Protein AF-A0AAD2GAX8-F1 (afdb_monomer)

pLDDT: mean 93.79, std 11.74, range [33.94, 98.75]

Organism: NCBI:txid2856

Radius of gyration: 29.04 Å; Cα contacts (8 Å, |Δi|>4): 718; chains: 1; bounding box: 66×58×76 Å

Mean predicted aligned error: 6.16 Å

Secondary structure (DSSP, 8-state):
--HHHHHHHHHHHHHHHTT-HHHHHHHHHTT--TT---GGG--HHHHHHHTT-HHHHHHHHHTT--TT---TT---HHHHHHHTT-HHHHHHHHHTT--TT---TT---HHHHHHHTT-HHHHHHHHHTT--TTPPPTTT---HHHHHHHHT-HHHHHHHHHTT--TT---TTS--HHHHHHHTT-HHHHHHIIIII---TT---TT---HHHHHHHTT-HHHHHHHHHTT--TT---TT---HHHHHHHHT-HHHHHHHHHTT--TT-B-GGG-BHHHHHHHTT-HHHHHHHHHTT--TT---TT---HHHHHHHTT-HHHHHHHHHTT--TT---TT---HHHHHHHHT-HHHHHHHHHTT----TTTHHHHHHHHHHHSS--

Foldseek 3Di:
DDPVLVVLLVQLLVCLVVLPLVSNLVSLVVVHDLQRADPQRDGSLLSNLLVLSQSSNVSSVVSPHDQLRAGNFSQGSLLSNLLNLSQSSNLVSLVVPHDLARATNQQDGSLLNNLLVVSQSSNVSSVVSPHDLCRQRPPWGDGSLLSNLLNLVQVSNVVSVVVPRDQCDAIPQRDGSLLSNLLNLNQSNNCCCCVPVNPDQCRAGNQQDGSLLSNLLNLSQVSNVVSVVVPHDQLRQGPQSDGSLLNNLLNLNLVSNVVSVVVPHDQQGAGHQRDGSLLNNLLNLNQSSNVVSVVVVPDQQRQGNQSDGSLLNNLLNLSQSSNVVSVVSPRPQCGQGNVRDGSLNNNVVSPNVNSNVVSVVSPRDPDPPPPVVVVVVVVVVPPPD

Nearest PDB structures (foldseek):
  5y4f-assembly2_B  TM=7.807E-01  e=2.391E-22  Homo sapiens
  8csl-assembly1_A  TM=6.889E-01  e=5.836E-22  Homo sapiens
  5y4d-assembly1_A  TM=5.859E-01  e=7.999E-23  Mus musculus
  2dwz-assembly2_C  TM=8.093E-01  e=1.083E-11  Mus musculus
  6py8-assembly2_K  TM=5.997E-01  e=4.856E-11  Homo sapiens

Structure (mmCIF, N/CA/C/O backbone):
data_AF-A0AAD2GAX8-F1
#
_entry.id   AF-A0AAD2GAX8-F1
#
loop_
_atom_site.group_PDB
_atom_site.id
_atom_site.type_symbol
_atom_site.label_atom_id
_atom_site.label_alt_id
_atom_site.label_comp_id
_atom_site.label_asym_id
_atom_site.label_entity_id
_atom_site.label_seq_id
_atom_site.pdbx_PDB_ins_code
_atom_site.Cartn_x
_atom_site.Cartn_y
_atom_site.Cartn_z
_atom_site.occupancy
_atom_site.B_iso_or_equiv
_atom_site.auth_seq_id
_atom_site.auth_comp_id
_atom_site.auth_asym_id
_atom_site.auth_atom_id
_atom_site.pdbx_PDB_model_num
ATOM 1 N N . MET A 1 1 ? -17.137 36.200 30.687 1.00 45.12 1 MET A N 1
ATOM 2 C CA . MET A 1 1 ? -16.170 35.095 30.745 1.00 45.12 1 MET A CA 1
ATOM 3 C C . MET A 1 1 ? -15.156 35.512 31.775 1.00 45.12 1 MET A C 1
ATOM 5 O O . MET A 1 1 ? -14.436 36.476 31.539 1.00 45.12 1 MET A O 1
ATOM 9 N N . ASP A 1 2 ? -15.301 34.951 32.966 1.00 47.41 2 ASP A N 1
ATOM 10 C CA . ASP A 1 2 ? -14.523 35.295 34.152 1.00 47.41 2 ASP A CA 1
ATOM 11 C C . ASP A 1 2 ? -13.159 34.586 34.049 1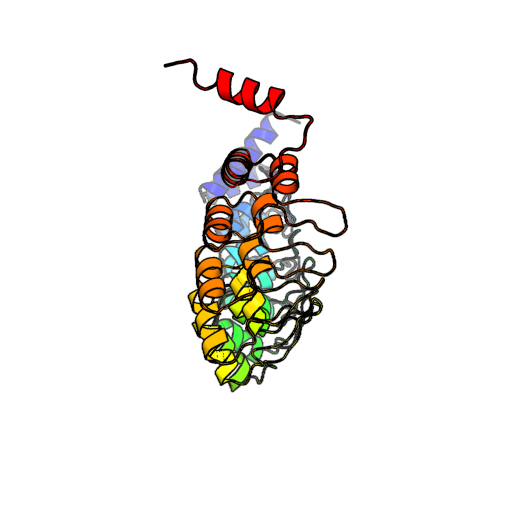.00 47.41 2 ASP A C 1
ATOM 13 O O . ASP A 1 2 ? -13.093 33.455 33.573 1.00 47.41 2 ASP A O 1
ATOM 17 N N . GLU A 1 3 ? -12.053 35.228 34.435 1.00 51.38 3 GLU A N 1
ATOM 18 C CA . GLU A 1 3 ? -10.702 34.619 34.367 1.00 51.38 3 GLU A CA 1
ATOM 19 C C . GLU A 1 3 ? -10.581 33.351 35.245 1.00 51.38 3 GLU A C 1
ATOM 21 O O . GLU A 1 3 ? -9.660 32.550 35.078 1.00 51.38 3 GLU A O 1
ATOM 26 N N . SER A 1 4 ? -11.532 33.155 36.164 1.00 57.12 4 SER A N 1
ATOM 27 C CA . SER A 1 4 ? -11.692 31.982 37.026 1.00 57.12 4 SER A CA 1
ATOM 28 C C . SER A 1 4 ? -12.100 30.713 36.257 1.00 57.12 4 SER A C 1
ATOM 30 O O . SER A 1 4 ? -11.572 29.641 36.559 1.00 57.12 4 SER A O 1
ATOM 32 N N . ASP A 1 5 ? -12.947 30.834 35.228 1.00 57.12 5 ASP A N 1
ATOM 33 C CA . ASP A 1 5 ? -13.445 29.702 34.430 1.00 57.12 5 ASP A CA 1
ATOM 34 C C . ASP A 1 5 ? -12.313 29.070 33.599 1.00 57.12 5 ASP A C 1
ATOM 36 O O . ASP A 1 5 ? -12.139 27.853 33.579 1.00 57.12 5 ASP A O 1
ATOM 40 N N . GLY A 1 6 ? -11.456 29.898 32.987 1.00 62.12 6 GLY A N 1
ATOM 41 C CA . GLY A 1 6 ? -10.317 29.421 32.191 1.00 62.12 6 GLY A CA 1
ATOM 42 C C . GLY A 1 6 ? -9.245 28.695 33.015 1.00 62.12 6 GLY A C 1
ATOM 43 O O . GLY A 1 6 ? -8.604 27.766 32.526 1.00 62.12 6 GLY A O 1
ATOM 44 N N . ASN A 1 7 ? -9.069 29.079 34.284 1.00 74.94 7 ASN A N 1
ATOM 45 C CA . ASN A 1 7 ? -8.112 28.430 35.181 1.00 74.94 7 ASN A CA 1
ATOM 46 C C . ASN A 1 7 ? -8.632 27.073 35.686 1.00 74.94 7 ASN A C 1
ATOM 48 O O . ASN A 1 7 ? -7.861 26.122 35.792 1.00 74.94 7 ASN A O 1
ATOM 52 N N . ASN A 1 8 ? -9.936 26.955 35.957 1.00 76.06 8 ASN A N 1
ATOM 53 C CA . ASN A 1 8 ? -10.542 25.697 36.403 1.00 76.06 8 ASN A CA 1
ATOM 54 C C . ASN A 1 8 ? -10.571 24.640 35.292 1.00 76.06 8 ASN A C 1
ATOM 56 O O . ASN A 1 8 ? -10.277 23.477 35.564 1.00 76.06 8 ASN A O 1
ATOM 60 N N . ASN A 1 9 ? -10.809 25.049 34.044 1.00 81.88 9 ASN A N 1
ATOM 61 C CA . ASN A 1 9 ? -10.746 24.160 32.882 1.00 81.88 9 ASN A CA 1
ATOM 62 C C . ASN A 1 9 ? -9.353 23.525 32.738 1.00 81.88 9 ASN A C 1
ATOM 64 O O . ASN A 1 9 ? -9.223 22.303 32.675 1.00 81.88 9 ASN A O 1
ATOM 68 N N . LEU A 1 10 ? -8.291 24.337 32.800 1.00 86.88 10 LEU A N 1
ATOM 69 C CA . LEU A 1 10 ? -6.913 23.839 32.751 1.00 86.88 10 LEU A CA 1
ATOM 70 C C . LEU A 1 10 ? -6.582 22.911 33.935 1.00 86.88 10 LEU A C 1
ATOM 72 O O . LEU A 1 10 ? -5.842 21.937 33.781 1.00 86.88 10 LEU A O 1
ATOM 76 N N . LEU A 1 11 ? -7.127 23.197 35.122 1.00 92.69 11 LEU A N 1
ATOM 77 C CA . LEU A 1 11 ? -6.940 22.361 36.309 1.00 92.69 11 LEU A CA 1
ATOM 78 C C . LEU A 1 11 ? -7.626 20.997 36.182 1.00 92.69 11 LEU A C 1
ATOM 80 O O . LEU A 1 11 ? -7.052 20.017 36.655 1.00 92.69 11 LEU A O 1
ATOM 84 N N . LEU A 1 12 ? -8.805 20.917 35.553 1.00 95.19 12 LEU A N 1
ATOM 85 C CA . LEU A 1 12 ? -9.502 19.647 35.328 1.00 95.19 12 LEU A CA 1
ATOM 86 C C . LEU A 1 12 ? -8.713 18.757 34.368 1.00 95.19 12 LEU A C 1
ATOM 88 O O . LEU A 1 12 ? -8.404 17.620 34.716 1.00 95.19 12 LEU A O 1
ATOM 92 N N . HIS A 1 13 ? -8.289 19.305 33.228 1.00 95.12 13 HIS A N 1
ATOM 93 C CA . HIS A 1 13 ? -7.400 18.623 32.279 1.00 95.12 13 HIS A CA 1
ATOM 94 C C . HIS A 1 13 ? -6.127 18.107 32.951 1.00 95.12 13 HIS A C 1
ATOM 96 O O . HIS A 1 13 ? -5.751 16.947 32.796 1.00 95.12 13 HIS A O 1
ATOM 102 N N . LYS A 1 14 ? -5.484 18.946 33.770 1.00 95.38 14 LYS A N 1
ATOM 103 C CA . LYS A 1 14 ? -4.289 18.554 34.521 1.00 95.38 14 LYS A CA 1
ATOM 104 C C . LYS A 1 14 ? -4.557 17.437 35.530 1.00 95.38 14 LYS A C 1
ATOM 106 O O . LYS A 1 14 ? -3.755 16.514 35.615 1.00 95.38 14 LYS A O 1
ATOM 111 N N . ALA A 1 15 ? -5.663 17.502 36.269 1.00 96.75 15 ALA A N 1
ATOM 112 C CA . ALA A 1 15 ? -6.031 16.461 37.225 1.00 96.75 15 ALA A CA 1
ATOM 113 C C . ALA A 1 15 ? -6.278 15.109 36.533 1.00 96.75 15 ALA A C 1
ATOM 115 O O . ALA A 1 15 ? -5.862 14.079 37.061 1.00 96.75 15 ALA A O 1
ATOM 116 N N . VAL A 1 16 ? -6.885 15.117 35.338 1.00 97.25 16 VAL A N 1
ATOM 117 C CA . VAL A 1 16 ? -7.036 13.915 34.503 1.00 97.25 16 VAL A CA 1
ATOM 118 C C . VAL A 1 16 ? -5.674 13.391 34.039 1.00 97.25 16 VAL A C 1
ATOM 120 O O . VAL A 1 16 ? -5.382 12.219 34.246 1.00 97.25 16 VAL A O 1
ATOM 123 N N . MET A 1 17 ? -4.793 14.241 33.501 1.00 95.25 17 MET A N 1
ATOM 124 C CA . MET A 1 17 ? -3.440 13.819 33.089 1.00 95.25 17 MET A CA 1
ATOM 125 C C . MET A 1 17 ? -2.612 13.231 34.244 1.00 95.25 17 MET A C 1
ATOM 127 O O . MET A 1 17 ? -1.772 12.359 34.040 1.00 95.25 17 MET A O 1
ATOM 131 N N . GLU A 1 18 ? -2.822 13.713 35.470 1.00 96.56 18 GLU A N 1
ATOM 132 C CA . GLU A 1 18 ? -2.157 13.199 36.673 1.00 96.56 18 GLU A CA 1
ATOM 133 C C . GLU A 1 18 ? -2.830 11.931 37.237 1.00 96.56 18 GLU A C 1
ATOM 135 O O . GLU A 1 18 ? -2.278 11.296 38.139 1.00 96.56 18 GLU A O 1
ATOM 140 N N . GLY A 1 19 ? -4.002 11.544 36.719 1.00 96.25 19 GLY A N 1
ATOM 141 C CA . GLY A 1 19 ? -4.795 10.418 37.214 1.00 96.25 19 GLY A CA 1
ATOM 142 C C . GLY A 1 19 ? -5.386 10.647 38.611 1.00 96.25 19 GLY A C 1
ATOM 143 O O . GLY A 1 19 ? -5.723 9.687 39.310 1.00 96.25 19 GLY A O 1
ATOM 144 N N . ASP A 1 20 ? -5.500 11.903 39.057 1.00 97.12 20 ASP A N 1
ATOM 145 C CA . ASP A 1 20 ? -5.972 12.247 40.400 1.00 97.12 20 ASP A CA 1
ATOM 146 C C . ASP A 1 20 ? -7.506 12.260 40.462 1.00 97.12 20 ASP A C 1
ATOM 148 O O . ASP A 1 20 ? -8.173 13.286 40.310 1.00 97.12 20 ASP A O 1
ATOM 152 N N . VAL A 1 21 ? -8.077 11.082 40.724 1.00 96.19 21 VAL A N 1
ATOM 153 C CA . VAL A 1 21 ? -9.531 10.872 40.810 1.00 96.19 21 VAL A CA 1
ATOM 154 C C . VAL A 1 21 ? -10.193 11.775 41.855 1.00 96.19 21 VAL A C 1
ATOM 156 O O . VAL A 1 21 ? -11.318 12.235 41.650 1.00 96.19 21 VAL A O 1
ATOM 159 N N . LEU A 1 22 ? -9.526 12.021 42.988 1.00 96.25 22 LEU A N 1
ATOM 160 C CA . LEU A 1 22 ? -10.079 12.869 44.046 1.00 96.25 22 LEU A CA 1
ATOM 161 C C . LEU A 1 22 ? -10.144 14.311 43.567 1.00 96.25 22 LEU A C 1
ATOM 163 O O . LEU A 1 22 ? -11.190 14.947 43.694 1.00 96.25 22 LEU A O 1
ATOM 167 N N . ARG A 1 23 ? -9.064 14.796 42.949 1.00 95.94 23 ARG A N 1
ATOM 168 C CA . ARG A 1 23 ? -9.014 16.159 42.434 1.00 95.94 23 ARG A CA 1
ATOM 169 C C . ARG A 1 23 ? -10.014 16.393 41.308 1.00 95.94 23 ARG A C 1
ATOM 171 O O . ARG A 1 23 ? -10.648 17.445 41.289 1.00 95.94 23 ARG A O 1
ATOM 178 N N . VAL A 1 24 ? -10.200 15.418 40.416 1.00 96.94 24 VAL A N 1
ATOM 179 C CA . VAL A 1 24 ? -11.249 15.465 39.385 1.00 96.94 24 VAL A CA 1
ATOM 180 C C . VAL A 1 24 ? -12.626 15.632 40.033 1.00 96.94 24 VAL A C 1
ATOM 182 O O . VAL A 1 24 ? -13.354 16.554 39.677 1.00 96.94 24 VAL A O 1
ATOM 185 N N . ARG A 1 25 ? -12.976 14.811 41.032 1.00 96.06 25 ARG A N 1
ATOM 186 C CA . ARG A 1 25 ? -14.282 14.903 41.715 1.00 96.06 25 ARG A CA 1
ATOM 187 C C . ARG A 1 25 ? -14.490 16.242 42.416 1.00 96.06 25 ARG A C 1
ATOM 189 O O . ARG A 1 25 ? -15.554 16.828 42.267 1.00 96.06 25 ARG A O 1
ATOM 196 N N . GLU A 1 26 ? -13.477 16.749 43.119 1.00 95.38 26 GLU A N 1
ATOM 197 C CA . GLU A 1 26 ? -13.539 18.069 43.761 1.00 95.38 26 GLU A CA 1
ATOM 198 C C . GLU A 1 26 ? -13.813 19.193 42.753 1.00 95.38 26 GLU A C 1
ATOM 200 O O . GLU A 1 26 ? -14.594 20.102 43.033 1.00 95.38 26 GLU A O 1
ATOM 205 N N . LEU A 1 27 ? -13.168 19.150 41.583 1.00 95.00 27 LEU A N 1
ATOM 206 C CA . LEU A 1 27 ? -13.346 20.156 40.534 1.00 95.00 27 LEU A CA 1
ATOM 207 C C . LEU A 1 27 ? -14.744 20.086 39.906 1.00 95.00 27 LEU A C 1
ATOM 209 O O . LEU A 1 27 ? -15.350 21.134 39.674 1.00 95.00 27 LEU A O 1
ATOM 213 N N . LEU A 1 28 ? -15.277 18.882 39.686 1.00 94.31 28 LEU A N 1
ATOM 214 C CA . LEU A 1 28 ? -16.638 18.684 39.175 1.00 94.31 28 LEU A CA 1
ATOM 215 C C . LEU A 1 28 ? -17.697 19.128 40.198 1.00 94.31 28 LEU A C 1
ATOM 217 O O . LEU A 1 28 ? -18.622 19.856 39.847 1.00 94.31 28 LEU A O 1
ATOM 221 N N . GLU A 1 29 ? -17.529 18.794 41.483 1.00 93.88 29 GLU A N 1
ATOM 222 C CA . GLU A 1 29 ? -18.409 19.261 42.570 1.00 93.88 29 GLU A CA 1
ATOM 223 C C . GLU A 1 29 ? -18.391 20.790 42.729 1.00 93.88 29 GLU A C 1
ATOM 225 O O . GLU A 1 29 ? -19.398 21.392 43.110 1.00 93.88 29 GLU A O 1
ATOM 230 N N . ALA A 1 30 ? -17.264 21.434 42.408 1.00 92.69 30 ALA A N 1
ATOM 231 C CA . ALA A 1 30 ? -17.136 22.889 42.384 1.00 92.69 30 ALA A CA 1
ATOM 232 C C . ALA A 1 30 ? -17.829 23.554 41.175 1.00 92.69 30 ALA A C 1
ATOM 234 O O . ALA A 1 30 ? -17.835 24.783 41.090 1.00 92.69 30 ALA A O 1
ATOM 235 N N . GLY A 1 31 ? -18.425 22.772 40.267 1.00 90.12 31 GLY A N 1
ATOM 236 C CA . GLY A 1 31 ? -19.138 23.264 39.089 1.00 90.12 31 GLY A CA 1
ATOM 237 C C . GLY A 1 31 ? -18.234 23.594 37.902 1.00 90.12 31 GLY A C 1
ATOM 238 O O . GLY A 1 31 ? -18.626 24.408 37.069 1.00 90.12 31 GLY A O 1
ATOM 239 N N . THR A 1 32 ? -17.031 23.008 37.832 1.00 93.06 32 THR A N 1
ATOM 240 C CA . THR A 1 32 ? -16.188 23.103 36.627 1.00 93.06 32 THR A CA 1
ATOM 241 C C . THR A 1 32 ? -16.914 22.456 35.452 1.00 93.06 32 THR A C 1
ATOM 243 O O . THR A 1 32 ? -17.544 21.413 35.623 1.00 93.06 32 THR A O 1
ATOM 246 N N . ASP A 1 33 ? -16.817 23.069 34.273 1.00 94.31 33 ASP A N 1
ATOM 247 C CA . ASP A 1 33 ? -17.359 22.506 33.040 1.00 94.31 33 ASP A CA 1
ATOM 248 C C . ASP A 1 33 ? -16.739 21.125 32.773 1.00 94.31 33 ASP A C 1
ATOM 250 O O . ASP A 1 33 ? -15.520 20.992 32.650 1.00 94.31 33 ASP A O 1
ATOM 254 N N . VAL A 1 34 ? -17.576 20.088 32.746 1.00 96.00 34 VAL A N 1
ATOM 255 C CA . VAL A 1 34 ? -17.139 18.695 32.579 1.00 96.00 34 VAL A CA 1
ATOM 256 C C . VAL A 1 34 ? -16.583 18.442 31.175 1.00 96.00 34 VAL A C 1
ATOM 258 O O . VAL A 1 34 ? -15.666 17.634 31.025 1.00 96.00 34 VAL A O 1
ATOM 261 N N . ASP A 1 35 ? -17.064 19.203 30.189 1.00 96.19 35 ASP A N 1
ATOM 262 C CA . ASP A 1 35 ? -16.636 19.159 28.789 1.00 96.19 35 ASP A CA 1
ATOM 263 C C . ASP A 1 35 ? -15.724 20.343 28.445 1.00 96.19 35 ASP A C 1
ATOM 265 O O . ASP A 1 35 ? -15.603 20.742 27.287 1.00 96.19 35 ASP A O 1
ATOM 269 N N . ALA A 1 36 ? -15.054 20.902 29.462 1.00 91.81 36 ALA A N 1
ATOM 270 C CA . ALA A 1 36 ? -14.105 21.993 29.308 1.00 91.81 36 ALA A CA 1
ATOM 271 C C . ALA A 1 36 ? -13.168 21.739 28.110 1.00 91.81 36 ALA A C 1
ATOM 273 O O . ALA A 1 36 ? -12.426 20.753 28.128 1.00 91.81 36 ALA A O 1
ATOM 274 N N . PRO A 1 37 ? -13.143 22.612 27.089 1.00 89.31 37 PRO A N 1
ATOM 275 C CA . PRO A 1 37 ? -12.347 22.358 25.898 1.00 89.31 37 PRO A CA 1
ATOM 276 C C . PRO A 1 37 ? -10.855 22.479 26.218 1.00 89.31 37 PRO A C 1
ATOM 278 O O . PRO A 1 37 ? -10.409 23.470 26.805 1.00 89.31 37 PRO A O 1
ATOM 281 N N . GLY A 1 38 ? -10.094 21.455 25.843 1.00 88.62 38 GLY A N 1
ATOM 282 C CA . GLY A 1 38 ? -8.636 21.452 25.829 1.00 88.62 38 GLY A CA 1
ATOM 283 C C . GLY A 1 38 ? -8.070 21.865 24.471 1.00 88.62 38 GLY A C 1
ATOM 284 O O . GLY A 1 38 ? -8.784 22.334 23.581 1.00 88.62 38 GLY A O 1
ATOM 285 N N . ASP A 1 39 ? -6.764 21.667 24.304 1.00 88.00 39 ASP A N 1
ATOM 286 C CA . ASP A 1 39 ? -6.123 21.823 22.999 1.00 88.00 39 ASP A CA 1
ATOM 287 C C . ASP A 1 39 ? -6.646 20.753 22.021 1.00 88.00 39 ASP A C 1
ATOM 289 O O . ASP A 1 39 ? -6.938 19.624 22.417 1.00 88.00 39 ASP A O 1
ATOM 293 N N . PHE A 1 40 ? -6.749 21.106 20.736 1.00 89.75 40 PHE A N 1
ATOM 294 C CA . PHE A 1 40 ? -7.209 20.216 19.656 1.00 89.75 40 PHE A CA 1
ATOM 295 C C . PHE A 1 40 ? -8.629 19.648 19.834 1.00 89.75 40 PHE A C 1
ATOM 297 O O . PHE A 1 40 ? -8.926 18.570 19.326 1.00 89.75 40 PHE A O 1
ATOM 304 N N . GLY A 1 41 ? -9.485 20.320 20.609 1.00 91.19 41 GLY A N 1
ATOM 305 C CA . GLY A 1 41 ? -10.843 19.846 20.886 1.00 91.19 41 GLY A CA 1
ATOM 306 C C . GLY A 1 41 ? -10.909 18.704 21.905 1.00 91.19 41 GLY A C 1
ATOM 307 O O . GLY A 1 41 ? -11.955 18.084 22.064 1.00 91.19 41 GLY A O 1
ATOM 308 N N . TRP A 1 42 ? -9.821 18.401 22.623 1.00 94.75 42 TRP A N 1
ATOM 309 C CA . TRP A 1 42 ? -9.838 17.317 23.607 1.00 94.75 42 TRP A CA 1
ATOM 310 C C . TRP A 1 42 ? -10.707 17.680 24.808 1.00 94.75 42 TRP A C 1
ATOM 312 O O . TRP A 1 42 ? -10.492 18.705 25.454 1.00 94.75 42 TRP A O 1
ATOM 322 N N . THR A 1 43 ? -11.648 16.807 25.157 1.00 96.81 43 THR A N 1
ATOM 323 C CA . THR A 1 43 ? -12.388 16.880 26.421 1.00 96.81 43 THR A CA 1
ATOM 324 C C . THR A 1 43 ? -11.634 16.137 27.532 1.00 96.81 43 THR A C 1
ATOM 32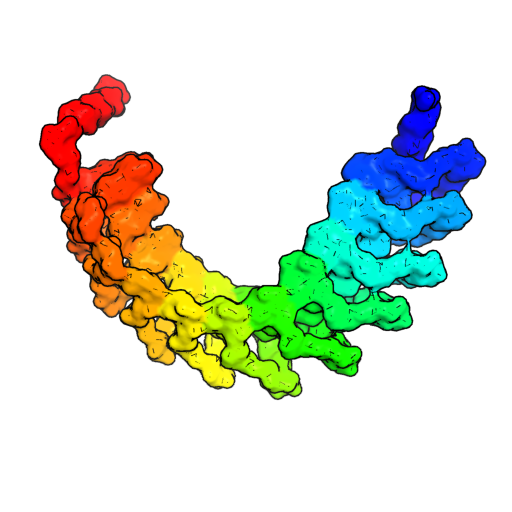6 O O . THR A 1 43 ? -10.813 15.251 27.251 1.00 96.81 43 THR A O 1
ATOM 329 N N . PRO A 1 44 ? -11.916 16.424 28.818 1.00 97.56 44 PRO A N 1
ATOM 330 C CA . PRO A 1 44 ? -11.391 15.631 29.928 1.00 97.56 44 PRO A CA 1
ATOM 331 C C . PRO A 1 44 ? -11.758 14.144 29.804 1.00 97.56 44 PRO A C 1
ATOM 333 O O . PRO A 1 44 ? -10.968 13.279 30.184 1.00 97.56 44 PRO A O 1
ATOM 336 N N . LEU A 1 45 ? -12.934 13.835 29.239 1.00 98.38 45 LEU A N 1
ATOM 337 C CA . LEU A 1 45 ? -13.378 12.459 29.006 1.00 98.38 45 LEU A CA 1
ATOM 338 C C . LEU A 1 45 ? -12.484 11.747 27.992 1.00 98.38 45 LEU A C 1
ATOM 340 O O . LEU A 1 45 ? -12.041 10.628 28.257 1.00 98.38 45 LEU A O 1
ATOM 344 N N . LYS A 1 46 ? -12.171 12.399 26.869 1.00 97.06 46 LYS A N 1
ATOM 345 C CA . LYS A 1 46 ? -11.275 11.850 25.849 1.00 97.06 46 LYS A CA 1
ATOM 346 C C . LYS A 1 46 ? -9.874 11.582 26.409 1.00 97.06 46 LYS A C 1
ATOM 348 O O . LYS A 1 46 ? -9.366 10.480 26.222 1.00 97.06 46 LYS A O 1
ATOM 353 N N . LEU A 1 47 ? -9.294 12.523 27.167 1.00 97.19 47 LEU A N 1
ATOM 354 C CA . LEU A 1 47 ? -8.009 12.318 27.865 1.00 97.19 47 LEU A CA 1
ATOM 355 C C . LEU A 1 47 ? -8.040 11.082 28.773 1.00 97.19 47 LEU A C 1
ATOM 357 O O . LEU A 1 47 ? -7.155 10.231 28.709 1.00 97.19 47 LEU A O 1
ATOM 361 N N . ALA A 1 48 ? -9.078 10.962 29.603 1.00 98.25 48 ALA A N 1
ATOM 362 C CA . ALA A 1 48 ? -9.218 9.837 30.521 1.00 98.25 48 ALA A CA 1
ATOM 363 C C . ALA A 1 48 ? -9.374 8.498 29.781 1.00 98.25 48 ALA A C 1
ATOM 365 O O . ALA A 1 48 ? -8.884 7.472 30.258 1.00 98.25 48 ALA A O 1
ATOM 366 N N . CYS A 1 49 ? -10.039 8.501 28.620 1.00 98.38 49 CYS A N 1
ATOM 367 C CA . CYS A 1 49 ? -10.181 7.325 27.764 1.00 98.38 49 CYS A CA 1
ATOM 368 C C . CYS A 1 49 ? -8.863 6.944 27.089 1.00 98.38 49 CYS A C 1
ATOM 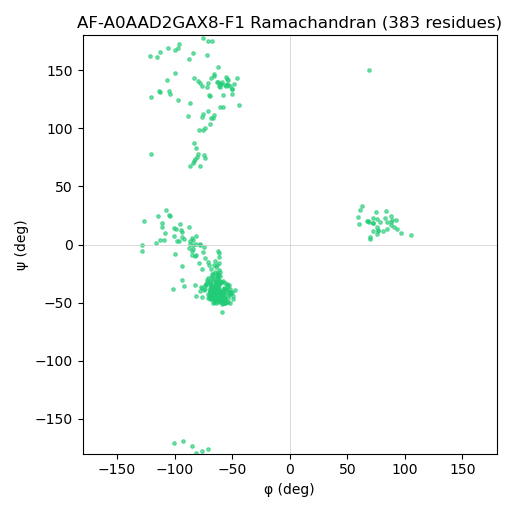370 O O . CYS A 1 49 ? -8.526 5.765 27.093 1.00 98.38 49 CYS A O 1
ATOM 372 N N . TYR A 1 50 ? -8.098 7.918 26.591 1.00 97.56 50 TYR A N 1
ATOM 373 C CA . TYR A 1 50 ? -6.762 7.712 26.026 1.00 97.56 50 TYR A CA 1
ATOM 374 C C . TYR A 1 50 ? -5.802 7.059 27.039 1.00 97.56 50 TYR A C 1
ATOM 376 O O . TYR A 1 50 ? -5.098 6.103 26.706 1.00 97.56 50 TYR A O 1
ATOM 384 N N . ASP A 1 51 ? -5.841 7.494 28.302 1.00 97.56 51 ASP A N 1
ATOM 385 C CA . ASP A 1 51 ? -5.011 6.939 29.382 1.00 97.56 51 ASP A CA 1
ATOM 386 C C . ASP A 1 51 ? -5.608 5.684 30.058 1.00 97.56 51 ASP A C 1
ATOM 388 O O . ASP A 1 51 ? -4.967 5.077 30.920 1.00 97.56 51 ASP A O 1
ATOM 392 N N . GLY A 1 52 ? -6.834 5.280 29.709 1.00 98.00 52 GLY A N 1
ATOM 393 C CA . GLY A 1 52 ? -7.486 4.092 30.277 1.00 98.00 52 GLY A CA 1
ATOM 394 C C . GLY A 1 52 ? -7.957 4.239 31.726 1.00 98.00 52 GLY A C 1
ATOM 395 O O . GLY A 1 52 ? -8.119 3.248 32.445 1.00 98.00 52 GLY A O 1
ATOM 396 N N . GLN A 1 53 ? -8.174 5.466 32.192 1.00 98.25 53 GLN A N 1
ATOM 397 C CA . GLN A 1 53 ? -8.462 5.786 33.590 1.00 98.25 53 GLN A CA 1
ATOM 398 C C . GLN A 1 53 ? -9.948 5.576 33.932 1.00 98.25 53 GLN A C 1
ATOM 400 O O . GLN A 1 53 ? -10.704 6.531 34.118 1.00 98.25 53 GLN A O 1
ATOM 405 N N . LEU A 1 54 ? -10.383 4.317 34.050 1.00 98.50 54 LEU A N 1
ATOM 406 C CA . LEU A 1 54 ? -11.799 3.945 34.219 1.00 98.50 54 LEU A CA 1
ATOM 407 C C . LEU A 1 54 ? -12.543 4.708 35.331 1.00 98.50 54 LEU A C 1
ATOM 409 O O . LEU A 1 54 ? -13.699 5.083 35.148 1.00 98.50 54 LEU A O 1
ATOM 413 N N . ASP A 1 55 ? -11.916 4.937 36.486 1.00 98.38 55 ASP A N 1
ATOM 414 C CA . ASP A 1 55 ? -12.568 5.638 37.603 1.00 98.38 55 ASP A CA 1
ATOM 415 C C . ASP A 1 55 ? -12.802 7.128 37.312 1.00 98.38 55 ASP A C 1
ATOM 417 O O . ASP A 1 55 ? -13.795 7.703 37.776 1.00 98.38 55 ASP A O 1
ATOM 421 N N . ILE A 1 56 ? -11.920 7.748 36.525 1.00 98.56 56 ILE A N 1
ATOM 422 C CA . ILE A 1 56 ? -12.071 9.130 36.059 1.00 98.56 56 ILE A CA 1
ATOM 423 C C . ILE A 1 56 ? -13.109 9.184 34.945 1.00 98.56 56 ILE A C 1
ATOM 425 O O . ILE A 1 56 ? -14.024 9.996 35.045 1.00 98.56 56 ILE A O 1
ATOM 429 N N . VAL A 1 57 ? -13.065 8.262 33.978 1.00 98.75 57 VAL A N 1
ATOM 430 C CA . VAL A 1 57 ? -14.103 8.114 32.941 1.00 98.75 57 VAL A CA 1
ATOM 431 C C . VAL A 1 57 ? -15.492 8.006 33.580 1.00 98.75 57 VAL A C 1
ATOM 433 O O . VAL A 1 57 ? -16.390 8.776 33.249 1.00 98.75 57 VAL A O 1
ATOM 436 N N . LYS A 1 58 ? -15.665 7.117 34.568 1.00 98.56 58 LYS A N 1
ATOM 437 C CA . LYS A 1 58 ? -16.925 6.975 35.317 1.00 98.56 58 LYS A CA 1
ATOM 438 C C . LYS A 1 58 ? -17.343 8.270 36.001 1.00 98.56 58 LYS A C 1
ATOM 440 O O . LYS A 1 58 ? -18.518 8.621 35.955 1.00 98.56 58 LYS A O 1
ATOM 445 N N . SER A 1 59 ? -16.400 8.960 36.643 1.00 97.88 59 SER A N 1
ATOM 446 C CA . SER A 1 59 ? -16.685 10.212 37.349 1.00 97.88 59 SER A CA 1
ATOM 447 C C . SER A 1 59 ? -17.129 11.311 36.376 1.00 97.88 59 SER A C 1
ATOM 449 O O . SER A 1 59 ? -18.087 12.017 36.673 1.00 97.88 59 SER A O 1
ATOM 451 N N . LEU A 1 60 ? -16.491 11.426 35.210 1.00 98.38 60 LEU A N 1
ATOM 452 C CA . LEU A 1 60 ? -16.834 12.408 34.178 1.00 98.38 60 LEU A CA 1
ATOM 453 C C . LEU A 1 60 ? -18.214 12.124 33.568 1.00 98.38 60 LEU A C 1
ATOM 455 O O . LEU A 1 60 ? -19.079 12.996 33.591 1.00 98.38 60 LEU A O 1
ATOM 459 N N . VAL A 1 61 ? -18.476 10.887 33.133 1.00 98.19 61 VAL A N 1
ATOM 460 C CA . VAL A 1 61 ? -19.776 10.514 32.540 1.00 98.19 61 VAL A CA 1
ATOM 461 C C . VAL A 1 61 ? -20.928 10.673 33.541 1.00 98.19 61 VAL A C 1
ATOM 463 O O . VAL A 1 61 ? -21.988 11.184 33.192 1.00 98.19 61 VAL A O 1
ATOM 466 N N . GLN A 1 62 ? -20.728 10.328 34.819 1.00 97.00 62 GLN A N 1
ATOM 467 C CA . GLN A 1 62 ? -21.741 10.543 35.868 1.00 97.00 62 GLN A CA 1
ATOM 468 C C . GLN A 1 62 ? -22.049 12.023 36.135 1.00 97.00 62 GLN A C 1
ATOM 470 O O . GLN A 1 62 ? -23.132 12.331 36.633 1.00 97.00 62 GLN A O 1
ATOM 475 N N . ASN A 1 63 ? -21.118 12.925 35.813 1.00 97.06 63 ASN A N 1
ATOM 476 C CA . ASN A 1 63 ? -21.311 14.373 35.893 1.00 97.06 63 ASN A CA 1
ATOM 477 C C . ASN A 1 63 ? -21.787 14.986 34.565 1.00 97.06 63 ASN A C 1
ATOM 479 O O . ASN A 1 63 ? -21.852 16.206 34.454 1.00 97.06 63 ASN A O 1
ATOM 483 N N . GLY A 1 64 ? -22.182 14.156 33.595 1.00 97.00 64 GLY A N 1
ATOM 484 C CA . GLY A 1 64 ? -22.827 14.602 32.364 1.00 97.00 64 GLY A CA 1
ATOM 485 C C . GLY A 1 64 ? -21.878 14.942 31.220 1.00 97.00 64 GLY A C 1
ATOM 486 O O . GLY A 1 64 ? -22.309 15.674 30.339 1.00 97.00 64 GLY A O 1
ATOM 487 N N . ALA A 1 65 ? -20.641 14.427 31.230 1.00 97.94 65 ALA A N 1
ATOM 488 C CA . ALA A 1 65 ? -19.736 14.541 30.085 1.00 97.94 65 ALA A CA 1
ATOM 489 C C . ALA A 1 65 ? -20.395 14.024 28.798 1.00 97.94 65 ALA A C 1
ATOM 491 O O . ALA A 1 65 ? -21.030 12.960 28.811 1.00 97.94 65 ALA A O 1
ATOM 492 N N . GLU A 1 66 ? -20.211 14.737 27.691 1.00 98.06 66 GLU A N 1
ATOM 493 C CA . GLU A 1 66 ? -20.681 14.315 26.374 1.00 98.06 66 GLU A CA 1
ATOM 494 C C . GLU A 1 66 ? -19.911 13.065 25.911 1.00 98.06 66 GLU A C 1
ATOM 496 O O . GLU A 1 66 ? -18.720 13.104 25.603 1.00 98.06 66 GLU A O 1
ATOM 501 N N . ILE A 1 67 ? -20.604 11.919 25.903 1.00 97.88 67 ILE A N 1
ATOM 502 C CA . ILE A 1 67 ? -20.005 10.591 25.678 1.00 97.88 67 ILE A CA 1
ATOM 503 C C . ILE A 1 67 ? -19.366 10.467 24.292 1.00 97.88 67 ILE A C 1
ATOM 505 O O . ILE A 1 67 ? -18.310 9.847 24.171 1.00 97.88 67 ILE A O 1
ATOM 509 N N . ASP A 1 68 ? -19.992 11.067 23.281 1.00 98.00 68 ASP A N 1
ATOM 510 C CA . ASP A 1 68 ? -19.564 11.009 21.882 1.00 98.00 68 ASP A CA 1
ATOM 511 C C . ASP A 1 68 ? -18.906 12.324 21.428 1.00 98.00 68 ASP A C 1
ATOM 513 O O . ASP A 1 68 ? -18.916 12.645 20.245 1.00 98.00 68 ASP A O 1
ATOM 517 N N . ALA A 1 69 ? -18.335 13.102 22.358 1.00 96.81 69 ALA A N 1
ATOM 518 C CA . ALA A 1 69 ? -17.671 14.360 22.023 1.00 96.81 69 ALA A CA 1
ATOM 519 C C . ALA A 1 69 ? -16.498 14.135 21.056 1.00 96.81 69 ALA A C 1
ATOM 521 O O . ALA A 1 69 ? -15.516 13.464 21.384 1.00 96.81 69 ALA A O 1
ATOM 522 N N . GLU A 1 70 ? -16.593 14.723 19.8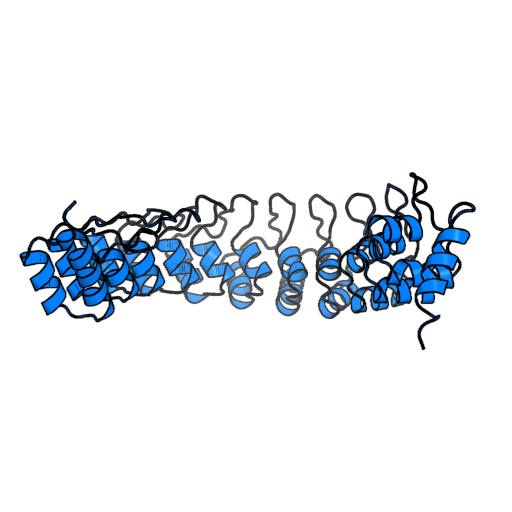71 1.00 96.69 70 GLU A N 1
ATOM 523 C CA . GLU A 1 70 ? -15.556 14.669 18.847 1.00 96.69 70 GLU A CA 1
ATOM 524 C C . GLU A 1 70 ? -14.479 15.736 19.090 1.00 96.69 70 GLU A C 1
ATOM 526 O O . GLU A 1 70 ? -14.769 16.854 19.520 1.00 96.69 70 GLU A O 1
ATOM 531 N N . ASP A 1 71 ? -13.225 15.386 18.802 1.00 95.00 71 ASP A N 1
ATOM 532 C CA . ASP A 1 71 ? -12.129 16.354 18.741 1.00 95.00 71 ASP A CA 1
ATOM 533 C C . ASP A 1 71 ? -12.050 17.033 17.358 1.00 95.00 71 ASP A C 1
ATOM 535 O O . ASP A 1 71 ? -12.899 16.816 16.492 1.00 95.00 71 ASP A O 1
ATOM 539 N N . ASP A 1 72 ? -11.012 17.841 17.120 1.00 95.44 72 ASP A N 1
ATOM 540 C CA . ASP A 1 72 ? -10.835 18.576 15.854 1.00 95.44 72 ASP A CA 1
ATOM 541 C C . ASP A 1 72 ? -10.695 17.676 14.600 1.00 95.44 72 ASP A C 1
ATOM 543 O O . ASP A 1 72 ? -10.633 18.201 13.486 1.00 95.44 72 ASP A O 1
ATOM 547 N N . VAL A 1 73 ? -10.592 16.350 14.764 1.00 95.00 73 VAL A N 1
ATOM 548 C CA . VAL A 1 73 ? -10.502 15.351 13.682 1.00 95.00 73 VAL A CA 1
ATOM 549 C C . VAL A 1 73 ? -11.564 14.244 13.802 1.00 95.00 73 VAL A C 1
ATOM 551 O O . VAL A 1 73 ? -11.393 13.147 13.258 1.00 95.00 73 VAL A O 1
ATOM 554 N N . GLY A 1 74 ? -12.653 14.490 14.536 1.00 95.81 74 GLY A N 1
ATOM 555 C CA . GLY A 1 74 ? -13.788 13.566 14.633 1.00 95.81 74 GLY A CA 1
ATOM 556 C C . GLY A 1 74 ? -13.553 12.353 15.543 1.00 95.81 74 GLY A C 1
ATOM 557 O O . GLY A 1 74 ? -14.297 11.378 15.488 1.00 95.81 74 GLY A O 1
ATOM 558 N N . VAL A 1 75 ? -12.494 12.325 16.360 1.00 97.19 75 VAL A N 1
ATOM 559 C CA . VAL A 1 75 ? -12.171 11.148 17.183 1.00 97.19 75 VAL A CA 1
ATOM 560 C C . VAL A 1 75 ? -12.889 11.211 18.533 1.00 97.19 75 VAL A C 1
ATOM 562 O O . VAL A 1 75 ? -12.510 11.982 19.417 1.00 97.19 75 VAL A O 1
ATOM 565 N N . THR A 1 76 ? -13.859 10.316 18.723 1.00 98.00 76 THR A N 1
ATOM 566 C CA . THR A 1 76 ? -14.635 10.153 19.965 1.00 98.00 76 THR A CA 1
ATOM 567 C C . THR A 1 76 ? -13.822 9.525 21.117 1.00 98.00 76 THR A C 1
ATOM 569 O O . THR A 1 76 ? -12.788 8.881 20.886 1.00 98.00 76 THR A O 1
ATOM 572 N N . PRO A 1 77 ? -14.280 9.622 22.384 1.00 98.31 77 PRO A N 1
ATOM 573 C CA . PRO A 1 77 ? -13.635 8.955 23.518 1.00 98.31 77 PRO A CA 1
ATOM 574 C C . PRO A 1 77 ? -13.605 7.426 23.376 1.00 98.31 77 PRO A C 1
ATOM 576 O O . PRO A 1 77 ? -12.640 6.781 23.793 1.00 98.31 77 PRO A O 1
ATOM 579 N N . LEU A 1 78 ? -14.633 6.837 22.752 1.00 98.56 78 LEU A N 1
ATOM 580 C CA . LEU A 1 78 ? -14.687 5.400 22.482 1.00 98.56 78 LEU A CA 1
ATOM 581 C C . LEU A 1 78 ? -13.586 4.959 21.509 1.00 98.56 78 LEU A C 1
ATOM 583 O O . LEU A 1 78 ? -12.960 3.922 21.739 1.00 98.56 78 LEU A O 1
ATOM 587 N N . LEU A 1 79 ? -13.320 5.740 20.457 1.00 97.75 79 LEU A N 1
ATOM 588 C CA . LEU A 1 79 ? -12.226 5.473 19.521 1.00 97.75 79 LEU A CA 1
ATOM 589 C C . LEU A 1 79 ? -10.866 5.458 20.234 1.00 97.75 79 LEU A C 1
ATOM 591 O O . LEU A 1 79 ? -10.097 4.516 20.041 1.00 97.75 79 LEU A O 1
ATOM 595 N N . GLU A 1 80 ? -10.593 6.423 21.120 1.00 97.50 80 GLU A N 1
ATOM 596 C CA . GLU A 1 80 ? -9.346 6.443 21.907 1.00 97.50 80 GLU A CA 1
ATOM 597 C C . GLU A 1 80 ? -9.229 5.241 22.848 1.00 97.50 80 GLU A C 1
ATOM 599 O O . GLU A 1 80 ? -8.175 4.605 22.935 1.00 97.50 80 GLU A O 1
ATOM 604 N N . ALA A 1 81 ? -10.323 4.873 23.520 1.00 98.44 81 ALA A N 1
ATOM 605 C CA . ALA A 1 81 ? -10.347 3.690 24.374 1.00 98.44 81 ALA A CA 1
ATOM 606 C C . ALA A 1 81 ? -10.061 2.406 23.574 1.00 98.44 81 ALA A C 1
ATOM 608 O O . ALA A 1 81 ? -9.335 1.525 24.049 1.00 98.44 81 ALA A O 1
ATOM 609 N N . CYS A 1 82 ? -10.592 2.307 22.350 1.00 98.31 82 CYS A N 1
ATOM 610 C CA . CYS A 1 82 ? -10.330 1.188 21.449 1.00 98.31 82 CYS A CA 1
ATOM 611 C C . CYS A 1 82 ? -8.874 1.165 20.993 1.00 98.31 82 CYS A C 1
ATOM 613 O O . CYS A 1 82 ? -8.238 0.118 21.088 1.00 98.31 82 CYS A O 1
ATOM 615 N N . ARG A 1 83 ? -8.318 2.311 20.587 1.00 96.94 83 ARG A N 1
ATOM 616 C CA . ARG A 1 83 ? -6.908 2.470 20.201 1.00 96.94 83 ARG A CA 1
ATOM 617 C C . ARG A 1 83 ? -5.943 2.035 21.299 1.00 96.94 83 ARG A C 1
ATOM 619 O O . ARG A 1 83 ? -4.987 1.303 21.038 1.00 96.94 83 ARG A O 1
ATOM 626 N N . GLY A 1 84 ? -6.218 2.459 22.532 1.00 97.00 84 GLY A N 1
ATOM 627 C CA . GLY A 1 84 ? -5.402 2.193 23.717 1.00 97.00 84 GLY A CA 1
ATOM 628 C C . GLY A 1 84 ? -5.554 0.793 24.326 1.00 97.00 84 GLY A C 1
ATOM 629 O O . GLY A 1 84 ? -4.881 0.498 25.310 1.00 97.00 84 GLY A O 1
ATOM 630 N N . CYS A 1 85 ? -6.393 -0.085 23.760 1.00 97.88 85 CYS A N 1
ATOM 631 C CA . CYS A 1 85 ? -6.722 -1.409 24.317 1.00 97.88 85 CYS A CA 1
ATOM 632 C C . CYS A 1 85 ? -7.396 -1.359 25.706 1.00 97.88 85 CYS A C 1
ATOM 634 O O . CYS A 1 85 ? -7.271 -2.284 26.519 1.00 97.88 85 CYS A O 1
ATOM 636 N N . HIS A 1 86 ? -8.148 -0.301 26.003 1.00 98.44 86 HIS A N 1
ATOM 637 C CA . HIS A 1 86 ? -8.746 -0.085 27.322 1.00 98.44 86 HIS A CA 1
ATOM 638 C C . HIS A 1 86 ? -10.098 -0.788 27.452 1.00 98.44 86 HIS A C 1
ATOM 640 O O . HIS A 1 86 ? -11.143 -0.150 27.555 1.00 98.44 86 HIS A O 1
ATOM 646 N N . LEU A 1 87 ? -10.089 -2.125 27.460 1.00 98.56 87 LEU A N 1
ATOM 647 C CA . LEU A 1 87 ? -11.296 -2.965 27.408 1.00 98.56 87 LEU A CA 1
ATOM 648 C C . LEU A 1 87 ? -12.380 -2.572 28.424 1.00 98.56 87 LEU A C 1
ATOM 650 O O . LEU A 1 87 ? -13.557 -2.521 28.083 1.00 98.56 87 LEU A O 1
ATOM 654 N N . GLU A 1 88 ? -12.004 -2.296 29.671 1.00 98.62 88 GLU A N 1
ATOM 655 C CA . GLU A 1 88 ? -12.981 -1.941 30.708 1.00 98.62 88 GLU A CA 1
ATOM 656 C C . GLU A 1 88 ? -13.581 -0.541 30.495 1.00 98.62 88 GLU A C 1
ATOM 658 O O . GLU A 1 88 ? -14.736 -0.313 30.851 1.00 98.62 88 GLU A O 1
ATOM 663 N N . VAL A 1 89 ? -12.835 0.376 29.868 1.00 98.75 89 VAL A N 1
ATOM 664 C CA . VAL A 1 89 ? -13.358 1.678 29.426 1.00 98.75 89 VAL A CA 1
ATOM 665 C C . VAL A 1 89 ? -14.309 1.484 28.248 1.00 98.75 89 VAL A C 1
ATOM 667 O O . VAL A 1 89 ? -15.416 2.006 28.289 1.00 98.75 89 VAL A O 1
ATOM 670 N N . VAL A 1 90 ? -13.938 0.669 27.254 1.00 98.75 90 VAL A N 1
ATOM 671 C CA . VAL A 1 90 ? -14.795 0.344 26.097 1.00 98.75 90 VAL A CA 1
ATOM 672 C C . VAL A 1 90 ? -16.126 -0.261 26.547 1.00 98.75 90 VAL A C 1
ATOM 674 O O . VAL A 1 90 ? -17.181 0.200 26.111 1.00 98.75 90 VAL A O 1
ATOM 677 N N . LYS A 1 91 ? -16.100 -1.244 27.458 1.00 98.56 91 LYS A N 1
ATOM 678 C CA . LYS A 1 91 ? -17.315 -1.835 28.046 1.00 98.56 91 LYS A CA 1
ATOM 679 C C . LYS A 1 91 ? -18.182 -0.778 28.713 1.00 98.56 91 LYS A C 1
ATOM 681 O O . LYS A 1 91 ? -19.370 -0.699 28.429 1.00 98.56 91 LYS A O 1
ATOM 686 N N . PHE A 1 92 ? -17.581 0.045 29.572 1.00 98.69 92 PHE A N 1
ATOM 687 C CA . PHE A 1 92 ? -18.316 1.079 30.289 1.00 98.69 92 PHE A CA 1
ATOM 688 C C . PHE A 1 92 ? -18.954 2.093 29.333 1.00 98.69 92 PHE A C 1
ATOM 690 O O . PHE A 1 92 ? -20.144 2.356 29.453 1.00 98.69 92 PHE A O 1
ATOM 697 N N . LEU A 1 93 ? -18.207 2.626 28.362 1.00 98.56 93 LEU A N 1
ATOM 698 C CA . LEU A 1 93 ? -18.741 3.574 27.379 1.00 98.56 93 LEU A CA 1
ATOM 699 C C . LEU A 1 93 ? -19.873 2.952 26.547 1.00 98.56 93 LEU A C 1
ATOM 701 O O . LEU A 1 93 ? -20.909 3.587 26.362 1.00 98.56 93 LEU A O 1
ATOM 705 N N . SER A 1 94 ? -19.725 1.689 26.135 1.00 97.56 94 SER A N 1
ATOM 706 C CA . SER A 1 94 ? -20.775 0.949 25.415 1.00 97.56 94 SER A CA 1
ATOM 707 C C . SER A 1 94 ? -22.047 0.803 26.261 1.00 97.56 94 SER A C 1
ATOM 709 O O . SER A 1 94 ? -23.149 1.057 25.782 1.00 97.56 94 SER A O 1
ATOM 711 N N . GLU A 1 95 ? -21.913 0.472 27.552 1.00 97.62 95 GLU A N 1
ATOM 712 C CA . GLU A 1 95 ? -23.038 0.395 28.498 1.00 97.62 95 GLU A CA 1
ATOM 713 C C . GLU A 1 95 ? -23.729 1.749 28.721 1.00 97.62 95 GLU A C 1
ATOM 715 O O . GLU A 1 95 ? -24.924 1.783 29.023 1.00 97.62 95 GLU A O 1
ATOM 720 N N . GLN A 1 96 ? -22.993 2.858 28.599 1.00 98.19 96 GLN A N 1
ATOM 721 C CA . GLN A 1 96 ? -23.542 4.214 28.697 1.00 98.19 96 GLN A CA 1
ATOM 722 C C . GLN A 1 96 ? -24.131 4.730 27.373 1.00 98.19 96 GLN A C 1
ATOM 724 O O . GLN A 1 96 ? -24.689 5.826 27.352 1.00 98.19 96 GLN A O 1
ATOM 729 N N . GLY A 1 97 ? -24.085 3.932 26.303 1.00 96.69 97 GLY A N 1
ATOM 730 C CA . GLY A 1 97 ? -24.715 4.250 25.024 1.00 96.69 97 GLY A CA 1
ATOM 731 C C . GLY A 1 97 ? -23.852 5.062 24.062 1.00 96.69 97 GLY A C 1
ATOM 732 O O . GLY A 1 97 ? -24.429 5.729 23.210 1.00 96.69 97 GLY A O 1
ATOM 733 N N . ALA A 1 98 ? -22.519 5.000 24.185 1.00 98.12 98 ALA A N 1
ATOM 734 C CA . ALA A 1 98 ? -21.610 5.529 23.165 1.00 98.12 98 ALA A CA 1
ATOM 735 C C . ALA A 1 98 ? -21.915 4.918 21.789 1.00 98.12 98 ALA A C 1
ATOM 737 O O . ALA A 1 98 ? -22.221 3.720 21.698 1.00 98.12 98 ALA A O 1
ATOM 738 N N . ASP A 1 99 ? -21.804 5.704 20.719 1.00 97.88 99 ASP A N 1
ATOM 739 C CA . ASP A 1 99 ? -22.018 5.191 19.365 1.00 97.88 99 ASP A CA 1
ATOM 740 C C . ASP A 1 99 ? -20.886 4.235 18.959 1.00 97.88 99 ASP A C 1
ATOM 742 O O . ASP A 1 99 ? -19.776 4.625 18.595 1.00 97.88 99 ASP A O 1
ATOM 746 N N . ILE A 1 100 ? -21.198 2.938 18.988 1.00 97.81 100 ILE A N 1
ATOM 747 C CA . ILE A 1 100 ? -20.268 1.842 18.696 1.00 97.81 100 ILE A CA 1
ATOM 748 C C . ILE A 1 100 ? -19.744 1.852 17.248 1.00 97.81 100 ILE A C 1
ATOM 750 O O . ILE A 1 100 ? -18.757 1.175 16.946 1.00 97.81 100 ILE A O 1
ATOM 754 N N . ASN A 1 101 ? -20.410 2.575 16.341 1.00 96.69 101 ASN A N 1
ATOM 755 C CA . ASN A 1 101 ? -20.099 2.608 14.913 1.00 96.69 101 ASN A CA 1
ATOM 756 C C . ASN A 1 101 ? -19.644 3.987 14.409 1.00 96.69 101 ASN A C 1
ATOM 758 O O . ASN A 1 101 ? -19.370 4.086 13.213 1.00 96.69 101 ASN A O 1
ATOM 762 N N . ALA A 1 102 ? -19.540 5.003 15.272 1.00 94.81 102 ALA A N 1
ATOM 763 C CA . ALA A 1 102 ? -19.103 6.343 14.875 1.00 94.81 102 ALA A CA 1
ATOM 764 C C . ALA A 1 102 ? -17.710 6.307 14.233 1.00 94.81 102 ALA A C 1
ATOM 766 O O . ALA A 1 102 ? -16.783 5.722 14.794 1.00 94.81 102 ALA A O 1
ATOM 767 N N . ASP A 1 103 ? -17.558 6.902 13.053 1.00 93.75 103 ASP A N 1
ATOM 768 C CA . ASP A 1 103 ? -16.276 7.034 12.375 1.00 93.75 103 ASP A CA 1
ATOM 769 C C . ASP A 1 103 ? -15.667 8.425 12.574 1.00 93.75 103 ASP A C 1
ATOM 771 O O . ASP A 1 103 ? -16.376 9.417 12.689 1.00 93.75 103 ASP A O 1
ATOM 775 N N . ASN A 1 104 ? -14.336 8.494 12.629 1.00 94.94 104 ASN A N 1
ATOM 776 C CA . ASN A 1 104 ? -13.620 9.773 12.644 1.00 94.94 104 ASN A CA 1
ATOM 777 C C . ASN A 1 104 ? -13.463 10.366 11.233 1.00 94.94 104 ASN A C 1
ATOM 779 O O . ASN A 1 104 ? -13.827 9.737 10.240 1.00 94.94 104 ASN A O 1
ATOM 783 N N . ASP A 1 105 ? -12.809 11.524 11.112 1.00 95.44 105 ASP A N 1
ATOM 784 C CA . ASP A 1 105 ? -12.573 12.185 9.816 1.00 95.44 105 ASP A CA 1
ATOM 785 C C . ASP A 1 105 ? -11.663 11.386 8.860 1.00 95.44 105 ASP A C 1
ATOM 787 O O . ASP A 1 105 ? -11.590 11.671 7.661 1.00 95.44 105 ASP A O 1
ATOM 791 N N . TYR A 1 106 ? -10.964 10.362 9.361 1.00 92.06 106 TYR A N 1
ATOM 792 C CA . TYR A 1 106 ? -10.219 9.398 8.542 1.00 92.06 106 TYR A CA 1
ATOM 793 C C . TYR A 1 106 ? -11.091 8.217 8.079 1.00 92.06 106 TYR A C 1
ATOM 795 O O . TYR A 1 106 ? -10.621 7.343 7.343 1.00 92.06 106 TYR A O 1
ATOM 803 N N . GLY A 1 107 ? -12.350 8.179 8.510 1.00 94.12 107 GLY A N 1
ATOM 804 C CA . GLY A 1 107 ? -13.348 7.147 8.267 1.00 94.12 107 GLY A CA 1
ATOM 805 C C . GLY A 1 107 ? -13.234 5.920 9.162 1.00 94.12 107 GLY A C 1
ATOM 806 O O . GLY A 1 107 ? -13.850 4.896 8.875 1.00 94.12 107 GLY A O 1
ATOM 807 N N . TRP A 1 108 ? -12.433 5.965 10.222 1.00 95.88 108 TRP A N 1
ATOM 808 C CA . TRP A 1 108 ? -12.188 4.811 11.083 1.00 95.88 108 TRP A CA 1
ATOM 809 C C . TRP A 1 108 ? -13.239 4.705 12.176 1.00 95.88 108 TRP A C 1
ATOM 811 O O . TRP A 1 108 ? -13.357 5.604 13.001 1.00 95.88 108 TRP A O 1
ATOM 821 N N . SER A 1 109 ? -13.943 3.572 12.213 1.00 97.19 109 SER A N 1
ATOM 822 C CA . SER A 1 109 ? -14.811 3.203 13.337 1.00 97.19 109 SER A CA 1
ATOM 823 C C . SER A 1 109 ? -14.020 2.531 14.473 1.00 97.19 109 SER A C 1
ATOM 825 O O . SER A 1 109 ? -12.915 2.028 14.228 1.00 97.19 109 SER A O 1
ATOM 827 N N . PRO A 1 110 ? -14.582 2.414 15.696 1.00 98.12 110 PRO A N 1
ATOM 828 C CA . PRO A 1 110 ? -13.972 1.680 16.807 1.00 98.12 110 PRO A CA 1
ATOM 829 C C . PRO A 1 110 ? -13.457 0.293 16.419 1.00 98.12 110 PRO A C 1
ATOM 831 O O . PRO A 1 110 ? -12.375 -0.126 16.837 1.00 98.12 110 PRO A O 1
ATOM 834 N N . LEU A 1 111 ? -14.207 -0.410 15.563 1.00 98.19 111 LEU A N 1
ATOM 835 C CA . LEU A 1 111 ? -13.850 -1.749 15.111 1.00 98.19 111 LEU A CA 1
ATOM 836 C C . LEU A 1 111 ? -12.652 -1.750 14.149 1.00 98.19 111 LEU A C 1
ATOM 838 O O . LEU A 1 111 ? -11.863 -2.695 14.186 1.00 98.19 111 LEU A O 1
ATOM 842 N N . HIS A 1 112 ? -12.479 -0.709 13.327 1.00 98.19 112 HIS A N 1
ATOM 843 C CA . HIS A 1 112 ? -11.285 -0.550 12.491 1.00 98.19 112 HIS A CA 1
ATOM 844 C C . HIS A 1 112 ? -10.039 -0.329 13.348 1.00 98.19 112 HIS A C 1
ATOM 846 O O . HIS A 1 112 ? -9.050 -1.035 13.154 1.00 98.19 112 HIS A O 1
ATOM 852 N N . GLU A 1 113 ? -10.111 0.581 14.324 1.00 97.56 113 GLU A N 1
ATOM 853 C CA . GLU A 1 113 ? -8.984 0.913 15.205 1.00 97.56 113 GLU A CA 1
ATOM 854 C C . GLU A 1 113 ? -8.547 -0.308 16.024 1.00 97.56 113 GLU A C 1
ATOM 856 O O . GLU A 1 113 ? -7.379 -0.698 16.012 1.00 97.56 113 GLU A O 1
ATOM 861 N N . ALA A 1 114 ? -9.502 -0.994 16.661 1.00 98.25 114 ALA A N 1
ATOM 862 C CA . ALA A 1 114 ? -9.218 -2.213 17.413 1.00 98.25 114 ALA A CA 1
ATOM 863 C C . ALA A 1 114 ? -8.646 -3.330 16.519 1.00 98.25 114 ALA A C 1
ATOM 865 O O . ALA A 1 114 ? -7.790 -4.099 16.967 1.00 98.25 114 ALA A O 1
ATOM 866 N N . SER A 1 115 ? -9.090 -3.418 15.259 1.00 98.38 115 SER A N 1
ATOM 867 C CA . SER A 1 115 ? -8.618 -4.444 14.325 1.00 98.38 115 SER A CA 1
ATOM 868 C C . SER A 1 115 ? -7.232 -4.157 13.756 1.00 98.38 115 SER A C 1
ATOM 870 O O . SER A 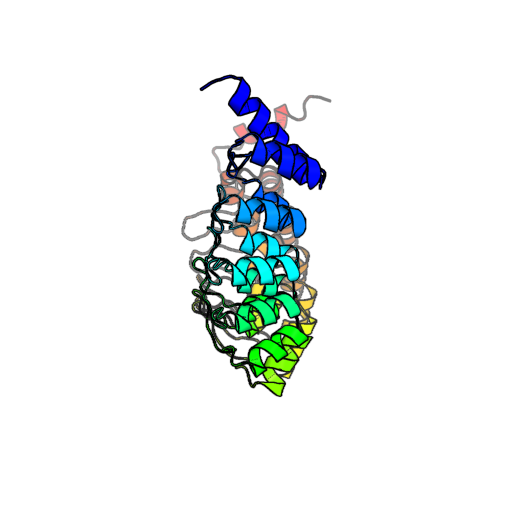1 115 ? -6.456 -5.096 13.595 1.00 98.38 115 SER A O 1
ATOM 872 N N . GLU A 1 116 ? -6.880 -2.898 13.480 1.00 97.81 116 GLU A N 1
ATOM 873 C CA . GLU A 1 116 ? -5.517 -2.538 13.055 1.00 97.81 116 GLU A CA 1
ATOM 874 C C . GLU A 1 116 ? -4.500 -2.785 14.174 1.00 97.81 116 GLU A C 1
ATOM 876 O O . GLU A 1 116 ? -3.406 -3.277 13.912 1.00 97.81 116 GLU A O 1
ATOM 881 N N . GLN A 1 117 ? -4.872 -2.537 15.432 1.00 98.00 117 GLN A N 1
ATOM 882 C CA . GLN A 1 117 ? -3.971 -2.711 16.576 1.00 98.00 117 GLN A CA 1
ATOM 883 C C . GLN A 1 117 ? -3.946 -4.136 17.163 1.00 98.00 117 GLN A C 1
ATOM 885 O O . GLN A 1 117 ? -3.201 -4.397 18.106 1.00 98.00 117 GLN A O 1
ATOM 890 N N . ASN A 1 118 ? -4.717 -5.076 16.599 1.00 98.12 118 ASN A N 1
ATOM 891 C CA . ASN A 1 118 ? -4.852 -6.463 17.073 1.00 98.12 118 ASN A CA 1
ATOM 892 C C . ASN A 1 118 ? -5.440 -6.620 18.489 1.00 98.12 118 ASN A C 1
ATOM 894 O O . ASN A 1 118 ? -5.102 -7.555 19.224 1.00 98.12 118 ASN A O 1
ATOM 898 N N . HIS A 1 119 ? -6.347 -5.734 18.894 1.00 98.31 119 HIS A N 1
ATOM 899 C CA . HIS A 1 119 ? -6.960 -5.782 20.222 1.00 98.31 119 HIS A CA 1
ATOM 900 C C . HIS A 1 119 ? -8.152 -6.743 20.236 1.00 98.31 119 HIS A C 1
ATOM 902 O O . HIS A 1 119 ? -9.304 -6.329 20.338 1.00 98.31 119 HIS A O 1
ATOM 908 N N . LEU A 1 120 ? -7.884 -8.050 20.131 1.00 98.06 120 LEU A N 1
ATOM 909 C CA . LEU A 1 120 ? -8.906 -9.095 19.945 1.00 98.06 120 LEU A CA 1
ATOM 910 C C . LEU A 1 120 ? -10.053 -9.044 20.971 1.00 98.06 120 LEU A C 1
ATOM 912 O O . LEU A 1 120 ? -11.212 -9.227 20.608 1.00 98.06 120 LEU A O 1
ATOM 916 N N . GLU A 1 121 ? -9.760 -8.800 22.249 1.00 98.31 121 GLU A N 1
ATOM 917 C CA . GLU A 1 121 ? -10.808 -8.724 23.279 1.00 98.31 121 GLU A CA 1
ATOM 918 C C . GLU A 1 121 ? -11.656 -7.447 23.163 1.00 98.31 121 GLU A C 1
ATOM 920 O O . GLU A 1 121 ? -12.850 -7.477 23.459 1.00 98.31 121 GLU A O 1
ATOM 925 N N . VAL A 1 122 ? -11.076 -6.346 22.672 1.00 98.69 122 VAL A N 1
ATOM 926 C CA . VAL A 1 122 ? -11.830 -5.130 22.333 1.00 98.69 122 VAL A CA 1
ATOM 927 C C . VAL A 1 122 ? -12.703 -5.386 21.107 1.00 98.69 122 VAL A C 1
ATOM 929 O O . VAL A 1 122 ? -13.887 -5.081 21.152 1.00 98.69 122 VAL A O 1
ATOM 932 N N . VAL A 1 123 ? -12.174 -6.025 20.057 1.00 98.69 123 VAL A N 1
ATOM 933 C CA . VAL A 1 123 ? -12.949 -6.425 18.866 1.00 98.69 123 VAL A CA 1
ATOM 934 C C . VAL A 1 123 ? -14.176 -7.254 19.256 1.00 98.69 123 VAL A C 1
ATOM 936 O O . VAL A 1 123 ? -15.288 -6.940 18.836 1.00 98.69 123 VAL A O 1
ATOM 939 N N . LYS A 1 124 ? -13.993 -8.278 20.100 1.00 98.44 124 LYS A N 1
ATOM 940 C CA . LYS A 1 124 ? -15.097 -9.096 20.628 1.00 98.44 124 LYS A CA 1
ATOM 941 C C . LYS A 1 124 ? -16.127 -8.246 21.360 1.00 98.44 124 LYS A C 1
ATOM 943 O O . LYS A 1 124 ? -17.311 -8.332 21.059 1.00 98.44 124 LYS A O 1
ATOM 948 N N . CYS A 1 125 ? -15.666 -7.393 22.276 1.00 98.31 125 CYS A N 1
ATOM 949 C CA . CYS A 1 125 ? -16.535 -6.499 23.034 1.00 98.31 125 CYS A CA 1
ATOM 950 C C . CYS A 1 125 ? -17.359 -5.587 22.116 1.00 98.31 125 CYS A C 1
ATOM 952 O O . CYS A 1 125 ? -18.558 -5.440 22.327 1.00 98.31 125 CYS A O 1
ATOM 954 N N . LEU A 1 126 ? -16.746 -4.994 21.092 1.00 98.44 126 LEU A N 1
ATOM 955 C CA . LEU A 1 126 ? -17.441 -4.123 20.143 1.00 98.44 126 LEU A CA 1
ATOM 956 C C . LEU A 1 126 ? -18.535 -4.882 19.379 1.00 98.44 126 LEU A C 1
ATOM 958 O O . LEU A 1 126 ? -19.658 -4.395 19.264 1.00 98.44 126 LEU A O 1
ATOM 962 N N . LEU A 1 127 ? -18.240 -6.092 18.898 1.00 97.94 127 LEU A N 1
ATOM 963 C CA . LEU A 1 127 ? -19.205 -6.918 18.165 1.00 97.94 127 LEU A CA 1
ATOM 964 C C . LEU A 1 127 ? -20.355 -7.408 19.053 1.00 97.94 127 LEU A C 1
ATOM 966 O O . LEU A 1 127 ? -21.509 -7.357 18.628 1.00 97.94 127 LEU A O 1
ATOM 970 N N . ASP A 1 128 ? -20.070 -7.794 20.299 1.00 97.44 128 ASP A N 1
ATOM 971 C CA . ASP A 1 128 ? -21.097 -8.142 21.293 1.00 97.44 128 ASP A CA 1
ATOM 972 C C . ASP A 1 128 ? -22.040 -6.956 21.585 1.00 97.44 128 ASP A C 1
ATOM 974 O O . ASP A 1 128 ? -23.208 -7.158 21.921 1.00 97.44 128 ASP A O 1
ATOM 978 N N . ASN A 1 129 ? -21.552 -5.720 21.414 1.00 97.00 129 ASN A N 1
ATOM 979 C CA . ASN A 1 129 ? -22.316 -4.476 21.560 1.00 97.00 129 ASN A CA 1
ATOM 980 C C . ASN A 1 129 ? -22.888 -3.940 20.231 1.00 97.00 129 ASN A C 1
ATOM 982 O O . ASN A 1 129 ? -23.387 -2.818 20.180 1.00 97.00 129 ASN A O 1
ATOM 986 N N . GLY A 1 130 ? -22.878 -4.739 19.159 1.00 96.50 130 GLY A N 1
ATOM 987 C CA . GLY A 1 130 ? -23.555 -4.405 17.902 1.00 96.50 130 GLY A CA 1
ATOM 988 C C . GLY A 1 130 ? -22.729 -3.593 16.903 1.00 96.50 130 GLY A C 1
ATOM 989 O O . GLY A 1 130 ? -23.309 -2.986 15.997 1.00 96.50 130 GLY A O 1
ATOM 990 N N . ALA A 1 131 ? -21.398 -3.585 17.023 1.00 97.94 131 ALA A N 1
ATOM 991 C CA . ALA A 1 131 ? -20.542 -3.078 15.954 1.00 97.94 131 ALA A CA 1
ATOM 992 C C . ALA A 1 131 ? -20.774 -3.860 14.650 1.00 97.94 131 ALA A C 1
ATOM 994 O O . ALA A 1 131 ? -20.926 -5.085 14.648 1.00 97.94 131 ALA A O 1
ATOM 995 N N . ASN A 1 132 ? -20.791 -3.157 13.521 1.00 97.19 132 ASN A N 1
ATOM 996 C CA . ASN A 1 132 ? -20.927 -3.791 12.215 1.00 97.19 132 ASN A CA 1
ATOM 997 C C . ASN A 1 132 ? -19.601 -4.454 11.801 1.00 97.19 132 ASN A C 1
ATOM 999 O O . ASN A 1 132 ? -18.634 -3.758 11.499 1.00 97.19 132 ASN A O 1
ATOM 1003 N N . ILE A 1 133 ? -19.571 -5.791 11.736 1.00 98.12 133 ILE A N 1
ATOM 1004 C CA . ILE A 1 133 ? -18.369 -6.569 11.386 1.00 98.12 133 ILE A CA 1
ATOM 1005 C C . ILE A 1 133 ? -17.781 -6.212 10.012 1.00 98.12 133 ILE A C 1
ATOM 1007 O O . ILE A 1 133 ? -16.564 -6.230 9.837 1.00 98.12 133 ILE A O 1
ATOM 1011 N N . ASP A 1 134 ? -18.643 -5.817 9.073 1.00 98.00 134 ASP A N 1
ATOM 1012 C CA . ASP A 1 134 ? -18.286 -5.385 7.722 1.00 98.00 134 ASP A CA 1
ATOM 1013 C C . ASP A 1 134 ? -18.457 -3.864 7.559 1.00 98.00 134 ASP A C 1
ATOM 1015 O O . ASP A 1 134 ? -18.765 -3.376 6.466 1.00 98.00 134 ASP A O 1
ATOM 1019 N N . ALA A 1 135 ? -18.294 -3.093 8.644 1.00 97.06 135 ALA A N 1
ATOM 1020 C CA . ALA A 1 135 ? -18.277 -1.634 8.577 1.00 97.06 135 ALA A CA 1
ATOM 1021 C C . ALA A 1 135 ? -17.292 -1.189 7.495 1.00 97.06 135 ALA A C 1
ATOM 1023 O O . ALA A 1 135 ? -16.157 -1.645 7.478 1.00 97.06 135 ALA A O 1
ATOM 1024 N N . ARG A 1 136 ? -17.719 -0.309 6.590 1.00 97.19 136 ARG A N 1
ATOM 1025 C CA . ARG A 1 136 ? -16.839 0.273 5.576 1.00 97.19 136 ARG A CA 1
ATOM 1026 C C . ARG A 1 136 ? -16.361 1.625 6.071 1.00 97.19 136 ARG A C 1
ATOM 1028 O O . ARG A 1 136 ? -17.203 2.465 6.374 1.00 97.19 136 ARG A O 1
ATOM 1035 N N . CYS A 1 137 ? -15.053 1.843 6.134 1.00 94.56 137 CYS A N 1
ATOM 1036 C CA . CYS A 1 137 ? -14.519 3.161 6.438 1.00 94.56 137 CYS A CA 1
ATOM 1037 C C . CYS A 1 137 ? -14.912 4.156 5.339 1.00 94.56 137 CYS A C 1
ATOM 1039 O O . CYS A 1 137 ? -14.892 3.819 4.152 1.00 94.56 137 CYS A O 1
ATOM 1041 N N . SER A 1 138 ? -15.274 5.380 5.713 1.00 92.56 138 SER A N 1
ATOM 1042 C CA . SER A 1 138 ? -15.869 6.346 4.778 1.00 92.56 138 SER A CA 1
ATOM 1043 C C . SER A 1 138 ? -14.901 6.897 3.723 1.00 92.56 138 SER A C 1
ATOM 1045 O O . SER A 1 138 ? -15.351 7.395 2.694 1.00 92.56 138 SER A O 1
ATOM 1047 N N . ILE A 1 139 ? -13.584 6.774 3.935 1.00 94.56 139 ILE A N 1
ATOM 1048 C CA . ILE A 1 139 ? -12.558 7.318 3.026 1.00 94.56 139 ILE A CA 1
ATOM 1049 C C . ILE A 1 139 ? -12.092 6.324 1.959 1.00 94.56 139 ILE A C 1
ATOM 1051 O O . ILE A 1 139 ? -11.761 6.735 0.850 1.00 94.56 139 ILE A O 1
ATOM 1055 N N . THR A 1 140 ? -12.000 5.034 2.292 1.00 95.12 140 THR A N 1
ATOM 1056 C CA . THR A 1 140 ? -11.459 4.022 1.360 1.00 95.12 140 THR A CA 1
ATOM 1057 C C . THR A 1 140 ? -12.371 2.823 1.168 1.00 95.12 140 THR A C 1
ATOM 1059 O O . THR A 1 140 ? -12.039 1.937 0.391 1.00 95.12 140 THR A O 1
ATOM 1062 N N . GLY A 1 141 ? -13.481 2.721 1.901 1.00 97.12 141 GLY A N 1
ATOM 1063 C CA . GLY A 1 141 ? -14.385 1.576 1.832 1.00 97.12 141 GLY A CA 1
ATOM 1064 C C . GLY A 1 141 ? -13.817 0.279 2.413 1.00 97.12 141 GLY A C 1
ATOM 1065 O O . GLY A 1 141 ? -14.449 -0.774 2.291 1.00 97.12 141 GLY A O 1
ATOM 1066 N N . ARG A 1 142 ? -12.631 0.323 3.033 1.00 97.69 142 ARG A N 1
ATOM 1067 C CA . ARG A 1 142 ? -12.036 -0.825 3.724 1.00 97.69 142 ARG A CA 1
ATOM 1068 C C . ARG A 1 142 ? -12.918 -1.266 4.880 1.00 97.69 142 ARG A C 1
ATOM 1070 O O . ARG A 1 142 ? -13.623 -0.461 5.467 1.00 97.69 142 ARG A O 1
ATOM 1077 N N . THR A 1 143 ? -12.822 -2.544 5.208 1.00 98.38 143 THR A N 1
ATOM 1078 C CA . THR A 1 143 ? -13.512 -3.161 6.346 1.00 98.38 143 THR A CA 1
ATOM 1079 C C . THR A 1 143 ? -12.503 -3.591 7.414 1.00 98.38 143 THR A C 1
ATOM 1081 O O . THR A 1 143 ? -11.310 -3.683 7.109 1.00 98.38 143 THR A O 1
ATOM 1084 N N . PRO A 1 144 ? -12.922 -3.916 8.650 1.00 98.31 144 PRO A N 1
ATOM 1085 C CA . PRO A 1 144 ? -12.006 -4.341 9.710 1.00 98.31 144 PRO A CA 1
ATOM 1086 C C . PRO A 1 144 ? -11.099 -5.520 9.324 1.00 98.31 144 PRO A C 1
ATOM 1088 O O . PRO A 1 144 ? -9.913 -5.524 9.663 1.00 98.31 144 PRO A O 1
ATOM 1091 N N . ILE A 1 145 ? -11.607 -6.484 8.539 1.00 98.31 145 ILE A N 1
ATOM 1092 C CA . ILE A 1 145 ? -10.793 -7.609 8.049 1.00 98.31 145 ILE A CA 1
ATOM 1093 C C . ILE A 1 145 ? -9.703 -7.158 7.063 1.00 98.31 145 ILE A C 1
ATOM 1095 O O . ILE A 1 145 ? -8.626 -7.748 7.047 1.00 98.31 145 ILE A O 1
ATOM 1099 N N . HIS A 1 146 ? -9.913 -6.080 6.295 1.00 98.56 146 HIS A N 1
ATOM 1100 C CA . HIS A 1 146 ? -8.858 -5.495 5.462 1.00 98.56 146 HIS A CA 1
ATOM 1101 C C . HIS A 1 146 ? -7.700 -4.969 6.318 1.00 98.56 146 HIS A C 1
ATOM 1103 O O . HIS A 1 146 ? -6.545 -5.262 6.008 1.00 98.56 146 HIS A O 1
ATOM 1109 N N . SER A 1 147 ? -7.996 -4.245 7.405 1.00 97.88 147 SER A N 1
ATOM 1110 C CA . SER A 1 147 ? -6.977 -3.743 8.340 1.00 97.88 147 SER A CA 1
ATOM 1111 C C . SER A 1 147 ? -6.225 -4.889 9.019 1.00 97.88 147 SER A C 1
ATOM 1113 O O . SER A 1 147 ? -4.996 -4.917 8.990 1.00 97.88 147 SER A O 1
ATOM 1115 N N . ALA A 1 148 ? -6.939 -5.895 9.534 1.00 98.50 148 ALA A N 1
ATOM 1116 C CA . ALA A 1 148 ? -6.316 -7.065 10.156 1.00 98.50 148 ALA A CA 1
ATOM 1117 C C . ALA A 1 148 ? -5.415 -7.843 9.174 1.00 98.50 148 ALA A C 1
ATOM 1119 O O . ALA A 1 148 ? -4.316 -8.270 9.535 1.00 98.50 148 ALA A O 1
ATOM 1120 N N . CYS A 1 149 ? -5.838 -7.987 7.912 1.00 98.62 149 CY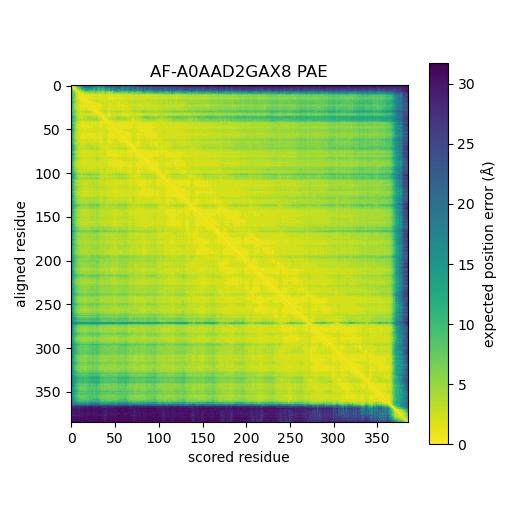S A N 1
ATOM 1121 C CA . CYS A 1 149 ? -5.044 -8.631 6.865 1.00 98.62 149 CYS A CA 1
ATOM 1122 C C . CYS A 1 149 ? -3.818 -7.809 6.450 1.00 98.62 149 CYS A C 1
ATOM 1124 O O . CYS A 1 149 ? -2.754 -8.389 6.239 1.00 98.62 149 CYS A O 1
ATOM 1126 N N . LYS A 1 150 ? -3.945 -6.479 6.354 1.00 98.44 150 LYS A N 1
ATOM 1127 C CA . LYS A 1 150 ? -2.836 -5.554 6.064 1.00 98.44 150 LYS A CA 1
ATOM 1128 C C . LYS A 1 150 ? -1.741 -5.647 7.130 1.00 98.44 150 LYS A C 1
ATOM 1130 O O . LYS A 1 150 ? -0.561 -5.694 6.784 1.00 98.44 150 LYS A O 1
ATOM 1135 N N . GLU A 1 151 ? -2.124 -5.707 8.400 1.00 98.44 151 GLU A N 1
ATOM 1136 C CA . GLU A 1 151 ? -1.182 -5.748 9.526 1.00 98.44 151 GLU A CA 1
ATOM 1137 C C . GLU A 1 151 ? -0.678 -7.159 9.868 1.00 98.44 151 GLU A C 1
ATOM 1139 O O . GLU A 1 151 ? 0.279 -7.310 10.624 1.00 98.44 151 GLU A O 1
ATOM 1144 N N . GLY A 1 152 ? -1.255 -8.203 9.267 1.00 98.38 152 GLY A N 1
ATOM 1145 C CA . GLY A 1 152 ? -0.780 -9.578 9.441 1.00 98.38 152 GLY A CA 1
ATOM 1146 C C . GLY A 1 152 ? -1.324 -10.284 10.682 1.00 98.38 152 GLY A C 1
ATOM 1147 O O . GLY A 1 152 ? -0.762 -11.296 11.110 1.00 98.38 152 GLY A O 1
ATOM 1148 N N . HIS A 1 153 ? -2.427 -9.797 11.252 1.00 98.62 153 HIS A N 1
ATOM 1149 C CA . HIS A 1 153 ? -3.022 -10.314 12.488 1.00 98.62 153 HIS A CA 1
ATOM 1150 C C . HIS A 1 153 ? -3.806 -11.607 12.243 1.00 98.62 153 HIS A C 1
ATOM 1152 O O . HIS A 1 153 ? -5.029 -11.646 12.348 1.00 98.62 153 HIS A O 1
ATOM 1158 N N . LEU A 1 154 ? -3.103 -12.690 11.902 1.00 98.50 154 LEU A N 1
ATOM 1159 C CA . LEU A 1 154 ? -3.694 -13.948 11.428 1.00 98.50 154 LEU A CA 1
ATOM 1160 C C . LEU A 1 154 ? -4.788 -14.518 12.346 1.00 98.50 154 LEU A C 1
ATOM 1162 O O . LEU A 1 154 ? -5.819 -14.970 11.856 1.00 98.50 154 LEU A O 1
ATOM 1166 N N . GLU A 1 155 ? -4.582 -14.510 13.663 1.00 98.44 155 GLU A N 1
ATOM 1167 C CA . GLU A 1 155 ? -5.576 -15.048 14.602 1.00 98.44 155 GLU A CA 1
ATOM 1168 C C . GLU A 1 155 ? -6.835 -14.176 14.677 1.00 98.44 155 GLU A C 1
ATOM 1170 O O . GLU A 1 155 ? -7.940 -14.706 14.775 1.00 98.44 155 GLU A O 1
ATOM 1175 N N . LEU A 1 156 ? -6.690 -12.855 14.546 1.00 98.69 156 LEU A N 1
ATOM 1176 C CA . LEU A 1 156 ? -7.827 -11.949 14.433 1.00 98.69 156 LEU A CA 1
ATOM 1177 C C . LEU A 1 156 ? -8.560 -12.139 13.099 1.00 98.69 156 LEU A C 1
ATOM 1179 O O . LEU A 1 156 ? -9.784 -12.199 13.090 1.00 98.69 156 LEU A O 1
ATOM 1183 N N . VAL A 1 157 ? -7.835 -12.290 11.986 1.00 98.62 157 VAL A N 1
ATOM 1184 C CA . VAL A 1 157 ? -8.422 -12.559 10.660 1.00 98.62 157 VAL A CA 1
ATOM 1185 C C . VAL A 1 157 ? -9.266 -13.836 10.684 1.00 98.62 157 VAL A C 1
ATOM 1187 O O . VAL A 1 157 ? -10.418 -13.814 10.252 1.00 98.62 157 VAL A O 1
ATOM 1190 N N . LYS A 1 158 ? -8.723 -14.929 11.239 1.00 98.44 158 LYS A N 1
ATOM 1191 C CA . LYS A 1 158 ? -9.454 -16.192 11.436 1.00 98.44 158 LYS A CA 1
ATOM 1192 C C . LYS A 1 158 ? -10.714 -15.981 12.259 1.00 98.44 158 LYS A C 1
ATOM 1194 O O . LYS A 1 158 ? -11.790 -16.410 11.862 1.00 98.44 158 LYS A O 1
ATOM 1199 N N . TRP A 1 159 ? -10.577 -15.293 13.389 1.00 98.25 159 TRP A N 1
ATOM 1200 C CA . TRP A 1 159 ? -11.691 -15.071 14.295 1.00 98.25 159 TRP A CA 1
ATOM 1201 C C . TRP A 1 159 ? -12.791 -14.209 13.651 1.00 98.25 159 TRP A C 1
ATOM 1203 O O . TRP A 1 159 ? -13.964 -14.555 13.761 1.00 98.25 159 TRP A O 1
ATOM 1213 N N . LEU A 1 160 ? -12.441 -13.137 12.930 1.00 98.38 160 LEU A N 1
ATOM 1214 C CA . LEU A 1 160 ? -13.400 -12.306 12.188 1.00 98.38 160 LEU A CA 1
ATOM 1215 C C . LEU A 1 160 ? -14.147 -13.127 11.129 1.00 98.38 160 LEU A C 1
ATOM 1217 O O . LEU A 1 160 ? -15.371 -13.051 11.043 1.00 98.38 160 LEU A O 1
ATOM 1221 N N . PHE A 1 161 ? -13.430 -13.949 10.361 1.00 97.94 161 PHE A N 1
ATOM 1222 C CA . PHE A 1 161 ? -14.029 -14.839 9.366 1.00 97.94 161 PHE A CA 1
ATOM 1223 C C . PHE A 1 161 ? -14.991 -15.857 9.994 1.00 97.94 161 PHE A C 1
ATOM 1225 O O . PHE A 1 161 ? -16.124 -15.993 9.533 1.00 97.94 161 PHE A O 1
ATOM 1232 N N . ASP A 1 162 ? -14.587 -16.514 11.084 1.00 97.44 162 ASP A N 1
ATOM 1233 C CA . ASP A 1 162 ? -15.427 -17.478 11.808 1.00 97.44 162 ASP A CA 1
ATOM 1234 C C . ASP A 1 162 ? -16.708 -16.832 12.378 1.00 97.44 162 ASP A C 1
ATOM 1236 O O . ASP A 1 162 ? -17.702 -17.523 12.607 1.00 97.44 162 ASP A O 1
ATOM 1240 N N . ASN A 1 163 ? -16.707 -15.506 12.571 1.00 97.44 163 ASN A N 1
ATOM 1241 C CA . ASN A 1 163 ? -17.858 -14.711 13.015 1.00 97.44 163 ASN A CA 1
ATOM 1242 C C . ASN A 1 163 ? -18.601 -14.004 11.866 1.00 97.44 163 ASN A C 1
ATOM 1244 O O . ASN A 1 163 ? -19.466 -13.165 12.114 1.00 97.44 163 ASN A O 1
ATOM 1248 N N . GLY A 1 164 ? -18.322 -14.376 10.614 1.00 96.75 164 GLY A N 1
ATOM 1249 C CA . GLY A 1 164 ? -19.108 -13.967 9.451 1.00 96.75 164 GLY A CA 1
ATOM 1250 C C . GLY A 1 164 ? -18.617 -12.719 8.721 1.00 96.75 164 GLY A C 1
ATOM 1251 O O . GLY A 1 164 ? -19.363 -12.213 7.886 1.00 96.75 164 GLY A O 1
ATOM 1252 N N . ALA A 1 165 ? -17.400 -12.236 8.991 1.00 97.94 165 ALA A N 1
ATOM 1253 C CA . ALA A 1 165 ? -16.804 -11.157 8.204 1.00 97.94 165 ALA A CA 1
ATOM 1254 C C . ALA A 1 165 ? -16.654 -11.573 6.733 1.00 97.94 165 ALA A C 1
ATOM 1256 O O . ALA A 1 165 ? -16.165 -12.667 6.424 1.00 97.94 165 ALA A O 1
ATOM 1257 N N . ASN A 1 166 ? -17.021 -10.686 5.813 1.00 97.00 166 ASN A N 1
ATOM 1258 C CA . ASN A 1 166 ? -16.908 -10.948 4.387 1.00 97.00 166 ASN A CA 1
ATOM 1259 C C . ASN A 1 166 ? -15.463 -10.757 3.898 1.00 97.00 166 ASN A C 1
ATOM 1261 O O . ASN A 1 166 ? -15.023 -9.650 3.589 1.00 97.00 166 ASN A O 1
ATOM 1265 N N . VAL A 1 167 ? -14.733 -11.862 3.771 1.00 92.88 167 VAL A N 1
ATOM 1266 C CA . VAL A 1 167 ? -13.352 -11.901 3.256 1.00 92.88 167 VAL A CA 1
ATOM 1267 C C . VAL A 1 167 ? -13.213 -11.437 1.797 1.00 92.88 167 VAL A C 1
ATOM 1269 O O . VAL A 1 167 ? -12.157 -10.933 1.408 1.00 92.88 167 VAL A O 1
ATOM 1272 N N . ASP A 1 168 ? -14.284 -11.568 1.008 1.00 92.31 168 ASP A N 1
ATOM 1273 C CA . ASP A 1 168 ? -14.350 -11.167 -0.401 1.00 92.31 168 ASP A CA 1
ATOM 1274 C C . ASP A 1 168 ? -14.854 -9.727 -0.575 1.00 92.31 168 ASP A C 1
ATOM 1276 O O . ASP A 1 168 ? -15.058 -9.265 -1.705 1.00 92.31 168 ASP A O 1
ATOM 1280 N N . ALA A 1 169 ? -15.074 -9.001 0.529 1.00 97.06 169 ALA A N 1
ATOM 1281 C CA . ALA A 1 169 ? -15.390 -7.584 0.478 1.00 97.06 169 ALA A CA 1
ATOM 1282 C C . ALA A 1 169 ? -14.326 -6.839 -0.339 1.00 97.06 169 ALA A C 1
ATOM 1284 O O . ALA A 1 169 ? -13.134 -7.140 -0.274 1.00 97.06 169 ALA A O 1
ATOM 1285 N N . ARG A 1 170 ? -14.782 -5.858 -1.117 1.00 98.19 170 ARG A N 1
ATOM 1286 C CA . ARG A 1 170 ? -13.922 -4.984 -1.913 1.00 98.19 170 ARG A CA 1
ATOM 1287 C C . ARG A 1 170 ? -13.981 -3.579 -1.365 1.00 98.19 170 ARG A C 1
ATOM 1289 O O . ARG A 1 170 ? -15.080 -3.075 -1.142 1.00 98.19 170 ARG A O 1
ATOM 1296 N N . ASP A 1 171 ? -12.835 -2.960 -1.154 1.00 98.31 171 ASP A N 1
ATOM 1297 C CA . ASP A 1 171 ? -12.759 -1.537 -0.838 1.00 98.31 171 ASP A CA 1
ATOM 1298 C C . ASP A 1 171 ? -13.114 -0.671 -2.068 1.00 98.31 171 ASP A C 1
ATOM 1300 O O . ASP A 1 171 ? -13.556 -1.195 -3.096 1.00 98.31 171 ASP A O 1
ATOM 1304 N N . ASP A 1 172 ? -13.016 0.651 -1.956 1.00 98.31 172 ASP A N 1
ATOM 1305 C CA . ASP A 1 172 ? -13.440 1.577 -3.018 1.00 98.31 172 ASP A CA 1
ATOM 1306 C C . ASP A 1 172 ? -12.516 1.561 -4.250 1.00 98.31 172 ASP A C 1
ATOM 1308 O O . ASP A 1 172 ? -12.923 2.009 -5.318 1.00 98.31 172 ASP A O 1
ATOM 1312 N N . ASP A 1 173 ? -11.311 0.991 -4.130 1.00 97.81 173 ASP A N 1
ATOM 1313 C CA . ASP A 1 173 ? -10.396 0.725 -5.247 1.00 97.81 173 ASP A CA 1
ATOM 1314 C C . ASP A 1 173 ? -10.569 -0.704 -5.806 1.00 97.81 173 ASP A C 1
ATOM 1316 O O . ASP A 1 173 ? -9.782 -1.172 -6.639 1.00 97.81 173 ASP A O 1
ATOM 1320 N N . GLY A 1 174 ? -11.569 -1.447 -5.326 1.00 98.19 174 GLY A N 1
ATOM 1321 C CA . GLY A 1 174 ? -11.833 -2.828 -5.716 1.00 98.19 174 GLY A CA 1
ATOM 1322 C C . GLY A 1 174 ? -10.877 -3.853 -5.092 1.00 98.19 174 GLY A C 1
ATOM 1323 O O . GLY A 1 174 ? -10.893 -5.020 -5.501 1.00 98.19 174 GLY A O 1
ATOM 1324 N N . CYS A 1 175 ? -10.028 -3.459 -4.138 1.00 98.50 175 CYS A N 1
ATOM 1325 C CA . CYS A 1 175 ? -9.060 -4.343 -3.491 1.00 98.50 175 CYS A CA 1
ATOM 1326 C C . CYS A 1 175 ? -9.740 -5.228 -2.440 1.00 98.50 175 CYS A C 1
ATOM 1328 O O . CYS A 1 175 ? -10.586 -4.776 -1.677 1.00 98.50 175 CYS A O 1
ATOM 1330 N N . THR A 1 176 ? -9.336 -6.498 -2.391 1.00 98.38 176 THR A N 1
ATOM 1331 C CA . THR A 1 176 ? -9.787 -7.482 -1.389 1.00 98.38 176 THR A CA 1
ATOM 1332 C C . THR A 1 176 ? -8.798 -7.595 -0.229 1.00 98.38 176 THR A C 1
ATOM 1334 O O . THR A 1 176 ? -7.665 -7.107 -0.305 1.00 98.38 176 THR A O 1
ATOM 1337 N N . ALA A 1 177 ? -9.158 -8.340 0.818 1.00 97.94 177 ALA A N 1
ATOM 1338 C CA . ALA A 1 177 ? -8.261 -8.646 1.933 1.00 97.94 177 ALA A CA 1
ATOM 1339 C C . ALA A 1 177 ? -6.930 -9.292 1.482 1.00 97.94 177 ALA A C 1
ATOM 1341 O O . ALA A 1 177 ? -5.868 -8.979 2.024 1.00 97.94 177 ALA A O 1
ATOM 1342 N N . LEU A 1 178 ? -6.966 -10.125 0.432 1.00 98.38 178 LEU A N 1
ATOM 1343 C CA . LEU A 1 178 ? -5.775 -10.748 -0.156 1.00 98.38 178 LEU A CA 1
ATOM 1344 C C . LEU A 1 178 ? -4.837 -9.724 -0.820 1.00 98.38 178 LEU A C 1
ATOM 1346 O O . LEU A 1 178 ? -3.618 -9.872 -0.732 1.00 98.38 178 LEU A O 1
ATOM 1350 N N . HIS A 1 179 ? -5.375 -8.669 -1.441 1.00 98.62 179 HIS A N 1
ATOM 1351 C CA . HIS A 1 179 ? -4.556 -7.595 -2.013 1.00 98.62 179 HIS A CA 1
ATOM 1352 C C . HIS A 1 179 ? -3.766 -6.868 -0.926 1.00 98.62 179 HIS A C 1
ATOM 1354 O O . HIS A 1 179 ? -2.558 -6.691 -1.069 1.00 98.62 179 HIS A O 1
ATOM 1360 N N . TRP A 1 180 ? -4.427 -6.496 0.174 1.00 98.38 180 TRP A N 1
ATOM 1361 C CA . TRP A 1 180 ? -3.788 -5.783 1.281 1.00 98.38 180 TRP A CA 1
ATOM 1362 C C . TRP A 1 180 ? -2.764 -6.643 2.023 1.00 98.38 180 TRP A C 1
ATOM 1364 O O . TRP A 1 180 ? -1.656 -6.173 2.276 1.00 98.38 180 TRP A O 1
ATOM 1374 N N . ALA A 1 181 ? -3.079 -7.915 2.291 1.00 98.56 181 ALA A N 1
ATOM 1375 C CA . ALA A 1 181 ? -2.112 -8.852 2.862 1.00 98.56 181 ALA A CA 1
ATOM 1376 C C . ALA A 1 181 ? -0.883 -9.013 1.951 1.00 98.56 181 ALA A C 1
ATOM 1378 O O . ALA A 1 181 ? 0.253 -9.008 2.423 1.00 98.56 181 ALA A O 1
ATOM 1379 N N . SER A 1 182 ? -1.101 -9.104 0.635 1.00 98.56 182 SER A N 1
ATOM 1380 C CA . SER A 1 182 ? -0.024 -9.236 -0.345 1.00 98.56 182 SER A CA 1
ATOM 1381 C C . SER A 1 182 ? 0.827 -7.981 -0.491 1.00 98.56 182 SER A C 1
ATOM 1383 O O . SER A 1 182 ? 2.044 -8.095 -0.622 1.00 98.56 182 SER A O 1
ATOM 1385 N N . LEU A 1 183 ? 0.212 -6.798 -0.468 1.00 97.88 183 LEU A N 1
ATOM 1386 C CA . LEU A 1 183 ? 0.923 -5.524 -0.493 1.00 97.88 183 LEU A CA 1
ATOM 1387 C C . LEU A 1 183 ? 1.814 -5.385 0.749 1.00 97.88 183 LEU A C 1
ATOM 1389 O O . LEU A 1 183 ? 2.977 -5.030 0.628 1.00 97.88 183 LEU A O 1
ATOM 1393 N N . SER A 1 184 ? 1.311 -5.734 1.931 1.00 97.94 184 SER A N 1
ATOM 1394 C CA . SER A 1 184 ? 2.071 -5.636 3.184 1.00 97.94 184 SER A CA 1
ATOM 1395 C C . SER A 1 184 ? 3.033 -6.801 3.448 1.00 97.94 184 SER A C 1
ATOM 1397 O O . SER A 1 184 ? 3.700 -6.817 4.479 1.00 97.94 184 SER A O 1
ATOM 1399 N N . GLY A 1 185 ? 3.120 -7.792 2.557 1.00 98.12 185 GLY A N 1
ATOM 1400 C CA . GLY A 1 185 ? 4.044 -8.918 2.719 1.00 98.12 185 GLY A CA 1
ATOM 1401 C C . GLY A 1 185 ? 3.616 -9.969 3.757 1.00 98.12 185 GLY A C 1
ATOM 1402 O O . GLY A 1 185 ? 4.458 -10.717 4.252 1.00 98.12 185 GLY A O 1
ATOM 1403 N N . GLN A 1 186 ? 2.326 -10.059 4.091 1.00 98.56 186 GLN A N 1
ATOM 1404 C CA . GLN A 1 186 ? 1.804 -10.890 5.184 1.00 98.56 186 GLN A CA 1
ATOM 1405 C C . GLN A 1 186 ? 1.587 -12.350 4.760 1.00 98.56 186 GLN A C 1
ATOM 1407 O O . GLN A 1 186 ? 0.457 -12.818 4.608 1.00 98.56 186 GLN A O 1
ATOM 1412 N N . LEU A 1 187 ? 2.679 -13.096 4.570 1.00 98.50 187 LEU A N 1
ATOM 1413 C CA . LEU A 1 187 ? 2.650 -14.454 4.008 1.00 98.50 187 LEU A CA 1
ATOM 1414 C C . LEU A 1 187 ? 1.719 -15.425 4.758 1.00 98.50 187 LEU A C 1
ATOM 1416 O O . LEU A 1 187 ? 0.987 -16.174 4.117 1.00 98.50 187 LEU A O 1
ATOM 1420 N N . GLY A 1 188 ? 1.707 -15.401 6.094 1.00 98.50 188 GLY A N 1
ATOM 1421 C CA . GLY A 1 188 ? 0.858 -16.300 6.888 1.00 98.50 188 GLY A CA 1
ATOM 1422 C C . GLY A 1 188 ? -0.642 -16.053 6.689 1.00 98.50 188 GLY A C 1
ATOM 1423 O O . GLY A 1 188 ? -1.422 -17.002 6.621 1.00 98.50 188 GLY A O 1
ATOM 1424 N N . VAL A 1 189 ? -1.043 -14.787 6.534 1.00 98.75 189 VAL A N 1
ATOM 1425 C CA . VAL A 1 189 ? -2.428 -14.410 6.206 1.00 98.75 189 VAL A CA 1
ATOM 1426 C C . VAL A 1 189 ? -2.776 -14.850 4.789 1.00 98.75 189 VAL A C 1
ATOM 1428 O O . VAL A 1 189 ? -3.814 -15.468 4.585 1.00 98.75 189 VAL A O 1
ATOM 1431 N N . ILE A 1 190 ? -1.891 -14.604 3.824 1.00 98.69 190 ILE A N 1
ATOM 1432 C CA . ILE A 1 190 ? -2.080 -14.993 2.417 1.00 98.69 190 ILE A CA 1
ATOM 1433 C C . ILE A 1 190 ? -2.283 -16.503 2.280 1.00 98.69 190 ILE A C 1
ATOM 1435 O O . ILE A 1 190 ? -3.237 -16.936 1.636 1.00 98.69 190 ILE A O 1
ATOM 1439 N N . GLN A 1 191 ? -1.420 -17.295 2.923 1.00 98.56 191 GLN A N 1
ATOM 1440 C CA . GLN A 1 191 ? -1.518 -18.755 2.945 1.00 98.56 191 GLN A CA 1
ATOM 1441 C C . GLN A 1 191 ? -2.874 -19.206 3.471 1.00 98.56 191 GLN A C 1
ATOM 1443 O O . GLN A 1 191 ? -3.559 -19.998 2.832 1.00 98.56 191 GLN A O 1
ATOM 1448 N N . TRP A 1 192 ? -3.298 -18.656 4.607 1.00 98.56 192 TRP A N 1
ATOM 1449 C CA . TRP A 1 192 ? -4.576 -19.019 5.199 1.00 98.56 192 TRP A CA 1
ATOM 1450 C C . TRP A 1 192 ? -5.773 -18.607 4.322 1.00 98.56 192 TRP A C 1
ATOM 1452 O O . TRP A 1 192 ? -6.659 -19.428 4.083 1.00 98.56 192 TRP A O 1
ATOM 1462 N N . LEU A 1 193 ? -5.773 -17.385 3.776 1.00 98.38 193 LEU A N 1
ATOM 1463 C CA . LEU A 1 193 ? -6.827 -16.887 2.883 1.00 98.38 193 LEU A CA 1
ATOM 1464 C C . LEU A 1 193 ? -6.984 -17.761 1.632 1.00 98.38 193 LEU A C 1
ATOM 1466 O O . LEU A 1 193 ? -8.096 -18.091 1.232 1.00 98.38 193 LEU A O 1
ATOM 1470 N N . VAL A 1 194 ? -5.887 -18.161 1.001 1.00 98.12 194 VAL A N 1
ATOM 1471 C CA . VAL A 1 194 ? -5.954 -18.930 -0.248 1.00 98.12 194 VAL A CA 1
ATOM 1472 C C . VAL A 1 194 ? -6.208 -20.415 0.022 1.00 98.12 194 VAL A C 1
ATOM 1474 O O . VAL A 1 194 ? -7.052 -21.016 -0.636 1.00 98.12 194 VAL A O 1
ATOM 1477 N N . GLU A 1 195 ? -5.523 -21.023 0.994 1.00 97.81 195 GLU A N 1
ATOM 1478 C CA . GLU A 1 195 ? -5.592 -22.475 1.218 1.00 97.81 195 GLU A CA 1
ATOM 1479 C C . GLU A 1 195 ? -6.813 -22.913 2.033 1.00 97.81 195 GLU A C 1
ATOM 1481 O O . GLU A 1 195 ? -7.332 -24.005 1.802 1.00 97.81 195 GLU A O 1
ATOM 1486 N N . GLN A 1 196 ? -7.249 -22.107 3.007 1.00 97.12 196 GLN A N 1
ATOM 1487 C CA . GLN A 1 196 ? -8.335 -22.482 3.924 1.00 97.12 196 GLN A CA 1
ATOM 1488 C C . GLN A 1 196 ? -9.664 -21.831 3.550 1.00 97.12 196 GLN A C 1
ATOM 1490 O O . GLN A 1 196 ? -10.706 -22.472 3.665 1.00 97.12 196 GLN A O 1
ATOM 1495 N N . VAL A 1 197 ? -9.630 -20.577 3.096 1.00 96.88 197 VAL A N 1
ATOM 1496 C CA . VAL A 1 197 ? -10.842 -19.830 2.729 1.00 96.88 197 VAL A CA 1
ATOM 1497 C C . VAL A 1 197 ? -11.163 -19.957 1.237 1.00 96.88 197 VAL A C 1
ATOM 1499 O O . VAL A 1 197 ? -12.333 -19.972 0.863 1.00 96.88 197 VAL A O 1
ATOM 1502 N N . GLY A 1 198 ? -10.146 -20.120 0.386 1.00 96.50 198 GLY A N 1
ATOM 1503 C CA . GLY A 1 198 ? -10.318 -20.198 -1.066 1.00 96.50 198 GLY A CA 1
ATOM 1504 C C . GLY A 1 198 ? -10.396 -18.830 -1.746 1.00 96.50 198 GLY A C 1
ATOM 1505 O O . GLY A 1 198 ? -11.051 -18.708 -2.780 1.00 96.50 198 GLY A O 1
ATOM 1506 N N . ALA A 1 199 ? -9.749 -17.807 -1.175 1.00 97.12 199 ALA A N 1
ATOM 1507 C CA . ALA A 1 199 ? -9.677 -16.475 -1.768 1.00 97.12 199 ALA A CA 1
ATOM 1508 C C . ALA A 1 199 ? -9.079 -16.521 -3.187 1.00 97.12 199 ALA A C 1
ATOM 1510 O O . ALA A 1 199 ? -8.076 -17.197 -3.433 1.00 97.12 199 ALA A O 1
ATOM 1511 N N . ASP A 1 200 ? -9.678 -15.773 -4.116 1.00 97.50 200 ASP A N 1
ATOM 1512 C CA . ASP A 1 200 ? -9.252 -15.754 -5.517 1.00 97.50 200 ASP A CA 1
ATOM 1513 C C . ASP A 1 200 ? -7.874 -15.090 -5.682 1.00 97.50 200 ASP A C 1
ATOM 1515 O O . ASP A 1 200 ? -7.722 -13.869 -5.584 1.00 97.50 200 ASP A O 1
ATOM 1519 N N . ILE A 1 201 ? -6.864 -15.904 -5.993 1.00 97.25 201 ILE A N 1
ATOM 1520 C CA . ILE A 1 201 ? -5.489 -15.457 -6.243 1.00 97.25 201 ILE A CA 1
ATOM 1521 C C . ILE A 1 201 ? -5.360 -14.556 -7.483 1.00 97.25 201 ILE A C 1
ATOM 1523 O O . ILE A 1 201 ? -4.387 -13.810 -7.617 1.00 97.25 201 ILE A O 1
ATOM 1527 N N . HIS A 1 202 ? -6.345 -14.603 -8.382 1.00 97.69 202 HIS A N 1
ATOM 1528 C CA . HIS A 1 202 ? -6.421 -13.799 -9.599 1.00 97.69 202 HIS A CA 1
ATOM 1529 C C . HIS A 1 202 ? -7.359 -12.600 -9.466 1.00 97.69 202 HIS A C 1
ATOM 1531 O O . HIS A 1 202 ? -7.591 -11.912 -10.468 1.00 97.69 202 HIS A O 1
ATOM 1537 N N . ALA A 1 203 ? -7.876 -12.329 -8.262 1.00 97.88 203 ALA A N 1
ATOM 1538 C CA . ALA A 1 203 ? -8.739 -11.188 -8.021 1.00 97.88 203 ALA A CA 1
ATOM 1539 C C . ALA A 1 203 ? -8.069 -9.911 -8.541 1.00 97.88 203 ALA A C 1
ATOM 1541 O O . ALA A 1 203 ? -6.871 -9.702 -8.357 1.00 97.88 203 ALA A O 1
ATOM 1542 N N . LYS A 1 204 ? -8.857 -9.074 -9.217 1.00 98.25 204 LYS A N 1
ATOM 1543 C CA . LYS A 1 204 ? -8.410 -7.790 -9.752 1.00 98.25 204 LYS A CA 1
ATOM 1544 C C . LYS A 1 204 ? -9.101 -6.645 -9.034 1.00 98.25 204 LYS A C 1
ATOM 1546 O O . LYS A 1 204 ? -10.335 -6.659 -8.928 1.00 98.25 204 LYS A O 1
ATOM 1551 N N . SER A 1 205 ? -8.300 -5.668 -8.621 1.00 98.50 205 SER A N 1
ATOM 1552 C CA . SER A 1 205 ? -8.773 -4.336 -8.248 1.00 98.50 205 SER A CA 1
ATOM 1553 C C . SER A 1 205 ? -9.321 -3.580 -9.463 1.00 98.50 205 SER A C 1
ATOM 1555 O O . SER A 1 205 ? -9.201 -4.045 -10.604 1.00 98.50 205 SER A O 1
ATOM 1557 N N . ASP A 1 206 ? -9.870 -2.390 -9.248 1.00 98.44 206 ASP A N 1
ATOM 1558 C CA . ASP A 1 206 ? -10.439 -1.563 -10.319 1.00 98.44 206 ASP A CA 1
ATOM 1559 C C . ASP A 1 206 ? -9.362 -1.032 -11.282 1.00 98.44 206 ASP A C 1
ATOM 1561 O O . ASP A 1 206 ? -9.625 -0.779 -12.458 1.00 98.44 206 ASP A O 1
ATOM 1565 N N . TYR A 1 207 ? -8.103 -0.996 -10.837 1.00 97.50 207 TYR A N 1
ATOM 1566 C CA . TYR A 1 207 ? -6.934 -0.731 -11.685 1.00 97.50 207 TYR A CA 1
ATOM 1567 C C . TYR A 1 207 ? -6.398 -1.991 -12.382 1.00 97.50 207 TYR A C 1
ATOM 1569 O O . TYR A 1 207 ? -5.338 -1.957 -13.007 1.00 97.50 207 TYR A O 1
ATOM 1577 N N . GLY A 1 208 ? -7.079 -3.132 -12.264 1.00 98.00 208 GLY A N 1
ATOM 1578 C CA . GLY A 1 208 ? -6.650 -4.414 -12.821 1.00 98.00 208 GLY A CA 1
ATOM 1579 C C . GLY A 1 208 ? -5.465 -5.058 -12.092 1.00 98.00 208 GLY A C 1
ATOM 1580 O O . GLY A 1 208 ? -4.880 -6.004 -12.619 1.00 98.00 208 GLY A O 1
ATOM 1581 N N . MET A 1 209 ? -5.087 -4.551 -10.917 1.00 98.44 209 MET A N 1
ATOM 1582 C CA . MET A 1 209 ? -3.962 -5.070 -10.137 1.00 98.44 209 MET A CA 1
ATOM 1583 C C . MET A 1 209 ? -4.366 -6.374 -9.455 1.00 98.44 209 MET A C 1
ATOM 1585 O O . MET A 1 209 ? -5.454 -6.453 -8.903 1.00 98.44 209 MET A O 1
ATOM 1589 N N . THR A 1 210 ? -3.482 -7.369 -9.484 1.00 98.69 210 THR A N 1
ATOM 1590 C CA . THR A 1 210 ? -3.639 -8.648 -8.766 1.00 98.69 210 THR A CA 1
ATOM 1591 C C . THR A 1 210 ? -2.822 -8.648 -7.468 1.00 98.69 210 THR A C 1
ATOM 1593 O O . THR A 1 210 ? -1.920 -7.814 -7.327 1.00 98.69 210 THR A O 1
ATOM 1596 N N . PRO A 1 211 ? -3.023 -9.606 -6.541 1.00 98.56 211 PRO A N 1
ATOM 1597 C CA . PRO A 1 211 ? -2.159 -9.756 -5.368 1.00 98.56 211 PRO A CA 1
ATOM 1598 C C . PRO A 1 211 ? -0.661 -9.807 -5.721 1.00 98.56 211 PRO A C 1
ATOM 1600 O O . PRO A 1 211 ? 0.143 -9.101 -5.114 1.00 98.56 211 PRO A O 1
ATOM 1603 N N . LEU A 1 212 ? -0.278 -10.522 -6.789 1.00 98.75 212 LEU A N 1
ATOM 1604 C CA . LEU A 1 212 ? 1.124 -10.592 -7.227 1.00 98.75 212 LEU A CA 1
ATOM 1605 C C 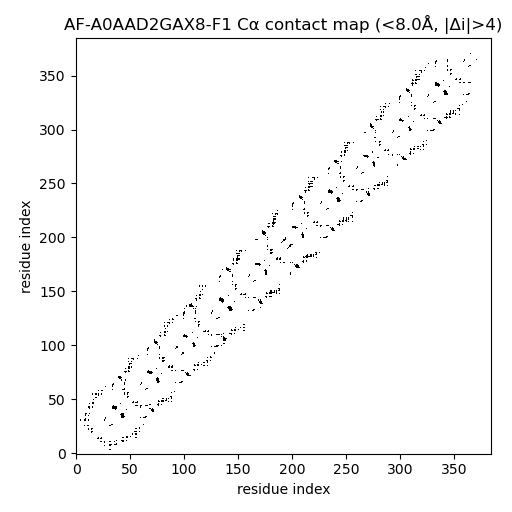. LEU A 1 212 ? 1.696 -9.221 -7.635 1.00 98.75 212 LEU A C 1
ATOM 1607 O O . LEU A 1 212 ? 2.884 -8.963 -7.415 1.00 98.75 212 LEU A O 1
ATOM 1611 N N . HIS A 1 213 ? 0.867 -8.308 -8.156 1.00 98.69 213 HIS A N 1
ATOM 1612 C CA . HIS A 1 213 ? 1.298 -6.925 -8.355 1.00 98.69 213 HIS A CA 1
ATOM 1613 C C . HIS A 1 213 ? 1.605 -6.244 -7.022 1.00 98.69 213 HIS A C 1
ATOM 1615 O O . HIS A 1 213 ? 2.644 -5.603 -6.917 1.00 98.69 213 HIS A O 1
ATOM 1621 N N . GLY A 1 214 ? 0.747 -6.404 -6.008 1.00 97.69 214 GLY A N 1
ATOM 1622 C CA . GLY A 1 214 ? 0.962 -5.851 -4.667 1.00 97.69 214 GLY A CA 1
ATOM 1623 C C . GLY A 1 214 ? 2.274 -6.328 -4.040 1.00 97.69 214 GLY A C 1
ATOM 1624 O O . GLY A 1 214 ? 3.082 -5.506 -3.614 1.00 97.69 214 GLY A O 1
ATOM 1625 N N . ALA A 1 215 ? 2.548 -7.636 -4.086 1.00 98.44 215 ALA A N 1
ATOM 1626 C CA . ALA A 1 215 ? 3.818 -8.190 -3.598 1.00 98.44 215 ALA A CA 1
ATOM 1627 C C . ALA A 1 215 ? 5.033 -7.605 -4.337 1.00 98.44 215 ALA A C 1
ATOM 1629 O O . ALA A 1 215 ? 6.059 -7.293 -3.732 1.00 98.44 215 ALA A O 1
ATOM 1630 N N . SER A 1 216 ? 4.909 -7.420 -5.653 1.00 98.31 216 SER A N 1
ATOM 1631 C CA . SER A 1 216 ? 5.979 -6.864 -6.487 1.00 98.31 216 SER A CA 1
ATOM 1632 C C . SER A 1 216 ? 6.174 -5.360 -6.269 1.00 98.31 216 SER A C 1
ATOM 1634 O O . SER A 1 216 ? 7.311 -4.893 -6.285 1.00 98.31 216 SER A O 1
ATOM 1636 N N . CYS A 1 217 ? 5.094 -4.616 -6.000 1.00 96.31 217 CYS A N 1
ATOM 1637 C CA . CYS A 1 217 ? 5.109 -3.192 -5.650 1.00 96.31 217 CYS A CA 1
ATOM 1638 C C . CYS A 1 217 ? 5.861 -2.893 -4.354 1.00 96.31 217 CYS A C 1
ATOM 1640 O O . CYS A 1 217 ? 6.326 -1.770 -4.206 1.00 96.31 217 CYS A O 1
ATOM 1642 N N . MET A 1 218 ? 5.942 -3.854 -3.431 1.00 96.38 218 MET A N 1
ATOM 1643 C CA . MET A 1 218 ? 6.608 -3.691 -2.131 1.00 96.38 218 MET A CA 1
ATOM 1644 C C . MET A 1 218 ? 7.869 -4.553 -1.996 1.00 96.38 218 MET A C 1
ATOM 1646 O O . MET A 1 218 ? 8.504 -4.579 -0.943 1.00 96.38 218 MET A O 1
ATOM 1650 N N . GLY A 1 219 ? 8.253 -5.262 -3.062 1.00 96.75 219 GLY A N 1
ATOM 1651 C CA . GLY A 1 219 ? 9.460 -6.083 -3.080 1.00 96.75 219 GLY A CA 1
ATOM 1652 C C . GLY A 1 219 ? 9.391 -7.311 -2.175 1.00 96.75 219 GLY A C 1
ATOM 1653 O O . GLY A 1 219 ? 10.433 -7.869 -1.833 1.00 96.75 219 GLY A O 1
ATOM 1654 N N . SER A 1 220 ? 8.193 -7.752 -1.790 1.00 97.69 220 SER A N 1
ATOM 1655 C CA . SER A 1 220 ? 7.966 -8.903 -0.915 1.00 97.69 220 SER A CA 1
ATOM 1656 C C . SER A 1 220 ? 8.223 -10.215 -1.665 1.00 97.69 220 SER A C 1
ATOM 1658 O O . SER A 1 220 ? 7.297 -10.932 -2.044 1.00 97.69 220 SER A O 1
ATOM 1660 N N . LEU A 1 221 ? 9.500 -10.535 -1.893 1.00 98.00 221 LEU A N 1
ATOM 1661 C CA . LEU A 1 221 ? 9.944 -11.684 -2.690 1.00 98.00 221 LEU A CA 1
ATOM 1662 C C . LEU A 1 221 ? 9.373 -13.021 -2.194 1.00 98.00 221 LEU A C 1
ATOM 1664 O O . LEU A 1 221 ? 9.019 -13.873 -3.004 1.00 98.00 221 LEU A O 1
ATOM 1668 N N . GLU A 1 222 ? 9.264 -13.213 -0.879 1.00 98.31 222 GLU A N 1
ATOM 1669 C CA . GLU A 1 222 ? 8.686 -14.438 -0.308 1.00 98.31 222 GLU A CA 1
ATOM 1670 C C . GLU A 1 222 ? 7.206 -14.598 -0.669 1.00 98.31 222 GLU A C 1
ATOM 1672 O O . GLU A 1 222 ? 6.782 -15.684 -1.067 1.00 98.31 222 GLU A O 1
ATOM 1677 N N . VAL A 1 223 ? 6.438 -13.507 -0.619 1.00 98.69 223 VAL A N 1
ATOM 1678 C CA . VAL A 1 223 ? 5.034 -13.500 -1.036 1.00 98.69 223 VAL A CA 1
ATOM 1679 C C . VAL A 1 223 ? 4.909 -13.706 -2.542 1.00 98.69 223 VAL A C 1
ATOM 1681 O O . VAL A 1 223 ? 4.105 -14.531 -2.969 1.00 98.69 223 VAL A O 1
ATOM 1684 N N . ALA A 1 224 ? 5.722 -13.023 -3.353 1.00 98.50 224 ALA A N 1
ATOM 1685 C CA . ALA A 1 224 ? 5.704 -13.188 -4.808 1.00 98.50 224 ALA A CA 1
ATOM 1686 C C . ALA A 1 224 ? 5.989 -14.644 -5.221 1.00 98.50 224 ALA A C 1
ATOM 1688 O O . ALA A 1 224 ? 5.261 -15.211 -6.038 1.00 98.50 224 ALA A O 1
ATOM 1689 N N . ARG A 1 225 ? 6.990 -15.275 -4.589 1.00 98.50 225 ARG A N 1
ATOM 1690 C CA . ARG A 1 225 ? 7.309 -16.703 -4.752 1.00 98.50 225 ARG A CA 1
ATOM 1691 C C . ARG A 1 225 ? 6.129 -17.591 -4.425 1.00 98.50 225 ARG A C 1
ATOM 1693 O O . ARG A 1 225 ? 5.787 -18.479 -5.204 1.00 98.50 225 ARG A O 1
ATOM 1700 N N . TRP A 1 226 ? 5.531 -17.364 -3.263 1.00 98.62 226 TRP A N 1
ATOM 1701 C CA . TRP A 1 226 ? 4.432 -18.191 -2.804 1.00 98.62 226 TRP A CA 1
ATOM 1702 C C . TRP A 1 226 ? 3.213 -18.059 -3.724 1.00 98.62 226 TRP A C 1
ATOM 1704 O O . TRP A 1 226 ? 2.694 -19.075 -4.178 1.00 98.62 226 TRP A O 1
ATOM 1714 N N . LEU A 1 227 ? 2.819 -16.833 -4.088 1.00 98.62 227 LEU A N 1
ATOM 1715 C CA . LEU A 1 227 ? 1.688 -16.579 -4.988 1.00 98.62 227 LEU A CA 1
ATOM 1716 C C . LEU A 1 227 ? 1.880 -17.233 -6.359 1.00 98.62 227 LEU A C 1
ATOM 1718 O O . LEU A 1 227 ? 0.959 -17.858 -6.878 1.00 98.62 227 LEU A O 1
ATOM 1722 N N . PHE A 1 228 ? 3.076 -17.137 -6.939 1.00 98.38 228 PHE A N 1
ATOM 1723 C CA . PHE A 1 228 ? 3.387 -17.797 -8.208 1.00 98.38 228 PHE A CA 1
ATOM 1724 C C . PHE A 1 228 ? 3.263 -19.322 -8.114 1.00 98.38 228 PHE A C 1
ATOM 1726 O O . PHE A 1 228 ? 2.628 -19.945 -8.960 1.00 98.38 228 PHE A O 1
ATOM 1733 N N . HIS A 1 229 ? 3.806 -19.936 -7.057 1.00 98.12 229 HIS A N 1
ATOM 1734 C CA . HIS A 1 229 ? 3.667 -21.380 -6.843 1.00 98.12 229 HIS A CA 1
ATOM 1735 C C . HIS A 1 229 ? 2.224 -21.812 -6.557 1.00 98.12 229 HIS A C 1
ATOM 1737 O O . HIS A 1 229 ? 1.855 -22.936 -6.895 1.00 98.12 229 HIS A O 1
ATOM 1743 N N . ALA A 1 230 ? 1.410 -20.923 -5.990 1.00 98.06 230 ALA A N 1
ATOM 1744 C CA . ALA A 1 230 ? -0.027 -21.111 -5.821 1.00 98.06 230 ALA A CA 1
ATOM 1745 C C . ALA A 1 230 ? -0.836 -20.860 -7.114 1.00 98.06 230 ALA A C 1
ATOM 1747 O O . ALA A 1 230 ? -2.049 -21.052 -7.118 1.00 98.06 230 ALA A O 1
ATOM 1748 N N . GLY A 1 231 ? -0.181 -20.493 -8.222 1.00 97.88 231 GLY A N 1
ATOM 1749 C CA . GLY A 1 231 ? -0.785 -20.401 -9.553 1.00 97.88 231 GLY A CA 1
ATOM 1750 C C . GLY A 1 231 ? -1.049 -18.985 -10.059 1.00 97.88 231 GLY A C 1
ATOM 1751 O O . GLY A 1 231 ? -1.680 -18.848 -11.104 1.00 97.88 231 GLY A O 1
ATOM 1752 N N . ALA A 1 232 ? -0.584 -17.936 -9.372 1.00 98.38 232 ALA A N 1
ATOM 1753 C CA . ALA A 1 232 ? -0.727 -16.564 -9.856 1.00 98.38 232 ALA A CA 1
ATOM 1754 C C . ALA A 1 232 ? -0.048 -16.370 -11.225 1.00 98.38 232 ALA A C 1
ATOM 1756 O O . ALA A 1 232 ? 1.071 -16.827 -11.455 1.00 98.38 232 ALA A O 1
ATOM 1757 N N . ASP A 1 233 ? -0.723 -15.644 -12.118 1.00 98.44 233 ASP A N 1
ATOM 1758 C CA . ASP A 1 233 ? -0.197 -15.295 -13.438 1.00 98.44 233 ASP A CA 1
ATOM 1759 C C . ASP A 1 233 ? 0.933 -14.260 -13.310 1.00 98.44 233 ASP A C 1
ATOM 1761 O O . ASP A 1 233 ? 0.706 -13.130 -12.864 1.00 98.44 233 ASP A O 1
ATOM 1765 N N . ILE A 1 234 ? 2.149 -14.665 -13.691 1.00 98.31 234 ILE A N 1
ATOM 1766 C CA . ILE A 1 234 ? 3.375 -13.869 -13.558 1.00 98.31 234 ILE A CA 1
ATOM 1767 C C . ILE A 1 234 ? 3.388 -12.632 -14.465 1.00 98.31 234 ILE A C 1
ATOM 1769 O O . ILE A 1 234 ? 4.013 -11.631 -14.114 1.00 98.31 234 ILE A O 1
ATOM 1773 N N . ASP A 1 235 ? 2.643 -12.677 -15.573 1.00 98.44 235 ASP A N 1
ATOM 1774 C CA . ASP A 1 235 ? 2.535 -11.607 -16.570 1.00 98.44 235 ASP A CA 1
ATOM 1775 C C . ASP A 1 235 ? 1.147 -10.953 -16.571 1.00 98.44 235 ASP A C 1
ATOM 1777 O O . ASP A 1 235 ? 0.766 -10.268 -17.529 1.00 98.44 235 ASP A O 1
ATOM 1781 N N . ALA A 1 236 ? 0.384 -11.128 -15.484 1.00 98.44 236 ALA A N 1
ATOM 1782 C CA . ALA A 1 236 ? -0.901 -10.466 -15.314 1.00 98.44 236 ALA A CA 1
ATOM 1783 C C . ALA A 1 236 ? -0.755 -8.962 -15.580 1.00 98.44 236 ALA A C 1
ATOM 1785 O O . ALA A 1 236 ? 0.164 -8.326 -15.075 1.00 98.44 236 ALA A O 1
ATOM 1786 N N . LYS A 1 237 ? -1.677 -8.384 -16.354 1.00 98.12 237 LYS A N 1
ATOM 1787 C CA . LYS A 1 237 ? -1.655 -6.956 -16.694 1.00 98.12 237 LYS A CA 1
ATOM 1788 C C . LYS A 1 237 ? -2.712 -6.172 -15.924 1.00 98.12 237 LYS A C 1
ATOM 1790 O O . LYS A 1 237 ? -3.887 -6.568 -15.925 1.00 98.12 237 LYS A O 1
ATOM 1795 N N . SER A 1 238 ? -2.296 -5.050 -15.340 1.00 98.00 238 SER A N 1
ATOM 1796 C CA . SER A 1 238 ? -3.187 -3.978 -14.890 1.00 98.00 238 SER A CA 1
ATOM 1797 C C . SER A 1 238 ? -3.799 -3.218 -16.070 1.00 98.00 238 SER A C 1
ATOM 1799 O O . SER A 1 238 ? -3.488 -3.481 -17.235 1.00 98.00 238 SER A O 1
ATOM 1801 N N . ILE A 1 239 ? -4.705 -2.280 -15.783 1.00 97.31 239 ILE A N 1
ATOM 1802 C CA . ILE A 1 239 ? -5.425 -1.505 -16.806 1.00 97.31 239 ILE A CA 1
ATOM 1803 C C . ILE A 1 239 ? -4.489 -0.683 -17.700 1.00 97.31 239 ILE A C 1
ATOM 1805 O O . ILE A 1 239 ? -4.739 -0.529 -18.891 1.00 97.31 239 ILE A O 1
ATOM 1809 N N . ASP A 1 240 ? -3.376 -0.219 -17.140 1.00 95.06 240 ASP A N 1
ATOM 1810 C CA . ASP A 1 240 ? -2.296 0.481 -17.831 1.00 95.06 240 ASP A CA 1
ATOM 1811 C C . ASP A 1 240 ? -1.245 -0.483 -18.407 1.00 95.06 240 ASP A C 1
ATOM 1813 O O . ASP A 1 240 ? -0.133 -0.072 -18.710 1.00 95.06 240 ASP A O 1
ATOM 1817 N N . GLY A 1 241 ? -1.537 -1.781 -18.505 1.00 97.06 241 GLY A N 1
ATOM 1818 C CA . GLY A 1 241 ? -0.633 -2.778 -19.075 1.00 97.06 241 GLY A CA 1
ATOM 1819 C C . GLY A 1 241 ? 0.614 -3.091 -18.241 1.00 97.06 241 GLY A C 1
ATOM 1820 O O . GLY A 1 241 ? 1.462 -3.849 -18.715 1.00 97.06 241 GLY A O 1
ATOM 1821 N N . LYS A 1 242 ? 0.766 -2.540 -17.027 1.00 98.06 242 LYS A N 1
ATOM 1822 C CA . LYS A 1 242 ? 1.892 -2.892 -16.147 1.00 98.06 242 LYS A CA 1
ATOM 1823 C C . LYS A 1 242 ? 1.747 -4.339 -15.668 1.00 98.06 242 LYS A C 1
ATOM 1825 O O . LYS A 1 242 ? 0.645 -4.814 -15.430 1.00 98.06 242 LYS A O 1
ATOM 1830 N N . THR A 1 243 ? 2.882 -5.020 -15.548 1.00 98.56 243 THR A N 1
ATOM 1831 C CA . THR A 1 243 ? 3.006 -6.392 -15.037 1.00 98.56 243 THR A CA 1
ATOM 1832 C C . THR A 1 243 ? 3.606 -6.357 -13.627 1.00 98.56 243 THR A C 1
ATOM 1834 O O . THR A 1 243 ? 4.127 -5.312 -13.208 1.00 98.56 243 THR A O 1
ATOM 1837 N N . PRO A 1 244 ? 3.615 -7.474 -12.879 1.00 98.62 244 PRO A N 1
ATOM 1838 C CA . PRO A 1 244 ? 4.369 -7.578 -11.632 1.00 98.62 244 PRO A CA 1
ATOM 1839 C C . PRO A 1 244 ? 5.845 -7.164 -11.782 1.00 98.62 244 PRO A C 1
ATOM 1841 O O . PRO A 1 244 ? 6.355 -6.407 -10.953 1.00 98.62 244 PRO A O 1
ATOM 1844 N N . LEU A 1 245 ? 6.507 -7.548 -12.883 1.00 98.50 245 LEU A N 1
ATOM 1845 C CA . LEU A 1 245 ? 7.893 -7.151 -13.172 1.00 98.50 245 LEU A CA 1
ATOM 1846 C C . LEU A 1 245 ? 8.029 -5.631 -13.312 1.00 98.50 245 LEU A C 1
ATOM 1848 O O . LEU A 1 245 ? 8.909 -5.040 -12.687 1.00 98.50 245 LEU A O 1
ATOM 1852 N N . HIS A 1 246 ? 7.114 -4.977 -14.035 1.00 98.44 246 HIS A N 1
ATOM 1853 C CA . HIS A 1 246 ? 7.088 -3.515 -14.133 1.00 98.44 246 HIS A CA 1
ATOM 1854 C C . HIS A 1 246 ? 6.987 -2.839 -12.758 1.00 98.44 246 HIS A C 1
ATOM 1856 O O . HIS A 1 246 ? 7.704 -1.872 -12.494 1.00 98.44 246 HIS A O 1
ATOM 1862 N N . ARG A 1 247 ? 6.144 -3.354 -11.853 1.00 98.06 247 ARG A N 1
ATOM 1863 C CA . ARG A 1 247 ? 6.012 -2.815 -10.488 1.00 98.06 247 ARG A CA 1
ATOM 1864 C C . ARG A 1 247 ? 7.292 -2.992 -9.669 1.00 98.06 247 ARG A C 1
ATOM 1866 O O . ARG A 1 247 ? 7.722 -2.043 -9.016 1.00 98.06 247 ARG A O 1
ATOM 1873 N N . ALA A 1 248 ? 7.944 -4.150 -9.770 1.00 98.38 248 ALA A N 1
ATOM 1874 C CA . ALA A 1 248 ? 9.229 -4.391 -9.115 1.00 98.38 248 ALA A CA 1
ATOM 1875 C C . ALA A 1 248 ? 10.348 -3.473 -9.652 1.00 98.38 248 ALA A C 1
ATOM 1877 O O . ALA A 1 248 ? 11.191 -3.019 -8.875 1.00 98.38 248 ALA A O 1
ATOM 1878 N N . CYS A 1 249 ? 10.338 -3.143 -10.951 1.00 98.06 249 CYS A N 1
ATOM 1879 C CA . CYS A 1 249 ? 11.287 -2.202 -11.556 1.00 98.06 249 CYS A CA 1
ATOM 1880 C C . CYS A 1 249 ? 11.116 -0.765 -11.038 1.00 98.06 249 CYS A C 1
ATOM 1882 O O . CYS A 1 249 ? 12.118 -0.114 -10.730 1.00 98.06 249 CYS A O 1
ATOM 1884 N N . VAL A 1 250 ? 9.872 -0.293 -10.896 1.00 96.94 250 VAL A N 1
ATOM 1885 C CA . VAL A 1 250 ? 9.554 1.019 -10.292 1.00 96.94 250 VAL A CA 1
ATOM 1886 C C . VAL A 1 250 ? 10.006 1.069 -8.830 1.00 96.94 250 VAL A C 1
ATOM 1888 O O . VAL A 1 250 ? 10.638 2.030 -8.404 1.00 96.94 250 VAL A O 1
ATOM 1891 N N . GLY A 1 251 ? 9.744 0.012 -8.059 1.00 95.62 251 GLY A N 1
ATOM 1892 C CA . GLY A 1 251 ? 10.152 -0.065 -6.652 1.00 95.62 251 GLY A CA 1
ATOM 1893 C C . GLY A 1 251 ? 11.652 -0.297 -6.425 1.00 95.62 251 GLY A C 1
ATOM 1894 O O . GLY A 1 251 ? 12.134 -0.173 -5.304 1.00 95.62 251 GLY A O 1
ATOM 1895 N N . GLY A 1 252 ? 12.410 -0.633 -7.474 1.00 97.62 252 GLY A N 1
ATOM 1896 C CA . GLY A 1 252 ? 13.857 -0.854 -7.382 1.00 97.62 252 GLY A CA 1
ATOM 1897 C C . GLY A 1 252 ? 14.247 -2.184 -6.743 1.00 97.62 252 GLY A C 1
ATOM 1898 O O . GLY A 1 252 ? 15.406 -2.378 -6.369 1.00 97.62 252 GLY A O 1
ATOM 1899 N N . TYR A 1 253 ? 13.304 -3.119 -6.631 1.00 98.38 253 TYR A N 1
ATOM 1900 C CA . TYR A 1 253 ? 13.491 -4.396 -5.949 1.00 98.38 253 TYR A CA 1
ATOM 1901 C C . TYR A 1 253 ? 14.213 -5.399 -6.846 1.00 98.38 253 TYR A C 1
ATOM 1903 O O . TYR A 1 253 ? 13.611 -6.323 -7.389 1.00 98.38 253 TYR A O 1
ATOM 1911 N N . LEU A 1 254 ? 15.523 -5.207 -7.006 1.00 98.38 254 LEU A N 1
ATOM 1912 C CA . LEU A 1 254 ? 16.360 -5.970 -7.936 1.00 98.38 254 LEU A CA 1
ATOM 1913 C C . LEU A 1 254 ? 16.221 -7.492 -7.781 1.00 98.38 254 LEU A C 1
ATOM 1915 O O . LEU A 1 254 ? 16.137 -8.197 -8.780 1.00 98.38 254 LEU A O 1
ATOM 1919 N N . GLU A 1 255 ? 16.173 -8.002 -6.552 1.00 98.44 255 GLU A N 1
ATOM 1920 C CA . GLU A 1 255 ? 16.041 -9.446 -6.316 1.00 98.44 255 GLU A CA 1
ATOM 1921 C C . GLU A 1 255 ? 14.662 -9.979 -6.733 1.00 98.44 255 GLU A C 1
ATOM 1923 O O . GLU A 1 255 ? 14.567 -11.077 -7.277 1.00 98.44 255 GLU A O 1
ATOM 1928 N N . THR A 1 256 ? 13.603 -9.181 -6.574 1.00 98.50 256 THR A N 1
ATOM 1929 C CA . THR A 1 256 ? 12.263 -9.505 -7.084 1.00 98.50 256 THR A CA 1
ATOM 1930 C C . THR A 1 256 ? 12.220 -9.451 -8.607 1.00 98.50 256 THR A C 1
ATOM 1932 O O . THR A 1 256 ? 11.673 -10.361 -9.222 1.00 98.50 256 THR A O 1
ATOM 1935 N N . VAL A 1 257 ? 12.849 -8.447 -9.230 1.00 98.50 257 VAL A N 1
ATOM 1936 C CA . VAL A 1 257 ? 12.964 -8.341 -10.697 1.00 98.50 257 VAL A CA 1
AT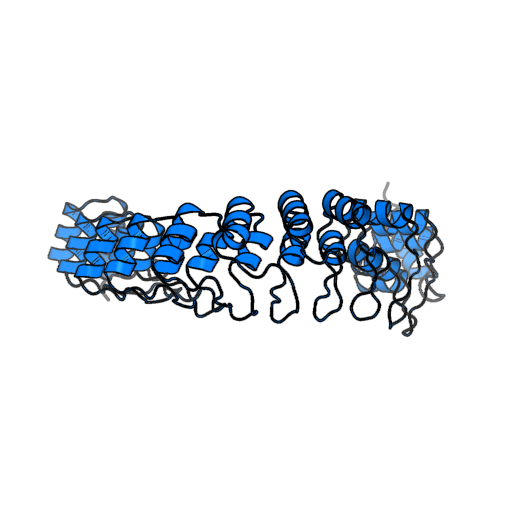OM 1937 C C . VAL A 1 257 ? 13.681 -9.563 -11.280 1.00 98.50 257 VAL A C 1
ATOM 1939 O O . VAL A 1 257 ? 13.148 -10.209 -12.180 1.00 98.50 257 VAL A O 1
ATOM 1942 N N . LYS A 1 258 ? 14.857 -9.912 -10.740 1.00 98.38 258 LYS A N 1
ATOM 1943 C CA . LYS A 1 258 ? 15.626 -11.094 -11.159 1.00 98.38 258 LYS A CA 1
ATOM 1944 C C . LYS A 1 258 ? 14.803 -12.362 -11.035 1.00 98.38 258 LYS A C 1
ATOM 1946 O O . LYS A 1 258 ? 14.719 -13.132 -11.983 1.00 98.38 258 LYS A O 1
ATOM 1951 N N . TRP A 1 259 ? 14.175 -12.556 -9.879 1.00 98.44 259 TRP A N 1
ATOM 1952 C CA . TRP A 1 259 ? 13.402 -13.758 -9.624 1.00 98.44 259 TRP A CA 1
ATOM 1953 C C . TRP A 1 259 ? 12.188 -13.874 -10.559 1.00 98.44 259 TRP A C 1
ATOM 1955 O O . TRP A 1 259 ? 11.938 -14.960 -11.077 1.00 98.44 259 TRP A O 1
ATOM 1965 N N . LEU A 1 260 ? 11.467 -12.778 -10.827 1.00 98.38 260 LEU A N 1
ATOM 1966 C CA . LEU A 1 260 ? 10.353 -12.773 -11.783 1.00 98.38 260 LEU A CA 1
ATOM 1967 C C . LEU A 1 260 ? 10.829 -13.172 -13.187 1.00 98.38 260 LEU A C 1
ATOM 1969 O O . LEU A 1 260 ? 10.244 -14.058 -13.808 1.00 98.38 260 LEU A O 1
ATOM 1973 N N . PHE A 1 261 ? 11.927 -12.582 -13.660 1.00 97.69 261 PHE A N 1
ATOM 1974 C CA . PHE A 1 261 ? 12.521 -12.921 -14.955 1.00 97.69 261 PHE A CA 1
ATOM 1975 C C . PHE A 1 261 ? 12.977 -14.385 -15.037 1.00 97.69 261 PHE A C 1
ATOM 1977 O O . PHE A 1 261 ? 12.651 -15.085 -15.993 1.00 97.69 261 PHE A O 1
ATOM 1984 N N . GLU A 1 262 ? 13.672 -14.883 -14.013 1.00 97.69 262 GLU A N 1
ATOM 1985 C CA . GLU A 1 262 ? 14.117 -16.283 -13.933 1.00 97.69 262 GLU A CA 1
ATOM 1986 C C . GLU A 1 262 ? 12.947 -17.283 -13.956 1.00 97.69 262 GLU A C 1
ATOM 1988 O O . GLU A 1 262 ? 13.136 -18.435 -14.348 1.00 97.69 262 GLU A O 1
ATOM 1993 N N . ASN A 1 263 ? 11.741 -16.850 -13.570 1.00 97.62 263 ASN A N 1
ATOM 1994 C CA . ASN A 1 263 ? 10.516 -17.655 -13.582 1.00 97.62 263 ASN A CA 1
ATOM 1995 C C . ASN A 1 263 ? 9.611 -17.376 -14.793 1.00 97.62 263 ASN A C 1
ATOM 1997 O O . ASN A 1 263 ? 8.470 -17.833 -14.825 1.00 97.62 263 ASN A O 1
ATOM 2001 N N . GLY A 1 264 ? 10.137 -16.699 -15.817 1.00 96.38 264 GLY A N 1
ATOM 2002 C CA . GLY A 1 264 ? 9.495 -16.574 -17.123 1.00 96.38 264 GLY A CA 1
ATOM 2003 C C . GLY A 1 264 ? 8.683 -15.302 -17.340 1.00 96.38 264 GLY A C 1
ATOM 2004 O O . GLY A 1 264 ? 8.000 -15.238 -18.355 1.00 96.38 264 GLY A O 1
ATOM 2005 N N . ALA A 1 265 ? 8.766 -14.310 -16.446 1.00 97.75 265 ALA A N 1
ATOM 2006 C CA . ALA A 1 265 ? 8.160 -13.003 -16.692 1.00 97.75 265 ALA A CA 1
ATOM 2007 C C . ALA A 1 265 ? 8.782 -12.334 -17.926 1.00 97.75 265 ALA A C 1
ATOM 2009 O O . ALA A 1 265 ? 10.011 -12.309 -18.081 1.00 97.75 265 ALA A O 1
ATOM 2010 N N . ASP A 1 266 ? 7.947 -11.738 -18.772 1.00 96.50 266 ASP A N 1
ATOM 2011 C CA . ASP A 1 266 ? 8.405 -11.035 -19.968 1.00 96.50 266 ASP A CA 1
ATOM 2012 C C . ASP A 1 266 ? 9.025 -9.676 -19.605 1.00 96.50 266 ASP A C 1
ATOM 2014 O O . ASP A 1 266 ? 8.337 -8.672 -19.407 1.00 96.50 266 ASP A O 1
ATOM 2018 N N . VAL A 1 267 ? 10.359 -9.631 -19.539 1.00 94.00 267 VAL A N 1
ATOM 2019 C CA . VAL A 1 267 ? 11.127 -8.396 -19.290 1.00 94.00 267 VAL A CA 1
ATOM 2020 C C . VAL A 1 267 ? 11.010 -7.373 -20.429 1.00 94.00 267 VAL A C 1
ATOM 2022 O O . VAL A 1 267 ? 11.303 -6.194 -20.222 1.00 94.00 267 VAL A O 1
ATOM 2025 N N . TYR A 1 268 ? 10.572 -7.799 -21.618 1.00 92.88 268 TYR A N 1
ATOM 2026 C CA . TYR A 1 268 ? 10.379 -6.942 -22.790 1.00 92.88 268 TYR A CA 1
ATOM 2027 C C . TYR A 1 268 ? 8.924 -6.504 -22.972 1.00 92.88 268 TYR A C 1
ATOM 2029 O O . TYR A 1 268 ? 8.614 -5.810 -23.945 1.00 92.88 268 TYR A O 1
ATOM 2037 N N . ALA A 1 269 ? 8.036 -6.876 -22.046 1.00 95.69 269 ALA A N 1
ATOM 2038 C CA . ALA A 1 269 ? 6.678 -6.374 -22.040 1.00 95.69 269 ALA A CA 1
ATOM 2039 C C . ALA A 1 269 ? 6.684 -4.838 -22.017 1.00 95.69 269 ALA A C 1
ATOM 2041 O O . ALA A 1 269 ? 7.515 -4.205 -21.368 1.00 95.69 269 ALA A O 1
ATOM 2042 N N . ILE A 1 270 ? 5.715 -4.248 -22.712 1.00 96.44 270 ILE A N 1
ATOM 2043 C CA . ILE A 1 270 ? 5.442 -2.814 -22.655 1.00 96.44 270 ILE A CA 1
ATOM 2044 C C . ILE A 1 270 ? 4.157 -2.564 -21.869 1.00 96.44 270 ILE A C 1
ATOM 2046 O O . ILE A 1 270 ? 3.197 -3.341 -21.969 1.00 96.44 270 ILE A O 1
ATOM 2050 N N . CYS A 1 271 ? 4.147 -1.497 -21.078 1.00 94.69 271 CYS A N 1
ATOM 2051 C CA . CYS A 1 271 ? 2.945 -0.962 -20.451 1.00 94.69 271 CYS A CA 1
ATOM 2052 C C . CYS A 1 271 ? 2.428 0.263 -21.223 1.00 94.69 271 CYS A C 1
ATOM 2054 O O . CYS A 1 271 ? 2.874 0.532 -22.338 1.00 94.69 271 CYS A O 1
ATOM 2056 N N . GLY A 1 272 ? 1.448 0.963 -20.652 1.00 90.06 272 GLY A N 1
ATOM 2057 C CA . GLY A 1 272 ? 0.796 2.135 -21.232 1.00 90.06 272 GLY A CA 1
ATOM 2058 C C . GLY A 1 272 ? 1.796 3.131 -21.811 1.00 90.06 272 GLY A C 1
ATOM 2059 O O . GLY A 1 272 ? 2.903 3.276 -21.287 1.00 90.06 272 GLY A O 1
ATOM 2060 N N . ASP A 1 273 ? 1.389 3.736 -22.924 1.00 89.12 273 ASP A N 1
ATOM 2061 C CA . ASP A 1 273 ? 2.174 4.667 -23.738 1.00 89.12 273 ASP A CA 1
ATOM 2062 C C . ASP A 1 273 ? 3.471 4.068 -24.317 1.00 89.12 273 ASP A C 1
ATOM 2064 O O . ASP A 1 273 ? 4.371 4.798 -24.708 1.00 89.12 273 ASP A O 1
ATOM 2068 N N . GLY A 1 274 ? 3.612 2.735 -24.362 1.00 95.31 274 GLY A N 1
ATOM 2069 C CA . GLY A 1 274 ? 4.775 2.055 -24.950 1.00 95.31 274 GLY A CA 1
ATOM 2070 C C . GLY A 1 274 ? 5.978 1.910 -24.009 1.00 95.31 274 GLY A C 1
ATOM 2071 O O . GLY A 1 274 ? 7.079 1.573 -24.446 1.00 95.31 274 GLY A O 1
ATOM 2072 N N . TRP A 1 275 ? 5.795 2.142 -22.708 1.00 97.75 275 TRP A N 1
ATOM 2073 C CA . TRP A 1 275 ? 6.887 2.135 -21.733 1.00 97.75 275 TRP A CA 1
ATOM 2074 C C . TRP A 1 275 ? 7.430 0.734 -21.446 1.00 97.75 275 TRP A C 1
ATOM 2076 O O . TRP A 1 275 ? 6.677 -0.201 -21.189 1.00 97.75 275 TRP A O 1
ATOM 2086 N N . THR A 1 276 ? 8.757 0.614 -21.404 1.00 97.94 276 THR A N 1
ATOM 2087 C CA . THR A 1 276 ? 9.475 -0.623 -21.043 1.00 97.94 276 THR A CA 1
ATOM 2088 C C . THR A 1 276 ? 9.891 -0.635 -19.568 1.00 97.94 276 THR A C 1
ATOM 2090 O O . THR A 1 276 ? 9.922 0.402 -18.896 1.00 97.94 276 THR A O 1
ATOM 2093 N N . ALA A 1 277 ? 10.340 -1.791 -19.068 1.00 97.81 277 ALA A N 1
ATOM 2094 C CA . ALA A 1 277 ? 10.968 -1.905 -17.749 1.00 97.81 277 ALA A CA 1
ATOM 2095 C C . ALA A 1 277 ? 12.134 -0.915 -17.537 1.00 97.81 277 ALA A C 1
ATOM 2097 O O . ALA A 1 277 ? 12.306 -0.387 -16.436 1.00 97.81 277 ALA A O 1
ATOM 2098 N N . LEU A 1 278 ? 12.907 -0.612 -18.590 1.00 98.19 278 LEU A N 1
ATOM 2099 C CA . LEU A 1 278 ? 14.033 0.323 -18.517 1.00 98.19 278 LEU A CA 1
ATOM 2100 C C . LEU A 1 278 ? 13.581 1.785 -18.384 1.00 98.19 278 LEU A C 1
ATOM 2102 O O . LEU A 1 278 ? 14.224 2.539 -17.652 1.00 98.19 278 LEU A O 1
ATOM 2106 N N . HIS A 1 279 ? 12.468 2.176 -19.020 1.00 98.50 279 HIS A N 1
ATOM 2107 C CA . HIS A 1 279 ? 11.843 3.488 -18.802 1.00 98.50 279 HIS A CA 1
ATOM 2108 C C . HIS A 1 279 ? 11.436 3.657 -17.338 1.00 98.50 279 HIS A C 1
ATOM 2110 O O . HIS A 1 279 ? 11.817 4.633 -16.695 1.00 98.50 279 HIS A O 1
ATOM 2116 N N . LEU A 1 280 ? 10.734 2.667 -16.784 1.00 97.94 280 LEU A N 1
ATOM 2117 C CA . LEU A 1 280 ? 10.256 2.691 -15.401 1.00 97.94 280 LEU A CA 1
ATOM 2118 C C . LEU A 1 280 ? 11.401 2.700 -14.378 1.00 97.94 280 LEU A C 1
ATOM 2120 O O . LEU A 1 280 ? 11.384 3.490 -13.438 1.00 97.94 280 LEU A O 1
ATOM 2124 N N . ALA A 1 281 ? 12.428 1.867 -14.569 1.00 98.06 281 ALA A N 1
ATOM 2125 C CA . ALA A 1 281 ? 13.599 1.859 -13.691 1.00 98.06 281 ALA A CA 1
ATOM 2126 C C . ALA A 1 281 ? 14.380 3.185 -13.760 1.00 98.06 281 ALA A C 1
ATOM 2128 O O . ALA A 1 281 ? 14.958 3.617 -12.760 1.00 98.06 281 ALA A O 1
ATOM 2129 N N . SER A 1 282 ? 14.374 3.831 -14.931 1.00 98.25 282 SER A N 1
ATOM 2130 C CA . SER A 1 282 ? 14.990 5.140 -15.160 1.00 98.25 282 SER A CA 1
ATOM 2131 C C . SER A 1 282 ? 14.186 6.279 -14.530 1.00 98.25 282 SER A C 1
ATOM 2133 O O . SER A 1 282 ? 14.805 7.159 -13.942 1.00 98.25 282 SER A O 1
ATOM 2135 N N . LEU A 1 283 ? 12.847 6.234 -14.569 1.00 97.94 283 LEU A N 1
ATOM 2136 C CA . LEU A 1 283 ? 11.951 7.162 -13.858 1.00 97.94 283 LEU A CA 1
ATOM 2137 C C . LEU A 1 283 ? 12.229 7.174 -12.353 1.00 97.94 283 LEU A C 1
ATOM 2139 O O . LEU A 1 283 ? 12.366 8.228 -11.742 1.00 97.94 283 LEU A O 1
ATOM 2143 N N . SER A 1 284 ? 12.351 5.994 -11.752 1.00 96.81 284 SER A N 1
ATOM 2144 C CA . SER A 1 284 ? 12.545 5.858 -10.305 1.00 96.81 284 SER A CA 1
ATOM 2145 C C . SER A 1 284 ? 14.004 6.001 -9.855 1.00 96.81 284 SER A C 1
ATOM 2147 O O . SER A 1 284 ? 14.278 5.949 -8.660 1.00 96.81 284 SER A O 1
ATOM 2149 N N . GLY A 1 285 ? 14.955 6.159 -10.782 1.00 97.50 285 GLY A N 1
ATOM 2150 C CA . GLY A 1 285 ? 16.375 6.314 -10.448 1.00 97.50 285 GLY A CA 1
ATOM 2151 C C . GLY A 1 285 ? 17.056 5.031 -9.952 1.00 97.50 285 GLY A C 1
ATOM 2152 O O . GLY A 1 285 ? 18.128 5.081 -9.344 1.00 97.50 285 GLY A O 1
ATOM 2153 N N . ASN A 1 286 ? 16.466 3.862 -10.213 1.00 97.50 286 ASN A N 1
ATOM 2154 C CA . ASN A 1 286 ? 16.900 2.581 -9.656 1.00 97.50 286 ASN A CA 1
ATOM 2155 C C . ASN A 1 286 ? 18.109 2.008 -10.407 1.00 97.50 286 ASN A C 1
ATOM 2157 O O . ASN A 1 286 ? 17.992 1.064 -11.191 1.00 97.50 286 ASN A O 1
ATOM 2161 N N . LEU A 1 287 ? 19.301 2.544 -10.132 1.00 98.25 287 LEU A N 1
ATOM 2162 C CA . LEU A 1 287 ? 20.546 2.183 -10.823 1.00 98.25 287 LEU A CA 1
ATOM 2163 C C . LEU A 1 287 ? 20.831 0.672 -10.856 1.00 98.25 287 LEU A C 1
ATOM 2165 O O . LEU A 1 287 ? 21.342 0.170 -11.855 1.00 98.25 287 LEU A O 1
ATOM 2169 N N . GLY A 1 288 ? 20.526 -0.054 -9.776 1.00 98.38 288 GLY A N 1
ATOM 2170 C CA . GLY A 1 288 ? 20.726 -1.506 -9.713 1.00 98.38 288 GLY A CA 1
ATOM 2171 C C . GLY A 1 288 ? 19.873 -2.262 -10.735 1.00 98.38 288 GLY A C 1
ATOM 2172 O O . GLY A 1 288 ? 20.388 -3.126 -11.441 1.00 98.38 288 GLY A O 1
ATOM 2173 N N . VAL A 1 289 ? 18.598 -1.884 -10.860 1.00 98.62 289 VAL A N 1
ATOM 2174 C CA . VAL A 1 289 ? 17.673 -2.455 -11.850 1.00 98.62 289 VAL A CA 1
ATOM 2175 C C . VAL A 1 289 ? 18.066 -2.026 -13.261 1.00 98.62 289 VAL A C 1
ATOM 2177 O O . VAL A 1 289 ? 18.117 -2.872 -14.144 1.00 98.62 289 VAL A O 1
ATOM 2180 N N . VAL A 1 290 ? 18.430 -0.755 -13.470 1.00 98.69 290 VAL A N 1
ATOM 2181 C CA . VAL A 1 290 ? 18.911 -0.253 -14.772 1.00 98.69 290 VAL A CA 1
ATOM 2182 C C . VAL A 1 290 ? 20.117 -1.054 -15.263 1.00 98.69 290 VAL A C 1
ATOM 2184 O O . VAL A 1 290 ? 20.104 -1.544 -16.388 1.00 98.69 290 VAL A O 1
ATOM 2187 N N . LYS A 1 291 ? 21.144 -1.235 -14.421 1.00 98.56 291 LYS A N 1
ATOM 2188 C CA . LYS A 1 291 ? 22.334 -2.037 -14.761 1.00 98.56 291 LYS A CA 1
ATOM 2189 C C . LYS A 1 291 ? 21.949 -3.447 -15.186 1.00 98.56 291 LYS A C 1
ATOM 2191 O O . LYS A 1 291 ? 22.371 -3.905 -16.240 1.00 98.56 291 LYS A O 1
ATOM 2196 N N . TRP A 1 292 ? 21.116 -4.096 -14.383 1.00 98.38 292 TRP A N 1
ATOM 2197 C CA . TRP A 1 292 ? 20.709 -5.466 -14.639 1.00 98.38 292 TRP A CA 1
ATOM 2198 C C . TRP A 1 292 ? 19.867 -5.606 -15.919 1.00 98.38 292 TRP A C 1
ATOM 2200 O O . TRP A 1 292 ? 20.101 -6.522 -16.701 1.00 98.38 292 TRP A O 1
ATOM 2210 N N . LEU A 1 293 ? 18.941 -4.680 -16.190 1.00 98.12 293 LEU A N 1
ATOM 2211 C CA . LEU A 1 293 ? 18.138 -4.679 -17.421 1.00 98.12 293 LEU A CA 1
ATOM 2212 C C . LEU A 1 293 ? 19.003 -4.518 -18.679 1.00 98.12 293 LEU A C 1
ATOM 2214 O O . LEU A 1 293 ? 18.770 -5.203 -19.676 1.00 98.12 293 LEU A O 1
ATOM 2218 N N . LEU A 1 294 ? 20.020 -3.652 -18.626 1.00 97.50 294 LEU A N 1
ATOM 2219 C CA . LEU A 1 294 ? 20.990 -3.483 -19.714 1.00 97.50 294 LEU A CA 1
ATOM 2220 C C . LEU A 1 294 ? 21.824 -4.757 -19.919 1.00 97.50 294 LEU A C 1
ATOM 2222 O O . LEU A 1 294 ? 22.035 -5.171 -21.055 1.00 97.50 294 LEU A O 1
ATOM 2226 N N . GLU A 1 295 ? 22.222 -5.438 -18.838 1.00 96.62 295 GLU A N 1
ATOM 2227 C CA . GLU A 1 295 ? 22.893 -6.747 -18.909 1.00 96.62 295 GLU A CA 1
ATOM 2228 C C . GLU A 1 295 ? 22.008 -7.832 -19.551 1.00 96.62 295 GLU A C 1
ATOM 2230 O O . GLU A 1 295 ? 22.530 -8.706 -20.242 1.00 96.62 295 GLU A O 1
ATOM 2235 N N . GLN A 1 296 ? 20.679 -7.765 -19.380 1.00 96.31 296 GLN A N 1
ATOM 2236 C CA . GLN A 1 296 ? 19.717 -8.648 -20.062 1.00 96.31 296 GLN A CA 1
ATOM 2237 C C . GLN A 1 296 ? 19.387 -8.204 -21.503 1.00 96.31 296 GLN A C 1
ATOM 2239 O O . GLN A 1 296 ? 18.502 -8.770 -22.147 1.00 96.31 296 GLN A O 1
ATOM 2244 N N . GLY A 1 297 ? 20.080 -7.192 -22.032 1.00 94.94 297 GLY A N 1
ATOM 2245 C CA . GLY A 1 297 ? 19.912 -6.731 -23.410 1.00 94.94 297 GLY A CA 1
ATOM 2246 C C . GLY A 1 297 ? 18.637 -5.924 -23.651 1.00 94.94 297 GLY A C 1
ATOM 2247 O O . GLY A 1 297 ? 18.113 -5.948 -24.763 1.00 94.94 297 GLY A O 1
ATOM 2248 N N . SER A 1 298 ? 18.120 -5.228 -22.632 1.00 95.69 298 SER A N 1
ATOM 2249 C CA . SER A 1 298 ? 17.088 -4.206 -22.848 1.00 95.69 298 SER A CA 1
ATOM 2250 C C . SER A 1 298 ? 17.572 -3.161 -23.853 1.00 95.69 298 SER A C 1
ATOM 2252 O O . SER A 1 298 ? 18.710 -2.698 -23.770 1.00 95.69 298 SER A O 1
ATOM 2254 N N . ASP A 1 299 ? 16.698 -2.773 -24.782 1.00 97.62 299 ASP A N 1
ATOM 2255 C CA . ASP A 1 299 ? 16.998 -1.715 -25.743 1.00 97.62 299 ASP A CA 1
ATOM 2256 C C . ASP A 1 299 ? 17.143 -0.373 -25.010 1.00 97.62 299 ASP A C 1
ATOM 2258 O O . ASP A 1 299 ? 16.188 0.163 -24.440 1.00 97.62 299 ASP A O 1
ATOM 2262 N N . ILE A 1 300 ? 18.375 0.138 -24.998 1.00 97.88 300 ILE A N 1
ATOM 2263 C CA . ILE A 1 300 ? 18.763 1.355 -24.286 1.00 97.88 300 ILE A CA 1
ATOM 2264 C C . ILE A 1 300 ? 18.105 2.614 -24.863 1.00 97.88 300 ILE A C 1
ATOM 2266 O O . ILE A 1 300 ? 17.894 3.580 -24.128 1.00 97.88 300 ILE A O 1
ATOM 2270 N N . ASP A 1 301 ? 17.741 2.576 -26.147 1.00 98.00 301 ASP A N 1
ATOM 2271 C CA . ASP A 1 301 ? 17.087 3.657 -26.885 1.00 98.00 301 ASP A CA 1
ATOM 2272 C C . ASP A 1 301 ? 15.656 3.267 -27.305 1.00 98.00 301 ASP A C 1
ATOM 2274 O O . ASP A 1 301 ? 15.110 3.830 -28.262 1.00 98.00 301 ASP A O 1
ATOM 2278 N N . ALA A 1 302 ? 15.037 2.324 -26.578 1.00 97.75 302 ALA A N 1
ATOM 2279 C CA . ALA A 1 302 ? 13.636 1.957 -26.761 1.00 97.75 302 ALA A CA 1
ATOM 2280 C C . ALA A 1 302 ? 12.762 3.213 -26.764 1.00 97.75 302 ALA A C 1
ATOM 2282 O O . ALA A 1 302 ? 12.919 4.074 -25.901 1.00 97.75 302 ALA A O 1
ATOM 2283 N N . ARG A 1 303 ? 11.842 3.301 -27.724 1.00 97.56 303 ARG A N 1
ATOM 2284 C CA . ARG A 1 303 ? 10.944 4.444 -27.887 1.00 97.56 303 ARG A CA 1
ATOM 2285 C C . ARG A 1 303 ? 9.553 4.105 -27.390 1.00 97.56 303 ARG A C 1
ATOM 2287 O O . ARG A 1 303 ? 8.999 3.089 -27.803 1.00 97.56 303 ARG A O 1
ATOM 2294 N N . ASP A 1 304 ? 9.020 4.977 -26.551 1.00 96.81 304 ASP A N 1
ATOM 2295 C CA . ASP A 1 304 ? 7.604 4.996 -26.210 1.00 96.81 304 ASP A CA 1
ATOM 2296 C C . ASP A 1 304 ? 6.765 5.605 -27.360 1.00 96.81 304 ASP A C 1
ATOM 2298 O O . ASP A 1 304 ? 7.307 5.945 -28.423 1.00 96.81 304 ASP A O 1
ATOM 2302 N N . ASP A 1 305 ? 5.452 5.732 -27.170 1.00 96.69 305 ASP A N 1
ATOM 2303 C CA . ASP A 1 305 ? 4.516 6.216 -28.195 1.00 96.69 305 ASP A CA 1
ATOM 2304 C C . ASP A 1 305 ? 4.793 7.672 -28.633 1.00 96.69 305 ASP A C 1
ATOM 2306 O O . ASP A 1 305 ? 4.494 8.031 -29.771 1.00 96.69 305 ASP A O 1
ATOM 2310 N N . ASP A 1 306 ? 5.431 8.487 -27.785 1.00 96.38 306 ASP A N 1
ATOM 2311 C CA . ASP A 1 306 ? 5.858 9.864 -28.080 1.00 96.38 306 ASP A CA 1
ATOM 2312 C C . ASP A 1 306 ? 7.334 9.944 -28.532 1.00 96.38 306 ASP A C 1
ATOM 2314 O O . ASP A 1 306 ? 7.897 11.029 -28.755 1.00 96.38 306 ASP A O 1
ATOM 2318 N N . GLY A 1 307 ? 8.009 8.800 -28.664 1.00 97.19 307 GLY A N 1
ATOM 2319 C CA . GLY A 1 307 ? 9.427 8.702 -28.994 1.00 97.19 307 GLY A CA 1
ATOM 2320 C C . GLY A 1 307 ? 10.369 9.121 -27.862 1.00 97.19 307 GLY A C 1
ATOM 2321 O O . GLY A 1 307 ? 11.534 9.442 -28.137 1.00 97.19 307 GLY A O 1
ATOM 2322 N N . ILE A 1 308 ? 9.891 9.169 -26.618 1.00 97.81 308 ILE A N 1
ATOM 2323 C CA . ILE A 1 308 ? 10.715 9.283 -25.410 1.00 97.81 308 ILE A CA 1
ATOM 2324 C C . ILE A 1 308 ? 11.544 8.003 -25.283 1.00 97.81 308 ILE A C 1
ATOM 2326 O O . ILE A 1 308 ? 11.103 6.922 -25.650 1.00 97.81 308 ILE A O 1
ATOM 2330 N N . VAL A 1 309 ? 12.773 8.152 -24.787 1.00 98.25 309 VAL A N 1
ATOM 2331 C CA . VAL A 1 309 ? 13.679 7.027 -24.497 1.00 98.25 309 VAL A CA 1
ATOM 2332 C C . VAL A 1 309 ? 14.058 7.061 -23.015 1.00 98.25 309 VAL A C 1
ATOM 2334 O O . VAL A 1 309 ? 13.965 8.141 -22.418 1.00 98.25 309 VAL A O 1
ATOM 2337 N N . PRO A 1 310 ? 14.570 5.975 -22.404 1.00 98.38 310 PRO A N 1
ATOM 2338 C CA . PRO A 1 310 ? 14.893 5.951 -20.974 1.00 98.38 310 PRO A CA 1
ATOM 2339 C C . PRO A 1 310 ? 15.828 7.082 -20.523 1.00 98.38 310 PRO A C 1
ATOM 2341 O O . PRO A 1 310 ? 15.672 7.629 -19.430 1.00 98.38 310 PRO A O 1
ATOM 2344 N N . LEU A 1 311 ? 16.757 7.502 -21.392 1.00 98.62 311 LEU A N 1
ATOM 2345 C CA . LEU A 1 311 ? 17.656 8.623 -21.119 1.00 98.62 311 LEU A CA 1
ATOM 2346 C C . LEU A 1 311 ? 16.918 9.964 -20.967 1.00 98.62 311 LEU A C 1
ATOM 2348 O O . LEU A 1 311 ? 17.322 10.771 -20.135 1.00 98.62 311 LEU A O 1
ATOM 2352 N N . HIS A 1 312 ? 15.841 10.218 -21.722 1.00 98.50 312 HIS A N 1
ATOM 2353 C CA . HIS A 1 312 ? 15.027 11.427 -21.535 1.00 98.50 312 HIS A CA 1
ATOM 2354 C C . HIS A 1 312 ? 14.447 11.474 -20.123 1.00 98.50 312 HIS A C 1
ATOM 2356 O O . HIS A 1 312 ? 14.596 12.489 -19.447 1.00 98.50 312 HIS A O 1
ATOM 2362 N N . VAL A 1 313 ? 13.862 10.357 -19.683 1.00 97.94 313 VAL A N 1
ATOM 2363 C CA . VAL A 1 313 ? 13.201 10.224 -18.381 1.00 97.94 313 VAL A CA 1
ATOM 2364 C C . VAL A 1 313 ? 14.208 10.401 -17.241 1.00 97.94 313 VAL A C 1
ATOM 2366 O O . VAL A 1 313 ? 14.024 11.253 -16.378 1.00 97.94 313 VAL A O 1
ATOM 2369 N N . ALA A 1 314 ? 15.339 9.685 -17.276 1.00 98.56 314 ALA A N 1
ATOM 2370 C CA . ALA A 1 314 ? 16.389 9.828 -16.260 1.00 98.56 314 ALA A CA 1
ATOM 2371 C C . ALA A 1 314 ? 16.956 11.259 -16.189 1.00 98.56 314 ALA A C 1
ATOM 2373 O O . ALA A 1 314 ? 17.369 11.724 -15.125 1.00 98.56 314 ALA A O 1
ATOM 2374 N N . CYS A 1 315 ? 17.000 11.961 -17.325 1.00 98.31 315 CYS A N 1
ATOM 2375 C CA . CYS A 1 315 ? 17.433 13.350 -17.397 1.00 98.31 315 CYS A CA 1
ATOM 2376 C C . CYS A 1 315 ? 16.400 14.336 -16.849 1.00 98.31 315 CYS A C 1
ATOM 2378 O O . CYS A 1 315 ? 16.801 15.310 -16.212 1.00 98.31 315 CYS A O 1
ATOM 2380 N N . GLU A 1 316 ? 15.113 14.110 -17.110 1.00 97.94 316 GLU A N 1
ATOM 2381 C CA . GLU A 1 316 ? 14.011 14.919 -16.584 1.00 97.94 316 GLU A CA 1
ATOM 2382 C C . GLU A 1 316 ? 13.916 14.829 -15.062 1.00 97.94 316 GLU A C 1
ATOM 2384 O O . GLU A 1 316 ? 13.794 15.863 -14.420 1.00 97.94 316 GLU A O 1
ATOM 2389 N N . GLU A 1 317 ? 14.081 13.630 -14.500 1.00 98.12 317 GLU A N 1
ATOM 2390 C CA . GLU A 1 317 ? 14.043 13.389 -13.049 1.00 98.12 317 GLU A CA 1
ATOM 2391 C C . GLU A 1 317 ? 15.373 13.700 -12.334 1.00 98.12 317 GLU A C 1
ATOM 2393 O O . GLU A 1 317 ? 15.462 13.712 -11.106 1.00 98.12 317 GLU A O 1
ATOM 2398 N N . GLY A 1 318 ? 16.447 13.943 -13.092 1.00 97.56 318 GLY A N 1
ATOM 2399 C CA . GLY A 1 318 ? 17.736 14.353 -12.535 1.00 97.56 318 GLY A CA 1
ATOM 2400 C C . GLY A 1 318 ? 18.576 13.229 -11.924 1.00 97.56 318 GLY A C 1
ATOM 2401 O O . GLY A 1 318 ? 19.506 13.512 -11.163 1.00 97.56 318 GLY A O 1
ATOM 2402 N N . HIS A 1 319 ? 18.305 11.969 -12.269 1.00 98.44 319 HIS A N 1
ATOM 2403 C CA . HIS A 1 319 ? 19.000 10.793 -11.731 1.00 98.44 319 HIS A CA 1
ATOM 2404 C C . HIS A 1 319 ? 20.409 10.641 -12.314 1.00 98.44 319 HIS A C 1
ATOM 2406 O O . HIS A 1 319 ? 20.654 9.814 -13.193 1.00 98.44 319 HIS A O 1
ATOM 2412 N N . LEU A 1 320 ? 21.359 11.443 -11.822 1.00 98.38 320 LEU A N 1
ATOM 2413 C CA . LEU A 1 320 ? 22.714 11.573 -12.376 1.00 98.38 320 LEU A CA 1
ATOM 2414 C C . LEU A 1 320 ? 23.422 10.234 -12.619 1.00 98.38 320 LEU A C 1
ATOM 2416 O O . LEU A 1 320 ? 23.982 10.031 -13.693 1.00 98.38 320 LEU A O 1
ATOM 2420 N N . GLU A 1 321 ? 23.390 9.317 -11.652 1.00 98.50 321 GLU A N 1
ATOM 2421 C CA . GLU A 1 321 ? 24.080 8.028 -11.779 1.00 98.50 321 GLU A CA 1
ATOM 2422 C C . GLU A 1 321 ? 23.424 7.107 -12.817 1.00 98.50 321 GLU A C 1
ATOM 2424 O O . GLU A 1 321 ? 24.121 6.358 -13.504 1.00 98.50 321 GLU A O 1
ATOM 2429 N N . VAL A 1 322 ? 22.100 7.188 -12.984 1.00 98.75 322 VAL A N 1
ATOM 2430 C CA . VAL A 1 322 ? 21.385 6.473 -14.052 1.00 98.75 322 VAL A CA 1
ATOM 2431 C C . VAL A 1 322 ? 21.738 7.069 -15.409 1.00 98.75 322 VAL A C 1
ATOM 2433 O O . VAL A 1 322 ? 22.109 6.324 -16.312 1.00 98.75 322 VAL A O 1
ATOM 2436 N N . VAL A 1 323 ? 21.713 8.400 -15.543 1.00 98.75 323 VAL A N 1
ATOM 2437 C CA . VAL A 1 323 ? 22.126 9.086 -16.779 1.00 98.75 323 VAL A CA 1
ATOM 2438 C C . VAL A 1 323 ? 23.555 8.698 -17.144 1.00 98.75 323 VAL A C 1
ATOM 2440 O O . VAL A 1 323 ? 23.812 8.293 -18.274 1.00 98.75 323 VAL A O 1
ATOM 2443 N N . LYS A 1 324 ? 24.485 8.772 -16.188 1.00 98.50 324 LYS A N 1
ATOM 2444 C CA . LYS A 1 324 ? 25.883 8.384 -16.388 1.00 98.50 324 LYS A CA 1
ATOM 2445 C C . LYS A 1 324 ? 25.993 6.950 -16.895 1.00 98.50 324 LYS A C 1
ATOM 2447 O O . LYS A 1 324 ? 26.648 6.720 -17.906 1.00 98.50 324 LYS A O 1
ATOM 2452 N N . ARG A 1 325 ? 25.312 6.006 -16.237 1.00 98.56 325 ARG A N 1
ATOM 2453 C CA . ARG A 1 325 ? 25.314 4.596 -16.638 1.00 98.56 325 ARG A CA 1
ATOM 2454 C C . ARG A 1 325 ? 24.776 4.401 -18.055 1.00 98.56 325 ARG A C 1
ATOM 2456 O O . ARG A 1 325 ? 25.405 3.666 -18.811 1.00 98.56 325 ARG A O 1
ATOM 2463 N N . LEU A 1 326 ? 23.655 5.033 -18.403 1.00 98.50 326 LEU A N 1
ATOM 2464 C CA . LEU A 1 326 ? 23.049 4.938 -19.735 1.00 98.50 326 LEU A CA 1
ATOM 2465 C C . LEU A 1 326 ? 23.987 5.498 -20.815 1.00 98.50 326 LEU A C 1
ATOM 2467 O O . LEU A 1 326 ? 24.198 4.863 -21.843 1.00 98.50 326 LEU A O 1
ATOM 2471 N N . VAL A 1 327 ? 24.613 6.651 -20.568 1.00 98.12 327 VAL A N 1
ATOM 2472 C CA . VAL A 1 327 ? 25.581 7.251 -21.503 1.00 98.12 327 VAL A CA 1
ATOM 2473 C C . VAL A 1 327 ? 26.829 6.376 -21.661 1.00 98.12 327 VAL A C 1
ATOM 2475 O O . VAL A 1 327 ? 27.316 6.205 -22.775 1.00 98.12 327 VAL A O 1
ATOM 2478 N N . GLU A 1 328 ? 27.323 5.774 -20.577 1.00 97.50 328 GLU A N 1
ATOM 2479 C CA . GLU A 1 328 ? 28.449 4.831 -20.616 1.00 97.50 328 GLU A CA 1
ATOM 2480 C C . GLU A 1 328 ? 28.134 3.549 -21.408 1.00 97.50 328 GLU A C 1
ATOM 2482 O O . GLU A 1 328 ? 29.042 2.998 -22.023 1.00 97.50 328 GLU A O 1
ATOM 2487 N N . GLU A 1 329 ? 26.879 3.078 -21.412 1.00 97.31 329 GLU A N 1
ATOM 2488 C CA . GLU A 1 329 ? 26.416 1.960 -22.265 1.00 97.31 329 GLU A CA 1
ATOM 2489 C C . GLU A 1 329 ? 26.020 2.401 -23.690 1.00 97.31 329 GLU A C 1
ATOM 2491 O O . GLU A 1 329 ? 25.594 1.581 -24.499 1.00 97.31 329 GLU A O 1
ATOM 2496 N N . GLY A 1 330 ? 26.195 3.681 -24.033 1.00 96.38 330 GLY A N 1
ATOM 2497 C CA . GLY A 1 330 ? 26.037 4.173 -25.402 1.00 96.38 330 GLY A CA 1
ATOM 2498 C C . GLY A 1 330 ? 24.651 4.700 -25.774 1.00 96.38 330 GLY A C 1
ATOM 2499 O O . GLY A 1 330 ? 24.374 4.796 -26.967 1.00 96.38 330 GLY A O 1
ATOM 2500 N N . ALA A 1 331 ? 23.813 5.079 -24.802 1.00 97.75 331 ALA A N 1
ATOM 2501 C CA . ALA A 1 331 ? 22.538 5.751 -25.068 1.00 97.75 331 ALA A CA 1
ATOM 2502 C C . ALA A 1 331 ? 22.727 7.015 -25.929 1.00 97.75 331 ALA A C 1
ATOM 2504 O O . ALA A 1 331 ? 23.638 7.819 -25.677 1.00 97.75 331 ALA A O 1
ATOM 2505 N N . ASP A 1 332 ? 21.849 7.248 -26.908 1.00 97.31 332 ASP A N 1
ATOM 2506 C CA . ASP A 1 332 ? 21.963 8.420 -27.780 1.00 97.31 332 ASP A CA 1
ATOM 2507 C C . ASP A 1 332 ? 21.566 9.714 -27.044 1.00 97.31 332 ASP A C 1
ATOM 2509 O O . ASP A 1 332 ? 20.399 10.104 -26.951 1.00 97.31 332 ASP A O 1
ATOM 2513 N N . VAL A 1 333 ? 22.578 10.461 -26.590 1.00 96.94 333 VAL A N 1
ATOM 2514 C CA . VAL A 1 333 ? 22.428 11.778 -25.935 1.00 96.94 333 VAL A CA 1
ATOM 2515 C C . VAL A 1 333 ? 21.783 12.852 -26.823 1.00 96.94 333 VAL A C 1
ATOM 2517 O O . VAL A 1 333 ? 21.461 13.946 -26.343 1.00 96.94 333 VAL A O 1
ATOM 2520 N N . ARG A 1 334 ? 21.619 12.588 -28.124 1.00 95.38 334 ARG A N 1
ATOM 2521 C CA . ARG A 1 334 ? 20.999 13.478 -29.116 1.00 95.38 334 ARG A CA 1
ATOM 2522 C C . ARG A 1 334 ? 19.636 12.990 -29.589 1.00 95.38 334 ARG A C 1
ATOM 2524 O O . ARG A 1 334 ? 19.058 13.661 -30.454 1.00 95.38 334 ARG A O 1
ATOM 2531 N N . SER A 1 335 ? 19.124 11.900 -29.016 1.00 94.44 335 SER A N 1
ATOM 2532 C CA . SER A 1 335 ? 17.793 11.382 -29.305 1.00 94.44 335 SER A CA 1
ATOM 2533 C C . SER A 1 335 ? 16.753 12.494 -29.253 1.00 94.44 335 SER A C 1
ATOM 2535 O O . SER A 1 335 ? 16.803 13.382 -28.400 1.00 94.44 335 SER A O 1
ATOM 2537 N N . LYS A 1 336 ? 15.833 12.464 -30.217 1.00 95.69 336 LYS A N 1
ATOM 2538 C CA . LYS A 1 336 ? 14.700 13.383 -30.300 1.00 95.69 336 LYS A CA 1
ATOM 2539 C C . LYS A 1 336 ? 13.402 12.599 -30.271 1.00 95.69 336 LYS A C 1
ATOM 2541 O O . LYS A 1 336 ? 13.220 11.698 -31.099 1.00 95.69 336 LYS A O 1
ATOM 2546 N N . ASN A 1 337 ? 12.531 12.999 -29.355 1.00 93.56 337 ASN A N 1
ATOM 2547 C CA . ASN A 1 337 ? 11.138 12.580 -29.342 1.00 93.56 337 ASN A CA 1
ATOM 2548 C C . ASN A 1 337 ? 10.335 13.320 -30.432 1.00 93.56 337 ASN A C 1
ATOM 2550 O O . ASN A 1 337 ? 10.876 14.186 -31.137 1.00 93.56 337 ASN A O 1
ATOM 2554 N N . GLU A 1 338 ? 9.048 13.013 -30.571 1.00 95.19 338 GLU A N 1
ATOM 2555 C CA . GLU A 1 338 ? 8.186 13.600 -31.609 1.00 95.19 338 GLU A CA 1
ATOM 2556 C C . GLU A 1 338 ? 8.031 15.127 -31.489 1.00 95.19 338 GLU A C 1
ATOM 2558 O O . GLU A 1 338 ? 7.883 15.838 -32.486 1.00 95.19 338 GLU A O 1
ATOM 2563 N N . PHE A 1 339 ? 8.196 15.671 -30.283 1.00 92.81 339 PHE A N 1
ATOM 2564 C CA . PHE A 1 339 ? 8.167 17.110 -30.000 1.00 92.81 339 PHE A CA 1
ATOM 2565 C C . PHE A 1 339 ? 9.529 17.805 -30.190 1.00 92.81 339 PHE A C 1
ATOM 2567 O O . PHE A 1 339 ? 9.682 19.001 -29.908 1.00 92.81 339 PHE A O 1
ATOM 2574 N N . GLY A 1 340 ? 10.553 17.074 -30.640 1.00 93.00 340 GLY A N 1
ATOM 2575 C CA . GLY A 1 340 ? 11.923 17.571 -30.770 1.00 93.00 340 GLY A CA 1
ATOM 2576 C C . GLY A 1 340 ? 12.595 17.885 -29.428 1.00 93.00 340 GLY A C 1
ATOM 2577 O O . GLY A 1 340 ? 13.543 18.681 -29.381 1.00 93.00 340 GLY A O 1
ATOM 2578 N N . MET A 1 341 ? 12.095 17.316 -28.331 1.00 93.94 341 MET A N 1
ATOM 2579 C CA . MET A 1 341 ? 12.766 17.307 -27.036 1.00 93.94 341 MET A CA 1
ATOM 2580 C C . MET A 1 341 ? 13.968 16.365 -27.100 1.00 93.94 341 MET A C 1
ATOM 2582 O O . MET A 1 341 ? 13.893 15.318 -27.726 1.00 93.94 341 MET A O 1
ATOM 2586 N N . THR A 1 342 ? 15.077 16.782 -26.491 1.00 97.19 342 THR A N 1
ATOM 2587 C CA . THR A 1 342 ? 16.289 15.971 -26.310 1.00 97.19 342 THR A CA 1
ATOM 2588 C C . THR A 1 342 ? 16.519 15.729 -24.820 1.00 97.19 342 THR A C 1
ATOM 2590 O O . THR A 1 342 ? 16.037 16.544 -24.019 1.00 97.19 342 THR A O 1
ATOM 2593 N N . PRO A 1 343 ? 17.329 14.731 -24.413 1.00 97.44 343 PRO A N 1
ATOM 2594 C CA . PRO A 1 343 ? 17.647 14.515 -22.999 1.00 97.44 343 PRO A CA 1
ATOM 2595 C C . PRO A 1 343 ? 18.256 15.759 -22.334 1.00 97.44 343 PRO A C 1
ATOM 2597 O O . PRO A 1 343 ? 17.883 16.148 -21.230 1.00 97.44 343 PRO A O 1
ATOM 2600 N N . LEU A 1 344 ? 19.108 16.489 -23.066 1.00 97.12 344 LEU A N 1
ATOM 2601 C CA . LEU A 1 344 ? 19.674 17.759 -22.600 1.00 97.12 344 LEU A CA 1
ATOM 2602 C C . LEU A 1 344 ? 18.603 18.830 -22.357 1.00 97.12 344 LEU A C 1
ATOM 2604 O O . LEU A 1 344 ? 18.712 19.620 -21.418 1.00 97.12 344 LEU A O 1
ATOM 2608 N N . ARG A 1 345 ? 17.579 18.902 -23.217 1.00 94.44 345 ARG A N 1
ATOM 2609 C CA . ARG A 1 345 ? 16.476 19.853 -23.047 1.00 94.44 345 ARG A CA 1
ATOM 2610 C C . ARG A 1 345 ? 15.608 19.479 -21.849 1.00 94.44 345 ARG A C 1
ATOM 2612 O O . ARG A 1 345 ? 15.224 20.404 -21.138 1.00 94.44 345 ARG A O 1
ATOM 2619 N N . ALA A 1 346 ? 15.355 18.190 -21.629 1.00 94.25 346 ALA A N 1
ATOM 2620 C CA . ALA A 1 346 ? 14.643 17.686 -20.458 1.00 94.25 346 ALA A CA 1
ATOM 2621 C C . ALA A 1 346 ? 15.375 18.084 -19.161 1.00 94.25 346 ALA A C 1
ATOM 2623 O O . ALA A 1 346 ? 14.856 18.899 -18.398 1.00 94.25 346 ALA A O 1
ATOM 2624 N N . ALA A 1 347 ? 16.648 17.693 -19.007 1.00 96.25 347 ALA A N 1
ATOM 2625 C CA . ALA A 1 347 ? 17.464 18.044 -17.835 1.00 96.25 347 ALA A CA 1
ATOM 2626 C C . ALA A 1 347 ? 17.572 19.556 -17.593 1.00 96.25 347 ALA A C 1
ATOM 2628 O O . ALA A 1 347 ? 17.528 20.032 -16.458 1.00 96.25 347 ALA A O 1
ATOM 2629 N N . ARG A 1 348 ? 17.700 20.351 -18.663 1.00 94.50 348 ARG A N 1
ATOM 2630 C CA . ARG A 1 348 ? 17.759 21.815 -18.556 1.00 94.50 348 ARG A CA 1
ATOM 2631 C C . ARG A 1 348 ? 16.434 22.413 -18.096 1.00 94.50 348 ARG A C 1
ATOM 2633 O O . ARG A 1 348 ? 16.454 23.372 -17.330 1.00 94.50 348 ARG A O 1
ATOM 2640 N N . ASN A 1 349 ? 15.314 21.924 -18.622 1.00 92.94 349 ASN A N 1
ATOM 2641 C CA . ASN A 1 349 ? 13.991 22.425 -18.264 1.00 92.94 349 ASN A CA 1
ATOM 2642 C C . ASN A 1 349 ? 13.652 22.090 -16.803 1.00 92.94 349 ASN A C 1
ATOM 2644 O O . ASN A 1 349 ? 13.086 22.943 -16.126 1.00 92.94 349 ASN A O 1
ATOM 2648 N N . ALA A 1 350 ? 14.067 20.914 -16.327 1.00 92.12 350 ALA A N 1
ATOM 2649 C CA . ALA A 1 350 ? 13.920 20.483 -14.938 1.00 92.12 350 ALA A CA 1
ATOM 2650 C C . ALA A 1 350 ? 14.964 21.101 -13.977 1.00 92.12 350 ALA A C 1
ATOM 2652 O O . ALA A 1 350 ? 14.768 21.140 -12.767 1.00 92.12 350 ALA A O 1
ATOM 2653 N N . GLY A 1 351 ? 16.058 21.671 -14.501 1.00 94.12 351 GLY A N 1
ATOM 2654 C CA . GLY A 1 351 ? 17.048 22.420 -13.713 1.00 94.12 351 GLY A CA 1
ATOM 2655 C C . GLY A 1 351 ? 18.215 21.589 -13.164 1.00 94.12 351 GLY A C 1
ATOM 2656 O O . GLY A 1 351 ? 18.970 22.076 -12.319 1.00 94.12 351 GLY A O 1
ATOM 2657 N N . HIS A 1 352 ? 18.426 20.372 -13.666 1.00 95.75 352 HIS A N 1
ATOM 2658 C CA . HIS A 1 352 ? 19.470 19.454 -13.199 1.00 95.75 352 HIS A CA 1
ATOM 2659 C C . HIS A 1 352 ? 20.841 19.782 -13.807 1.00 95.75 352 HIS A C 1
ATOM 2661 O O . HIS A 1 352 ? 21.273 19.198 -14.800 1.00 95.75 352 HIS A O 1
ATOM 2667 N N . LEU A 1 353 ? 21.547 20.748 -13.207 1.00 94.06 353 LEU A N 1
ATOM 2668 C CA . LEU A 1 353 ? 22.820 21.271 -13.724 1.00 94.06 353 LEU A CA 1
ATOM 2669 C C . LEU A 1 353 ? 23.911 20.198 -13.887 1.00 94.06 353 LEU A C 1
ATOM 2671 O O . LEU A 1 353 ? 24.674 20.254 -14.848 1.00 94.06 353 LEU A O 1
ATOM 2675 N N . GLU A 1 354 ? 24.003 19.242 -12.964 1.00 95.81 354 GLU A N 1
ATOM 2676 C CA . GLU A 1 354 ? 25.018 18.181 -13.026 1.00 95.81 354 GLU A CA 1
ATOM 2677 C C . GLU A 1 354 ? 24.769 17.231 -14.199 1.00 95.81 354 GLU A C 1
ATOM 2679 O O . GLU A 1 354 ? 25.690 16.946 -14.962 1.00 95.81 354 GLU A O 1
ATOM 2684 N N . VAL A 1 355 ? 23.507 16.852 -14.420 1.00 97.44 355 VAL A N 1
ATOM 2685 C CA . VAL A 1 355 ? 23.076 16.075 -15.590 1.00 97.44 355 VAL A CA 1
ATOM 2686 C C . VAL A 1 355 ? 23.339 16.850 -16.882 1.00 97.44 355 VAL A C 1
ATOM 2688 O O . VAL A 1 355 ? 23.884 16.298 -17.834 1.00 97.44 355 VAL A O 1
ATOM 2691 N N . VAL A 1 356 ? 23.022 18.150 -16.913 1.00 96.25 356 VAL A N 1
ATOM 2692 C CA . VAL A 1 356 ? 23.318 19.019 -18.063 1.00 96.25 356 VAL A CA 1
ATOM 2693 C C . VAL A 1 356 ? 24.812 19.015 -18.383 1.00 96.25 356 VAL A C 1
ATOM 2695 O O . VAL A 1 356 ? 25.171 18.838 -19.544 1.00 96.25 356 VAL A O 1
ATOM 2698 N N . ASN A 1 357 ? 25.681 19.195 -17.385 1.00 94.44 357 ASN A N 1
ATOM 2699 C CA . ASN A 1 357 ? 27.128 19.184 -17.601 1.00 94.44 357 ASN A CA 1
ATOM 2700 C C . ASN A 1 357 ? 27.591 17.828 -18.146 1.00 94.44 357 ASN A C 1
ATOM 2702 O O . ASN A 1 357 ? 28.283 17.797 -19.159 1.00 94.44 357 ASN A O 1
ATOM 2706 N N . LEU A 1 358 ? 27.129 16.725 -17.548 1.00 96.69 358 LEU A N 1
ATOM 2707 C CA . LEU A 1 358 ? 27.469 15.376 -17.996 1.00 96.69 358 LEU A CA 1
ATOM 2708 C C . LEU A 1 358 ? 27.070 15.138 -19.459 1.00 96.69 358 LEU A C 1
ATOM 2710 O O . LEU A 1 358 ? 27.869 14.623 -20.238 1.00 96.69 358 LEU A O 1
ATOM 2714 N N . LEU A 1 359 ? 25.866 15.543 -19.866 1.00 95.69 359 LEU A N 1
ATOM 2715 C CA . LEU A 1 359 ? 25.411 15.398 -21.252 1.00 95.69 359 LEU A CA 1
ATOM 2716 C C . LEU A 1 359 ? 26.225 16.257 -22.227 1.00 95.69 359 LEU A C 1
ATOM 2718 O O . LEU A 1 359 ? 26.534 15.811 -23.332 1.00 95.69 359 LEU A O 1
ATOM 2722 N N . VAL A 1 360 ? 26.579 17.486 -21.839 1.00 94.44 360 VAL A N 1
ATOM 2723 C CA . VAL A 1 360 ? 27.408 18.382 -22.663 1.00 94.44 360 VAL A CA 1
ATOM 2724 C C . VAL A 1 360 ? 28.809 17.811 -22.850 1.00 94.44 360 VAL A C 1
ATOM 2726 O O . VAL A 1 360 ? 29.312 17.802 -23.976 1.00 94.44 360 VAL A O 1
ATOM 2729 N N . ASP A 1 361 ? 29.404 17.282 -21.783 1.00 94.38 361 ASP A N 1
ATOM 2730 C CA . ASP A 1 361 ? 30.718 16.638 -21.821 1.00 94.38 361 ASP A CA 1
ATOM 2731 C C . ASP A 1 361 ? 30.710 15.380 -22.708 1.00 94.38 361 ASP A C 1
ATOM 2733 O O . ASP A 1 361 ? 31.713 15.068 -23.348 1.00 94.38 361 ASP A O 1
ATOM 2737 N N . ASN A 1 362 ? 29.554 14.720 -22.835 1.00 94.12 362 ASN A N 1
ATOM 2738 C CA . ASN A 1 362 ? 29.336 13.565 -23.712 1.00 94.12 362 ASN A CA 1
ATOM 2739 C C . ASN A 1 362 ? 28.735 13.924 -25.086 1.00 94.12 362 ASN A C 1
ATOM 2741 O O . ASN A 1 362 ? 28.255 13.060 -25.815 1.00 94.12 362 ASN A O 1
ATOM 2745 N N . GLY A 1 363 ? 28.803 15.195 -25.496 1.00 90.56 363 GLY A N 1
ATOM 2746 C CA . GLY A 1 363 ? 28.537 15.599 -26.879 1.00 90.56 363 GLY A CA 1
ATOM 2747 C C . GLY A 1 363 ? 27.076 15.900 -27.222 1.00 90.56 363 GLY A C 1
ATOM 2748 O O . GLY A 1 363 ? 26.744 15.983 -28.415 1.00 90.56 363 GLY A O 1
ATOM 2749 N N . ALA A 1 364 ? 26.209 16.111 -26.229 1.00 90.25 364 ALA A N 1
ATOM 2750 C CA . ALA A 1 364 ? 24.861 16.627 -26.455 1.00 90.25 364 ALA A CA 1
ATOM 2751 C C . ALA A 1 364 ? 24.897 18.021 -27.111 1.00 90.25 364 ALA A C 1
ATOM 2753 O O . ALA A 1 364 ? 25.694 18.892 -26.753 1.00 90.25 364 ALA A O 1
ATOM 2754 N N . ASP A 1 365 ? 24.021 18.250 -28.092 1.00 86.50 365 ASP A N 1
ATOM 2755 C CA . ASP A 1 365 ? 23.973 19.524 -28.815 1.00 86.50 365 ASP A CA 1
ATOM 2756 C C . ASP A 1 365 ? 23.303 20.620 -27.969 1.00 86.50 365 ASP A C 1
ATOM 2758 O O . ASP A 1 365 ? 22.092 20.625 -27.749 1.00 86.50 365 ASP A O 1
ATOM 2762 N N . VAL A 1 366 ? 24.100 21.592 -27.521 1.00 76.12 366 VAL A N 1
ATOM 2763 C CA . VAL A 1 366 ? 23.645 22.764 -26.750 1.00 76.12 366 VAL A CA 1
ATOM 2764 C C . VAL A 1 366 ? 22.929 23.827 -27.597 1.00 76.12 366 VAL A C 1
ATOM 2766 O O . VAL A 1 366 ? 22.395 24.800 -27.049 1.00 76.12 366 VAL A O 1
ATOM 2769 N N . GLY A 1 367 ? 22.909 23.667 -28.923 1.00 66.81 367 GLY A N 1
ATOM 2770 C CA . GLY A 1 367 ? 22.369 24.621 -29.881 1.00 66.81 367 GLY A CA 1
ATOM 2771 C C . GLY A 1 367 ? 23.200 25.909 -29.994 1.00 66.81 367 GLY A C 1
ATOM 2772 O O . GLY A 1 367 ? 23.800 26.414 -29.042 1.00 66.81 367 GLY A O 1
ATOM 2773 N N . ALA A 1 368 ? 23.185 26.523 -31.179 1.00 50.59 368 ALA A N 1
ATOM 2774 C CA . ALA A 1 368 ? 24.024 27.679 -31.530 1.00 50.59 368 ALA A CA 1
ATOM 2775 C C . ALA A 1 368 ? 23.796 28.970 -30.699 1.00 50.59 368 ALA A C 1
ATOM 2777 O O . ALA A 1 368 ? 24.532 29.942 -30.867 1.00 50.59 368 ALA A O 1
ATOM 2778 N N . LYS A 1 369 ? 22.803 29.024 -29.797 1.00 52.03 369 LYS A N 1
ATOM 2779 C CA . LYS A 1 369 ? 22.442 30.246 -29.046 1.00 52.03 369 LYS A CA 1
ATOM 2780 C C . LYS A 1 369 ? 22.982 30.341 -27.615 1.00 52.03 369 LYS A C 1
ATOM 2782 O O . LYS A 1 369 ? 22.884 31.423 -27.042 1.00 52.03 369 LYS A O 1
ATOM 2787 N N . ASN A 1 370 ? 23.587 29.296 -27.041 1.00 53.81 370 ASN A N 1
ATOM 2788 C CA . ASN A 1 370 ? 23.952 29.309 -25.612 1.00 53.81 370 ASN A CA 1
ATOM 2789 C C . ASN A 1 370 ? 25.403 28.960 -25.255 1.00 53.81 370 ASN A C 1
ATOM 2791 O O . ASN A 1 370 ? 25.756 29.109 -24.083 1.00 53.81 370 ASN A O 1
ATOM 2795 N N . LEU A 1 371 ? 26.281 28.647 -26.219 1.00 47.78 371 LEU A N 1
ATOM 2796 C CA . LEU A 1 371 ? 27.708 28.417 -25.928 1.00 47.78 371 LEU A CA 1
ATOM 2797 C C . LEU A 1 371 ? 28.333 29.593 -25.154 1.00 47.78 371 LEU A C 1
ATOM 2799 O O . LEU A 1 371 ? 29.064 29.392 -24.192 1.00 47.78 371 LEU A O 1
ATOM 2803 N N . LYS A 1 372 ? 27.979 30.842 -25.500 1.00 48.69 372 LYS A N 1
ATOM 2804 C CA . LYS A 1 372 ? 28.492 32.029 -24.795 1.00 48.69 372 LYS A CA 1
ATOM 2805 C C . LYS A 1 372 ? 27.977 32.154 -23.360 1.00 48.69 372 LYS A C 1
ATOM 2807 O O . LYS A 1 372 ? 28.743 32.595 -22.513 1.00 48.69 372 LYS A O 1
ATOM 2812 N N . LYS A 1 373 ? 26.733 31.775 -23.048 1.00 54.00 373 LYS A N 1
ATOM 2813 C CA . LYS A 1 373 ? 26.193 31.878 -21.677 1.00 54.00 373 LYS A CA 1
ATOM 2814 C C . LYS A 1 373 ? 26.694 30.751 -20.780 1.00 54.00 373 LYS A C 1
ATOM 2816 O O . LYS A 1 373 ? 27.071 31.032 -19.650 1.00 54.00 373 LYS A O 1
ATOM 2821 N N . ILE A 1 374 ? 26.787 29.530 -21.306 1.00 52.09 374 ILE A N 1
ATOM 2822 C CA . ILE A 1 374 ? 27.315 28.369 -20.578 1.00 52.09 374 ILE A CA 1
ATOM 2823 C C . ILE A 1 374 ? 28.813 28.554 -20.308 1.00 52.09 374 ILE A C 1
ATOM 2825 O O . ILE A 1 374 ? 29.236 28.477 -19.161 1.00 52.09 374 ILE A O 1
ATOM 2829 N N . VAL A 1 375 ? 29.607 28.956 -21.307 1.00 54.69 375 VAL A N 1
ATOM 2830 C CA . V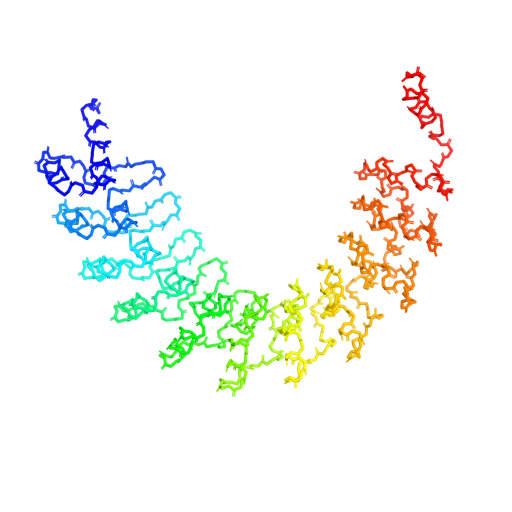AL A 1 375 ? 31.040 29.251 -21.106 1.00 54.69 375 VAL A CA 1
ATOM 2831 C C . VAL A 1 375 ? 31.252 30.446 -20.164 1.00 54.69 375 VAL A C 1
ATOM 2833 O O . VAL A 1 375 ? 32.201 30.440 -19.386 1.00 54.69 375 VAL A O 1
ATOM 2836 N N . THR A 1 376 ? 30.373 31.458 -20.169 1.00 55.72 376 THR A N 1
ATOM 2837 C CA . THR A 1 376 ? 30.467 32.598 -19.227 1.00 55.72 376 THR A CA 1
ATOM 2838 C C . THR A 1 376 ? 30.061 32.214 -17.799 1.00 55.72 376 THR A C 1
ATOM 2840 O O . THR A 1 376 ? 30.655 32.714 -16.844 1.00 55.72 376 THR A O 1
ATOM 2843 N N . PHE A 1 377 ? 29.089 31.314 -17.636 1.00 55.91 377 PHE A N 1
ATOM 2844 C CA . PHE A 1 377 ? 28.683 30.768 -16.338 1.00 55.91 377 PHE A CA 1
ATOM 2845 C C . PHE A 1 377 ? 29.763 29.845 -15.753 1.00 55.91 377 PHE A C 1
ATOM 2847 O O . PHE A 1 377 ? 30.148 30.012 -14.598 1.00 55.91 377 PHE A O 1
ATOM 2854 N N . LEU A 1 378 ? 30.347 28.964 -16.573 1.00 51.00 378 LEU A N 1
ATOM 2855 C CA . LEU A 1 378 ? 31.441 28.074 -16.175 1.00 51.00 378 LEU A CA 1
ATOM 2856 C C . LEU A 1 378 ? 32.736 28.852 -15.873 1.00 51.00 378 LEU A C 1
ATOM 2858 O O . LEU A 1 378 ? 33.359 28.623 -14.840 1.00 51.00 378 LEU A O 1
ATOM 2862 N N . ARG A 1 379 ? 33.107 29.862 -16.677 1.00 52.00 379 ARG A N 1
ATOM 2863 C CA . ARG A 1 379 ? 34.284 30.716 -16.392 1.00 52.00 379 ARG A CA 1
ATOM 2864 C C . ARG A 1 379 ? 34.170 31.515 -15.091 1.00 52.00 379 ARG A C 1
ATOM 2866 O O . ARG A 1 379 ? 35.195 31.823 -14.497 1.00 52.00 379 ARG A O 1
ATOM 2873 N N . ARG A 1 380 ? 32.959 31.850 -14.631 1.00 51.75 380 ARG A N 1
ATOM 2874 C CA . ARG A 1 380 ? 32.757 32.571 -13.361 1.00 51.75 380 ARG A CA 1
ATOM 2875 C C . ARG A 1 380 ? 32.935 31.694 -12.118 1.00 51.75 380 ARG A C 1
ATOM 2877 O O . ARG A 1 380 ? 33.195 32.250 -11.059 1.00 51.75 380 ARG A O 1
ATOM 2884 N N . LYS A 1 381 ? 32.830 30.364 -12.230 1.00 47.47 381 LYS A N 1
ATOM 2885 C CA . LYS A 1 381 ? 32.947 29.441 -11.085 1.00 47.47 381 LYS A CA 1
ATOM 2886 C C . LYS A 1 381 ? 34.370 28.888 -10.877 1.00 47.47 381 LYS A C 1
ATOM 2888 O O . LYS A 1 381 ? 34.679 28.459 -9.777 1.00 47.47 381 LYS A O 1
ATOM 2893 N N . PHE A 1 382 ? 35.242 28.963 -11.890 1.00 45.88 382 PHE A N 1
ATOM 2894 C CA . PHE A 1 382 ? 36.612 28.411 -11.861 1.00 45.88 382 PHE A CA 1
ATOM 2895 C C . PHE A 1 382 ? 37.744 29.464 -11.857 1.00 45.88 382 PHE A C 1
ATOM 2897 O O . PHE A 1 382 ? 38.893 29.130 -12.118 1.00 45.88 382 PHE A O 1
ATOM 2904 N N . LEU A 1 383 ? 37.444 30.738 -11.568 1.00 39.50 383 LEU A N 1
ATOM 2905 C CA . LEU A 1 383 ? 38.446 31.818 -11.421 1.00 39.50 383 LEU A CA 1
ATOM 2906 C C . LEU A 1 383 ? 38.646 32.291 -9.968 1.00 39.50 383 LEU A C 1
ATOM 2908 O O . LEU A 1 383 ? 39.335 33.278 -9.728 1.00 39.50 383 LEU A O 1
ATOM 2912 N N . HIS A 1 384 ? 38.080 31.572 -9.000 1.00 42.84 384 HIS A N 1
ATOM 2913 C CA . HIS A 1 384 ? 38.409 31.718 -7.585 1.00 42.84 384 HIS A CA 1
ATOM 2914 C C . HIS A 1 384 ? 38.923 30.381 -7.057 1.00 42.84 384 HIS A C 1
ATOM 2916 O O . HIS A 1 384 ? 38.145 29.642 -6.471 1.00 42.84 384 HIS A O 1
ATOM 2922 N N . TYR A 1 385 ? 40.180 30.059 -7.368 1.00 33.94 385 TYR A N 1
ATOM 2923 C CA . TYR A 1 385 ? 41.221 29.533 -6.471 1.00 33.94 385 TYR A CA 1
ATOM 2924 C C . TYR A 1 385 ? 42.553 29.521 -7.222 1.00 33.94 385 TYR A C 1
ATOM 2926 O O . TYR A 1 385 ? 42.560 29.072 -8.391 1.00 33.94 385 TYR A O 1
#

Sequence (385 aa):
MDESDGNNNLLLHKAVMEGDVLRVRELLEAGTDVDAPGDFGWTPLKLACYDGQLDIVKSLVQNGAEIDAEDDVGVTPLLEACRGCHLEVVKFLSEQGADINADNDYGWSPLHEASEQNHLEVVKCLLDNGANIDARCSITGRTPIHSACKEGHLELVKWLFDNGANVDARDDDGCTALHWASLSGQLGVIQWLVEQVGADIHAKSDYGMTPLHGASCMGSLEVARWLFHAGADIDAKSIDGKTPLHRACVGGYLETVKWLFENGADVYAICGDGWTALHLASLSGNLGVVKWLLEQGSDIDARDDDGIVPLHVACEEGHLEVVKRLVEEGADVRSKNEFGMTPLRAARNAGHLEVVNLLVDNGADVGAKNLKKIVTFLRRKFLHY

Solvent-accessible surface area (backbone atoms only — not comparable to full-atom values): 19501 Å² total; per-residue (Å²): 136,59,80,64,59,63,54,46,39,54,49,44,46,48,24,47,77,71,66,36,54,67,58,38,50,54,41,49,76,70,66,43,64,57,62,33,76,46,76,70,46,35,29,43,49,34,54,20,24,50,72,49,39,50,70,46,36,51,54,38,49,76,69,66,30,66,64,68,49,49,25,80,57,38,52,26,23,56,41,35,8,32,63,59,60,22,49,71,41,41,52,50,43,52,76,73,64,39,67,57,64,56,48,23,75,78,15,48,23,31,52,36,43,10,29,52,71,62,31,59,71,46,40,50,52,42,46,79,68,66,29,61,67,69,45,56,24,77,72,51,36,42,30,25,55,33,36,12,25,35,69,42,37,48,72,55,40,52,52,42,45,79,72,67,35,64,68,82,47,52,23,74,59,37,40,33,27,59,32,37,8,28,38,60,46,18,50,74,37,42,51,44,39,41,75,73,72,59,51,67,65,76,47,52,21,75,59,33,43,32,26,52,33,28,7,20,50,60,42,26,48,70,42,35,52,50,42,42,77,75,64,37,67,62,67,47,52,23,75,54,40,41,28,22,52,42,33,9,27,45,60,40,26,46,70,39,35,51,51,40,44,78,71,67,32,67,73,81,50,53,24,59,68,47,37,37,40,58,37,39,8,25,57,58,46,22,47,71,36,40,54,52,42,50,75,73,63,50,69,63,68,46,56,26,77,59,38,48,28,27,55,33,42,11,23,43,70,47,29,49,71,40,39,50,51,41,49,74,75,62,37,67,55,71,46,59,22,79,86,66,50,28,26,54,53,34,5,55,75,64,62,28,60,68,45,36,50,53,39,48,77,69,68,30,81,76,54,98,86,37,63,70,57,54,54,52,55,53,55,67,68,71,73,78,124

InterPro domains:
  IPR002110 Ankyrin repeat [PF12796] (68-136)
  IPR002110 Ankyrin repeat [PF12796] (231-304)
  IPR002110 Ankyrin repeat [PF13637] (12-56)
  IPR002110 Ankyrin repeat [PF13637] (145-194)
  IPR002110 Ankyrin repeat [PF13637] (311-360)
  IPR002110 Ankyrin repeat [PR01415] (141-156)
  IPR002110 Ankyrin repeat [PR01415] (355-369)
  IPR002110 Ankyrin repeat [PS50088] (7-39)
  IPR002110 Ankyrin repeat [PS50088] (40-72)
  IPR002110 Ankyrin repeat [PS50088] (73-105)
  IPR002110 Ankyrin repeat [PS50088] (106-138)
  IPR002110 Ankyrin repeat [PS50088] (140-172)
  IPR002110 Ankyrin repeat [PS50088] (173-206)
  IPR002110 Ankyrin repeat [PS50088] (207-239)
  IPR002110 Ankyrin repeat [PS50088] (240-267)
  IPR002110 Ankyrin repeat [PS50088] (273-305)
  IPR002110 Ankyrin repeat [PS50088] (306-338)
  IPR002110 Ankyrin repeat [PS50088] (339-371)
  IPR002110 Ankyrin repeat [SM00248] (7-36)
  IPR002110 Ankyrin repeat [SM00248] (40-69)